Protein 4U7L (pdb70)

Foldseek 3Di:
DFDCWDDDPQAIGPAPVQDQADTAVDDQSRAHYAHAHHAHAAYDLVRCPPHQNHAHYHHAHYAYQEDYAVHPCQCRHAAYHHAHYAHAAAALVRNQNPQNHAHYAHDHYAHAEAEQRRAAQHHQYQEYHHEHYAHAYYYQCRHVNNQVHHAYYAHHQYAHAEADACRDQRQRHAEYHYDQYAYQEQEANRPANPQNYAEYAHENYAHADQYQNSPANPLNYAYYHHAHYAYCEDDLRSLAHPQNYAEYAHAHYAHADYAQNNCQRHQLYAEYAHAHYAYAEQDACSPQSNQQYAYYHHDHYAHAYQDANSCANPLNYAYEHHEHYAYACLQVPDARSQANVLNYAEYEHAQYAHAEGALRSCVHDQNYAYYHPDNYQHAAYAVCSVVSNPNHQEYAYAHQRYAQALRRLRPPVVCVVSVHCPRHFYHYCDDPVRHGHTPNRDDSVVHHDDPPVVD

Organism: Homo sapiens (NCBI:txid9606)

Radius of gyration: 30.59 Å; Cα contacts (8 Å, |Δi|>4): 1383; chains: 1; bounding box: 44×62×97 Å

Structure (mmCIF, N/CA/C/O backbone):
data_4U7L
#
_entry.id   4U7L
#
_cell.length_a   38.940
_cell.length_b   93.760
_cell.length_c   169.430
_cell.angle_alpha   90.000
_cell.angle_beta   90.000
_cell.angle_gamma   90.000
#
_symmetry.space_group_name_H-M   'P 21 21 21'
#
loop_
_entity.id
_entity.type
_entity.pdbx_description
1 polymer 'Leucine-rich repeats and immunoglobulin-like domains protein 1'
2 branched 2-acetamido-2-deoxy-beta-D-glucopyranose-(1-4)-2-acetamido-2-deoxy-beta-D-glucopyranose
3 non-polymer 2-acetamido-2-deoxy-beta-D-glucopyranose
4 non-polymer 'CHLORIDE ION'
5 water water
#
loop_
_atom_site.group_PDB
_atom_site.id
_atom_site.type_symbol
_atom_site.label_atom_id
_atom_site.label_alt_id
_atom_site.label_comp_id
_atom_site.label_asym_id
_atom_site.label_entity_id
_atom_site.label_seq_id
_atom_site.pdbx_PDB_ins_code
_atom_site.Cartn_x
_atom_site.Cartn_y
_atom_site.Cartn_z
_atom_site.occupancy
_atom_site.B_iso_or_equiv
_atom_site.auth_seq_id
_atom_site.auth_comp_id
_atom_site.auth_asym_id
_atom_site.auth_atom_id
_atom_site.pdbx_PDB_model_num
ATOM 1 N N . CYS A 1 2 ? 27.077 8.329 29.593 1.00 125.07 1 CYS A N 1
ATOM 2 C CA . CYS A 1 2 ? 26.462 7.428 28.623 1.00 123.35 1 CYS A CA 1
ATOM 3 C C . CYS A 1 2 ? 25.748 6.261 29.303 1.00 127.97 1 CYS A C 1
ATOM 4 O O . CYS A 1 2 ? 26.275 5.667 30.250 1.00 134.11 1 CYS A O 1
ATOM 7 N N . PRO A 1 3 ? 24.542 5.935 28.809 1.00 125.24 2 PRO A N 1
ATOM 8 C CA . PRO A 1 3 ? 23.645 4.924 29.376 1.00 127.58 2 PRO A CA 1
ATOM 9 C C . PRO A 1 3 ? 24.308 3.579 29.627 1.00 132.99 2 PRO A C 1
ATOM 10 O O . PRO A 1 3 ? 25.228 3.211 28.902 1.00 136.63 2 PRO A O 1
ATOM 14 N N . SER A 1 4 ? 23.845 2.870 30.653 1.00 133.67 3 SER A N 1
ATOM 15 C CA . SER A 1 4 ? 24.439 1.592 31.039 1.00 135.40 3 SER A CA 1
ATOM 16 C C . SER A 1 4 ? 24.415 0.575 29.903 1.00 132.66 3 SER A C 1
ATOM 17 O O . SER A 1 4 ? 25.466 0.134 29.438 1.00 134.36 3 SER A O 1
ATOM 20 N N . ARG A 1 5 ? 23.220 0.211 29.452 1.00 130.85 4 ARG A N 1
ATOM 21 C CA . ARG A 1 5 ? 23.085 -0.809 28.419 1.00 136.52 4 ARG A CA 1
ATOM 22 C C . ARG A 1 5 ? 23.213 -0.243 27.003 1.00 132.45 4 ARG A C 1
ATOM 23 O O . ARG A 1 5 ? 23.437 -0.992 26.052 1.00 134.24 4 ARG A O 1
ATOM 31 N N . CYS A 1 6 ? 23.077 1.071 26.859 1.00 123.85 5 CYS A N 1
ATOM 32 C CA . CYS A 1 6 ? 23.168 1.680 25.538 1.00 113.04 5 CYS A CA 1
ATOM 33 C C . CYS A 1 6 ? 24.627 1.872 25.145 1.00 117.62 5 CYS A C 1
ATOM 34 O O . CYS A 1 6 ? 25.522 1.823 25.989 1.00 123.06 5 CYS A O 1
ATOM 37 N N . THR A 1 7 ? 24.853 2.108 23.858 1.00 117.73 6 THR A N 1
ATOM 38 C CA . THR A 1 7 ? 26.197 2.290 23.325 1.00 122.15 6 THR A CA 1
ATOM 39 C C . THR A 1 7 ? 26.345 3.665 22.680 1.00 115.65 6 THR A C 1
ATOM 40 O O . THR A 1 7 ? 25.475 4.103 21.926 1.00 112.02 6 THR A O 1
ATOM 44 N N . CYS A 1 8 ? 27.449 4.341 22.982 1.00 116.05 7 CYS A N 1
ATOM 45 C CA . CYS A 1 8 ? 27.694 5.682 22.465 1.00 109.70 7 CYS A CA 1
ATOM 46 C C . CYS A 1 8 ? 28.842 5.712 21.464 1.00 111.47 7 CYS A C 1
ATOM 47 O O . CYS A 1 8 ? 29.988 5.426 21.809 1.00 115.92 7 CYS A O 1
ATOM 50 N N . SER A 1 9 ? 28.523 6.056 20.222 1.00 110.47 8 SER A N 1
ATOM 51 C CA . SER A 1 9 ? 29.542 6.296 19.209 1.00 116.99 8 SER A CA 1
ATOM 52 C C . SER A 1 9 ? 29.403 7.714 18.672 1.00 112.78 8 SER A C 1
ATOM 53 O O . SER A 1 9 ? 28.526 7.994 17.855 1.00 104.27 8 SER A O 1
ATOM 56 N N . GLY A 1 10 ? 30.270 8.606 19.140 1.00 117.10 9 GLY A N 1
ATOM 57 C CA . GLY A 1 10 ? 30.189 10.006 18.770 1.00 115.42 9 GLY A CA 1
ATOM 58 C C . GLY A 1 10 ? 28.922 10.637 19.312 1.00 111.03 9 GLY A C 1
ATOM 59 O O . GLY A 1 10 ? 28.708 10.681 20.524 1.00 114.02 9 GLY A O 1
ATOM 60 N N . ASP A 1 11 ? 28.070 11.115 18.410 1.00 100.19 10 ASP A N 1
ATOM 61 C CA . ASP A 1 11 ? 26.825 11.763 18.804 1.00 91.96 10 ASP A CA 1
ATOM 62 C C . ASP A 1 11 ? 25.622 10.838 18.620 1.00 84.91 10 ASP A C 1
ATOM 63 O O . ASP A 1 11 ? 24.481 11.234 18.850 1.00 81.52 10 ASP A O 1
ATOM 68 N N . SER A 1 12 ? 25.888 9.605 18.200 1.00 85.99 11 SER A N 1
ATOM 69 C CA . SER A 1 12 ? 24.836 8.610 18.035 1.00 84.24 11 SER A CA 1
ATOM 70 C C . SER A 1 12 ? 24.698 7.764 19.295 1.00 87.30 11 SER A C 1
ATOM 71 O O . SER A 1 12 ? 25.693 7.369 19.901 1.00 97.03 11 SER A O 1
ATOM 74 N N . LEU A 1 13 ? 23.458 7.493 19.684 1.00 83.17 12 LEU A N 1
ATOM 75 C CA . LEU A 1 13 ? 23.179 6.687 20.865 1.00 82.12 12 LEU A CA 1
ATOM 76 C C . LEU A 1 13 ? 22.333 5.470 20.496 1.00 82.64 12 LEU A C 1
ATOM 77 O O . LEU A 1 13 ? 21.187 5.608 20.058 1.00 79.20 12 LEU A O 1
ATOM 82 N N . ASP A 1 14 ? 22.902 4.280 20.668 1.00 87.91 13 ASP A N 1
ATOM 83 C CA . ASP A 1 14 ? 22.225 3.048 20.269 1.00 91.83 13 ASP A CA 1
ATOM 84 C C . ASP A 1 14 ? 21.677 2.275 21.465 1.00 89.55 13 ASP A C 1
ATOM 85 O O . ASP A 1 14 ? 22.425 1.624 22.192 1.00 91.33 13 ASP A O 1
ATOM 90 N N . CYS A 1 15 ? 20.363 2.349 21.650 1.00 83.91 14 CYS A N 1
ATOM 91 C CA . CYS A 1 15 ? 19.685 1.609 22.705 1.00 83.82 14 CYS A CA 1
ATOM 92 C C . CYS A 1 15 ? 18.730 0.588 22.100 1.00 83.71 14 CYS A C 1
ATOM 93 O O . CYS A 1 15 ? 17.813 0.110 22.767 1.00 80.95 14 CYS A O 1
ATOM 96 N N . GLY A 1 16 ? 18.947 0.268 20.828 1.00 83.57 15 GLY A N 1
ATOM 97 C CA . GLY A 1 16 ? 18.079 -0.645 20.108 1.00 80.22 15 GLY A CA 1
ATOM 98 C C . GLY A 1 16 ? 18.356 -2.109 20.390 1.00 85.12 15 GLY A C 1
ATOM 99 O O . GLY A 1 16 ? 19.509 -2.529 20.481 1.00 88.18 15 GLY A O 1
ATOM 100 N N . GLY A 1 17 ? 17.290 -2.892 20.523 1.00 87.21 16 GLY A N 1
ATOM 101 C CA . GLY A 1 17 ? 17.420 -4.317 20.765 1.00 96.11 16 GLY A CA 1
ATOM 102 C C . GLY A 1 17 ? 17.900 -4.651 22.165 1.00 104.52 16 GLY A C 1
ATOM 103 O O . GLY A 1 17 ? 18.443 -5.730 22.400 1.00 109.81 16 GLY A O 1
ATOM 104 N N . ARG A 1 18 ? 17.703 -3.724 23.098 1.00 107.62 17 ARG A N 1
ATOM 105 C CA . ARG A 1 18 ? 18.116 -3.937 24.482 1.00 118.79 17 ARG A CA 1
ATOM 106 C C . ARG A 1 18 ? 17.051 -4.701 25.263 1.00 122.04 17 ARG A C 1
ATOM 107 O O . ARG A 1 18 ? 17.356 -5.384 26.238 1.00 129.61 17 ARG A O 1
ATOM 115 N N . GLY A 1 19 ? 15.800 -4.582 24.828 1.00 118.42 18 GLY A N 1
ATOM 116 C CA . GLY A 1 19 ? 14.698 -5.268 25.478 1.00 117.61 18 GLY A CA 1
ATOM 117 C C . GLY A 1 19 ? 14.093 -4.447 26.599 1.00 114.25 18 GLY A C 1
ATOM 118 O O . GLY A 1 19 ? 13.615 -4.993 27.592 1.00 116.99 18 GLY A O 1
ATOM 119 N N . LEU A 1 20 ? 14.106 -3.129 26.430 1.00 108.52 19 LEU A N 1
ATOM 120 C CA . LEU A 1 20 ? 13.629 -2.215 27.460 1.00 104.14 19 LEU A CA 1
ATOM 121 C C . LEU A 1 20 ? 12.127 -1.970 27.371 1.00 104.01 19 LEU A C 1
ATOM 122 O O . LEU A 1 20 ? 11.557 -1.927 26.280 1.00 106.59 19 LEU A O 1
ATOM 127 N N . ALA A 1 21 ? 11.495 -1.807 28.528 1.00 103.91 20 ALA A N 1
ATOM 128 C CA . ALA A 1 21 ? 10.114 -1.347 28.595 1.00 100.10 20 ALA A CA 1
ATOM 129 C C . ALA A 1 21 ? 10.116 0.116 29.014 1.00 95.52 20 ALA A C 1
ATOM 130 O O . ALA A 1 21 ? 9.216 0.885 28.672 1.00 89.12 20 ALA A O 1
ATOM 132 N N . ALA A 1 22 ? 11.150 0.488 29.759 1.00 98.68 21 ALA A N 1
ATOM 133 C CA . ALA A 1 22 ? 11.329 1.860 30.203 1.00 96.97 21 ALA A CA 1
ATOM 134 C C . ALA A 1 22 ? 12.441 2.509 29.403 1.00 97.39 21 ALA A C 1
ATOM 135 O O . ALA A 1 22 ? 13.200 1.834 28.708 1.00 94.79 21 ALA A O 1
ATOM 137 N N . LEU A 1 23 ? 12.544 3.824 29.507 1.00 102.39 22 LEU A N 1
ATOM 138 C CA . LEU A 1 23 ? 13.606 4.526 28.823 1.00 109.99 22 LEU A CA 1
ATOM 139 C C . LEU A 1 23 ? 14.767 4.764 29.769 1.00 120.52 22 LEU A C 1
ATOM 140 O O . LEU A 1 23 ? 14.589 5.323 30.852 1.00 123.05 22 LEU A O 1
ATOM 145 N N . PRO A 1 24 ? 15.975 4.357 29.353 1.00 128.26 23 PRO A N 1
ATOM 146 C CA . PRO A 1 24 ? 17.159 4.782 30.098 1.00 135.46 23 PRO A CA 1
ATOM 147 C C . PRO A 1 24 ? 17.247 6.313 29.963 1.00 136.33 23 PRO A C 1
ATOM 148 O O . PRO A 1 24 ? 16.561 6.864 29.092 1.00 132.02 23 PRO A O 1
ATOM 152 N N . GLY A 1 25 ? 18.033 6.993 30.787 1.00 143.09 24 GLY A N 1
ATOM 153 C CA . GLY A 1 25 ? 18.093 8.430 30.650 1.00 145.22 24 GLY A CA 1
ATOM 154 C C . GLY A 1 25 ? 18.195 9.374 31.861 1.00 153.26 24 GLY A C 1
ATOM 155 O O . GLY A 1 25 ? 17.249 9.476 32.669 1.00 155.75 24 GLY A O 1
ATOM 156 N N . ASP A 1 26 ? 19.346 10.024 32.073 1.00 164.20 25 ASP A N 1
ATOM 157 C CA . ASP A 1 26 ? 20.679 9.599 31.609 1.00 161.32 25 ASP A CA 1
ATOM 158 C C . ASP A 1 26 ? 20.812 9.698 30.074 1.00 149.42 25 ASP A C 1
ATOM 159 O O . ASP A 1 26 ? 20.978 8.700 29.394 0.00 149.65 25 ASP A O 1
ATOM 164 N N . LEU A 1 27 ? 20.665 10.906 29.522 1.00 131.90 26 LEU A N 1
ATOM 165 C CA . LEU A 1 27 ? 20.852 11.124 28.073 1.00 115.81 26 LEU A CA 1
ATOM 166 C C . LEU A 1 27 ? 21.782 12.320 27.891 1.00 105.83 26 LEU A C 1
ATOM 167 O O . LEU A 1 27 ? 21.413 13.458 28.241 1.00 99.28 26 LEU A O 1
ATOM 172 N N . PRO A 1 28 ? 22.979 12.077 27.338 1.00 102.74 27 PRO A N 1
ATOM 173 C CA . PRO A 1 28 ? 24.017 13.057 27.016 1.00 105.38 27 PRO A CA 1
ATOM 174 C C . PRO A 1 28 ? 23.489 14.192 26.145 1.00 104.62 27 PRO A C 1
ATOM 175 O O . PRO A 1 28 ? 22.795 13.945 25.157 1.00 99.54 27 PRO A O 1
ATOM 179 N N . SER A 1 29 ? 23.834 15.421 26.517 1.00 111.19 28 SER A N 1
ATOM 180 C CA . SER A 1 29 ? 23.376 16.628 25.833 1.00 107.68 28 SER A CA 1
ATOM 181 C C . SER A 1 29 ? 23.734 16.689 24.351 1.00 101.80 28 SER A C 1
ATOM 182 O O . SER A 1 29 ? 23.097 17.407 23.582 1.00 99.74 28 SER A O 1
ATOM 185 N N . SER A 1 30 ? 24.761 15.946 23.956 1.00 98.35 29 SER A N 1
ATOM 186 C CA . SER A 1 30 ? 25.274 16.020 22.595 1.00 94.82 29 SER A CA 1
ATOM 187 C C . SER A 1 30 ? 24.622 15.004 21.663 1.00 90.72 29 SER A C 1
ATOM 188 O O . SER A 1 30 ? 24.929 14.961 20.469 1.00 88.33 29 SER A O 1
ATOM 191 N N . THR A 1 31 ? 23.726 14.191 22.212 1.00 87.45 30 THR A N 1
ATOM 192 C CA . THR A 1 31 ? 23.081 13.133 21.444 1.00 85.92 30 THR A CA 1
ATOM 193 C C . THR A 1 31 ? 22.235 13.702 20.309 1.00 79.24 30 THR A C 1
ATOM 194 O O . THR A 1 31 ? 21.314 14.485 20.533 1.00 76.07 30 THR A O 1
ATOM 198 N N . ARG A 1 32 ? 22.572 13.303 19.089 1.00 79.98 31 ARG A N 1
ATOM 199 C CA . ARG A 1 32 ? 21.868 13.756 17.895 1.00 79.41 31 ARG A CA 1
ATOM 200 C C . ARG A 1 32 ? 20.976 12.649 17.335 1.00 76.22 31 ARG A C 1
ATOM 201 O O . ARG A 1 32 ? 19.846 12.893 16.909 1.00 65.54 31 ARG A O 1
ATOM 209 N N . SER A 1 33 ? 21.502 11.429 17.344 1.00 74.86 32 SER A N 1
ATOM 210 C CA . SER A 1 33 ? 20.780 10.263 16.855 1.00 69.16 32 SER A CA 1
ATOM 211 C C . SER A 1 33 ? 20.452 9.318 18.008 1.00 73.04 32 SER A C 1
ATOM 212 O O . SER A 1 33 ? 21.332 8.946 18.787 1.00 71.27 32 SER A O 1
ATOM 215 N N . LEU A 1 34 ? 19.185 8.929 18.110 1.00 71.95 33 LEU A N 1
ATOM 216 C CA . LEU A 1 34 ? 18.728 8.096 19.217 1.00 65.92 33 LEU A CA 1
ATOM 217 C C . LEU A 1 34 ? 17.982 6.861 18.718 1.00 64.75 33 LEU A C 1
ATOM 218 O O . LEU A 1 34 ? 16.851 6.964 18.246 1.00 64.79 33 LEU A O 1
ATOM 223 N N . ASN A 1 35 ? 18.619 5.696 18.817 1.00 73.44 34 ASN A N 1
ATOM 224 C CA . ASN A 1 35 ? 18.006 4.450 18.358 1.00 77.62 34 ASN A CA 1
ATOM 225 C C . ASN A 1 35 ? 17.369 3.690 19.519 1.00 77.40 34 ASN A C 1
ATOM 226 O O . ASN A 1 35 ? 18.064 3.145 20.378 1.00 76.69 34 ASN A O 1
ATOM 231 N N . LEU A 1 36 ? 16.040 3.657 19.530 1.00 68.96 35 LEU A N 1
ATOM 232 C CA . LEU A 1 36 ? 15.288 2.983 20.582 1.00 68.17 35 LEU A CA 1
ATOM 233 C C . LEU A 1 36 ? 14.424 1.870 20.011 1.00 70.33 35 LEU A C 1
ATOM 234 O O . LEU A 1 36 ? 13.492 1.399 20.663 1.00 72.99 35 LEU A O 1
ATOM 239 N N . SER A 1 37 ? 14.741 1.454 18.790 1.00 70.06 36 SER A N 1
ATOM 240 C CA . SER A 1 37 ? 13.926 0.476 18.085 1.00 75.31 36 SER A CA 1
ATOM 241 C C . SER A 1 37 ? 14.117 -0.931 18.639 1.00 82.15 36 SER A C 1
ATOM 242 O O . SER A 1 37 ? 15.105 -1.210 19.315 1.00 88.99 36 SER A O 1
ATOM 245 N N . TYR A 1 38 ? 13.156 -1.803 18.343 1.00 85.00 37 TYR A N 1
ATOM 246 C CA . TYR A 1 38 ? 13.171 -3.197 18.784 1.00 88.76 37 TYR A CA 1
ATOM 247 C C . TYR A 1 38 ? 13.329 -3.332 20.298 1.00 94.80 37 TYR A C 1
ATOM 248 O O . TYR A 1 38 ? 14.132 -4.127 20.787 1.00 97.94 37 TYR A O 1
ATOM 257 N N . ASN A 1 39 ? 12.560 -2.533 21.029 1.00 94.70 38 ASN A N 1
ATOM 258 C CA . ASN A 1 39 ? 12.367 -2.733 22.459 1.00 97.50 38 ASN A CA 1
ATOM 259 C C . ASN A 1 39 ? 10.904 -3.064 22.717 1.00 97.36 38 ASN A C 1
ATOM 260 O O . ASN A 1 39 ? 10.169 -3.402 21.787 1.00 95.33 38 ASN A O 1
ATOM 265 N N . LYS A 1 40 ? 10.473 -2.963 23.969 1.00 95.11 39 LYS A N 1
ATOM 266 C CA . LYS A 1 40 ? 9.077 -3.232 24.289 1.00 94.94 39 LYS A CA 1
ATOM 267 C C . LYS A 1 40 ? 8.401 -2.012 24.904 1.00 92.23 39 LYS A C 1
ATOM 268 O O . LYS A 1 40 ? 7.541 -2.143 25.774 1.00 96.49 39 LYS A O 1
ATOM 274 N N . LEU A 1 41 ? 8.789 -0.829 24.437 1.00 84.53 40 LEU A N 1
ATOM 275 C CA . LEU A 1 41 ? 8.197 0.418 24.909 1.00 79.17 40 LEU A CA 1
ATOM 276 C C . LEU A 1 41 ? 6.708 0.481 24.593 1.00 78.19 40 LEU A C 1
ATOM 277 O O . LEU A 1 41 ? 6.297 0.262 23.454 1.00 71.87 40 LEU A O 1
ATOM 282 N N . SER A 1 42 ? 5.903 0.776 25.610 1.00 81.61 41 SER A N 1
ATOM 283 C CA . SER A 1 42 ? 4.463 0.910 25.436 1.00 81.78 41 SER A CA 1
ATOM 284 C C . SER A 1 42 ? 4.062 2.377 25.461 1.00 80.93 41 SER A C 1
ATOM 285 O O . SER A 1 42 ? 2.934 2.730 25.118 1.00 82.78 41 SER A O 1
ATOM 288 N N . GLU A 1 43 ? 5.005 3.223 25.863 1.00 82.81 42 GLU A N 1
ATOM 289 C CA . GLU A 1 43 ? 4.750 4.644 26.064 1.00 85.06 42 GLU A CA 1
ATOM 290 C C . GLU A 1 43 ? 6.068 5.399 26.225 1.00 84.54 42 GLU A C 1
ATOM 291 O O . GLU A 1 43 ? 7.104 4.792 26.490 1.00 87.69 42 GLU A O 1
ATOM 297 N N . ILE A 1 44 ? 6.030 6.719 26.061 1.00 79.12 43 ILE A N 1
ATOM 298 C CA . ILE A 1 44 ? 7.226 7.542 26.228 1.00 74.34 43 ILE A CA 1
ATOM 299 C C . ILE A 1 44 ? 7.019 8.644 27.269 1.00 81.05 43 ILE A C 1
ATOM 300 O O . ILE A 1 44 ? 6.014 9.354 27.250 1.00 86.11 43 ILE A O 1
ATOM 305 N N . ASP A 1 45 ? 7.976 8.764 28.184 1.00 82.66 44 ASP A N 1
ATOM 306 C CA . ASP A 1 45 ? 7.953 9.803 29.207 1.00 81.62 44 ASP A CA 1
ATOM 307 C C . ASP A 1 45 ? 8.690 11.033 28.685 1.00 81.00 44 ASP A C 1
ATOM 308 O O . ASP A 1 45 ? 9.917 11.029 28.586 1.00 79.00 44 ASP A O 1
ATOM 313 N N . PRO A 1 46 ? 7.936 12.095 28.359 1.00 83.00 45 PRO A N 1
ATOM 314 C CA . PRO A 1 46 ? 8.459 13.312 27.723 1.00 81.72 45 PRO A CA 1
ATOM 315 C C . PRO A 1 46 ? 9.448 14.076 28.601 1.00 83.74 45 PRO A C 1
ATOM 316 O O . PRO A 1 46 ? 10.206 14.907 28.092 1.00 83.31 45 PRO A O 1
ATOM 320 N N . ALA A 1 47 ? 9.436 13.794 29.900 1.00 79.58 46 ALA A N 1
ATOM 321 C CA . ALA A 1 47 ? 10.328 14.459 30.842 1.00 83.25 46 ALA A CA 1
ATOM 322 C C . ALA A 1 47 ? 11.760 13.948 30.714 1.00 85.65 46 ALA A C 1
ATOM 323 O O . ALA A 1 47 ? 12.687 14.524 31.279 1.00 75.73 46 ALA A O 1
ATOM 325 N N . GLY A 1 48 ? 11.937 12.866 29.965 1.00 83.84 47 GLY A N 1
ATOM 326 C CA . GLY A 1 48 ? 13.251 12.274 29.797 1.00 83.31 47 GLY A CA 1
ATOM 327 C C . GLY A 1 48 ? 14.092 12.970 28.746 1.00 79.63 47 GLY A C 1
ATOM 328 O O . GLY A 1 48 ? 15.241 12.594 28.516 1.00 79.33 47 GLY A O 1
ATOM 329 N N . PHE A 1 49 ? 13.534 14.002 28.123 1.00 76.41 48 PHE A N 1
ATOM 330 C CA . PHE A 1 49 ? 14.173 14.596 26.955 1.00 76.59 48 PHE A CA 1
ATOM 331 C C . PHE A 1 49 ? 14.598 16.045 27.156 1.00 80.55 48 PHE A C 1
ATOM 332 O O . PHE A 1 49 ? 14.382 16.906 26.296 1.00 76.59 48 PHE A O 1
ATOM 340 N N . GLU A 1 50 ? 15.208 16.294 28.309 1.00 83.01 49 GLU A N 1
ATOM 341 C CA . GLU A 1 50 ? 16.049 17.461 28.506 1.00 96.92 49 GLU A CA 1
ATOM 342 C C . GLU A 1 50 ? 17.394 16.983 29.046 1.00 115.01 49 GLU A C 1
ATOM 343 O O . GLU A 1 50 ? 17.457 15.976 29.753 1.00 123.68 49 GLU A O 1
ATOM 349 N N . ASP A 1 51 ? 18.470 17.671 28.678 1.00 121.78 50 ASP A N 1
ATOM 350 C CA . ASP A 1 51 ? 18.411 18.695 27.645 1.00 123.82 50 ASP A CA 1
ATOM 351 C C . ASP A 1 51 ? 19.044 18.107 26.394 1.00 118.19 50 ASP A C 1
ATOM 352 O O . ASP A 1 51 ? 20.094 17.472 26.457 1.00 120.14 50 ASP A O 1
ATOM 357 N N . LEU A 1 52 ? 18.363 18.256 25.266 1.00 109.72 51 LEU A N 1
ATOM 358 C CA . LEU A 1 52 ? 18.818 17.636 24.031 1.00 100.56 51 LEU A CA 1
ATOM 359 C C . LEU A 1 52 ? 18.633 18.576 22.850 1.00 97.95 51 LEU A C 1
ATOM 360 O O . LEU A 1 52 ? 17.771 18.346 22.000 1.00 99.61 51 LEU A O 1
ATOM 365 N N . PRO A 1 53 ? 19.444 19.644 22.790 1.00 98.39 52 PRO A N 1
ATOM 366 C CA . PRO A 1 53 ? 19.317 20.630 21.714 1.00 98.08 52 PRO A CA 1
ATOM 367 C C . PRO A 1 53 ? 19.747 20.067 20.366 1.00 95.02 52 PRO A C 1
ATOM 368 O O . PRO A 1 53 ? 19.373 20.608 19.330 1.00 97.71 52 PRO A O 1
ATOM 372 N N . ASN A 1 54 ? 20.521 18.987 20.391 1.00 93.86 53 ASN A N 1
ATOM 373 C CA . ASN A 1 54 ? 21.063 18.396 19.175 1.00 90.02 53 ASN A CA 1
ATOM 374 C C . ASN A 1 54 ? 20.196 17.274 18.615 1.00 83.17 53 ASN A C 1
ATOM 375 O O . ASN A 1 54 ? 20.518 16.704 17.574 1.00 83.00 53 ASN A O 1
ATOM 380 N N . LEU A 1 55 ? 19.105 16.953 19.303 1.00 79.41 54 LEU A N 1
ATOM 381 C CA . LEU A 1 55 ? 18.280 15.815 18.907 1.00 75.21 54 LEU A CA 1
ATOM 382 C C . LEU A 1 55 ? 17.626 16.040 17.541 1.00 71.95 54 LEU A C 1
ATOM 383 O O . LEU A 1 55 ? 16.824 16.957 17.364 1.00 69.84 54 LEU A O 1
ATOM 388 N N . GLN A 1 56 ? 17.981 15.195 16.579 1.00 67.77 55 GLN A N 1
ATOM 389 C CA . GLN A 1 56 ? 17.476 15.331 15.220 1.00 65.45 55 GLN A CA 1
ATOM 390 C C . GLN A 1 56 ? 16.795 14.056 14.730 1.00 64.74 55 GLN A C 1
ATOM 391 O O . GLN A 1 56 ? 15.699 14.108 14.178 1.00 65.94 55 GLN A O 1
ATOM 397 N N . GLU A 1 57 ? 17.450 12.917 14.930 1.00 64.96 56 GLU A N 1
ATOM 398 C CA . GLU A 1 57 ? 16.922 11.631 14.482 1.00 62.59 56 GLU A CA 1
ATOM 399 C C . GLU A 1 57 ? 16.480 10.765 15.660 1.00 65.51 56 GLU A C 1
ATOM 400 O O . GLU A 1 57 ? 17.236 10.564 16.615 1.00 62.99 56 GLU A O 1
ATOM 406 N N . VAL A 1 58 ? 15.252 10.255 15.596 1.00 65.25 57 VAL A N 1
ATOM 407 C CA . VAL A 1 58 ? 14.748 9.371 16.644 1.00 64.65 57 VAL A CA 1
ATOM 408 C C . VAL A 1 58 ? 14.094 8.121 16.062 1.00 59.32 57 VAL A C 1
ATOM 409 O O . VAL A 1 58 ? 13.138 8.208 15.296 1.00 52.95 57 VAL A O 1
ATOM 413 N N . TYR A 1 59 ? 14.617 6.959 16.443 1.00 60.72 58 TYR A N 1
ATOM 414 C CA . TYR A 1 59 ? 14.114 5.681 15.952 1.00 61.22 58 TYR A CA 1
ATOM 415 C C . TYR A 1 59 ? 13.318 4.956 17.030 1.00 65.74 58 TYR A C 1
ATOM 416 O O . TYR A 1 59 ? 13.887 4.419 17.981 1.00 66.52 58 TYR A O 1
ATOM 425 N N . LEU A 1 60 ? 11.999 4.943 16.874 1.00 63.93 59 LEU A N 1
ATOM 426 C CA . LEU A 1 60 ? 11.120 4.284 17.831 1.00 58.63 59 LEU A CA 1
ATOM 427 C C . LEU A 1 60 ? 10.322 3.162 17.179 1.00 60.82 59 LEU A C 1
ATOM 428 O O . LEU A 1 60 ? 9.276 2.761 17.685 1.00 59.56 59 LEU A O 1
ATOM 433 N N . ASN A 1 61 ? 10.813 2.659 16.051 1.00 65.16 60 ASN A N 1
ATOM 434 C CA . ASN A 1 61 ? 10.091 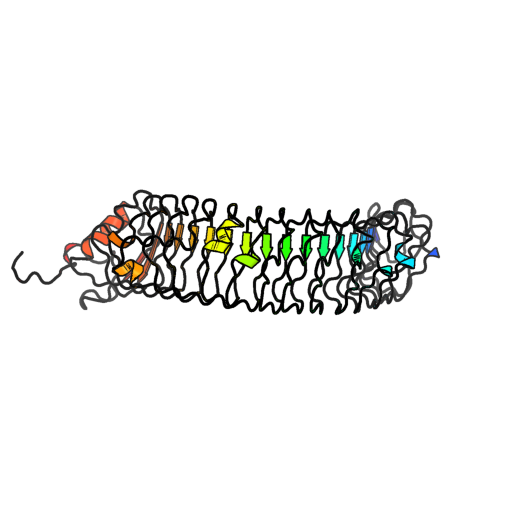1.623 15.325 1.00 65.99 60 ASN A CA 1
ATOM 435 C C . ASN A 1 61 ? 10.191 0.275 16.028 1.00 65.16 60 ASN A C 1
ATOM 436 O O . ASN A 1 61 ? 11.061 0.073 16.874 1.00 61.07 60 ASN A O 1
ATOM 441 N N . ASN A 1 62 ? 9.284 -0.634 15.676 1.00 65.91 61 ASN A N 1
ATOM 442 C CA . ASN A 1 62 ? 9.234 -1.975 16.255 1.00 68.58 61 ASN A CA 1
ATOM 443 C C . ASN A 1 62 ? 9.170 -1.952 17.782 1.00 72.31 61 ASN A C 1
ATOM 444 O O . ASN A 1 62 ? 9.900 -2.672 18.465 1.00 74.67 61 ASN A O 1
ATOM 449 N N . ASN A 1 63 ? 8.288 -1.103 18.302 1.00 70.33 62 ASN A N 1
ATOM 450 C CA . ASN A 1 63 ? 7.956 -1.080 19.719 1.00 72.41 62 ASN A CA 1
ATOM 451 C C . ASN A 1 63 ? 6.484 -1.434 19.898 1.00 76.62 62 ASN A C 1
ATOM 452 O O . ASN A 1 63 ? 5.873 -2.024 19.007 1.00 78.12 62 ASN A O 1
ATOM 457 N N . GLU A 1 64 ? 5.911 -1.060 21.038 1.00 80.08 63 GLU A N 1
ATOM 458 C CA . GLU A 1 64 ? 4.518 -1.385 21.334 1.00 77.34 63 GLU A CA 1
ATOM 459 C C . GLU A 1 64 ? 3.673 -0.126 21.517 1.00 71.76 63 GLU A C 1
ATOM 460 O O . GLU A 1 64 ? 2.635 -0.158 22.175 1.00 70.79 63 GLU A O 1
ATOM 466 N N . LEU A 1 65 ? 4.124 0.977 20.928 1.00 67.14 64 LEU A N 1
ATOM 467 C CA . LEU A 1 65 ? 3.449 2.265 21.071 1.00 69.67 64 LEU A CA 1
ATOM 468 C C . LEU A 1 65 ? 2.020 2.226 20.527 1.00 73.58 64 LEU A C 1
ATOM 469 O O . LEU A 1 65 ? 1.743 1.559 19.528 1.00 73.29 64 LEU A O 1
ATOM 474 N N . THR A 1 66 ? 1.118 2.945 21.190 1.00 74.52 65 THR A N 1
ATOM 475 C CA . THR A 1 66 ? -0.289 2.962 20.800 1.00 74.58 65 THR A CA 1
ATOM 476 C C . THR A 1 66 ? -0.711 4.322 20.252 1.00 73.42 65 THR A C 1
ATOM 477 O O . THR A 1 66 ? -1.799 4.468 19.694 1.00 78.71 65 THR A O 1
ATOM 481 N N . ALA A 1 67 ? 0.160 5.310 20.415 1.00 69.74 66 ALA A N 1
ATOM 482 C CA . ALA A 1 67 ? -0.082 6.659 19.918 1.00 70.91 66 ALA A CA 1
ATOM 483 C C . ALA A 1 67 ? 1.250 7.269 19.495 1.00 68.01 66 ALA A C 1
ATOM 484 O O . ALA A 1 67 ? 2.304 6.744 19.852 1.00 70.84 66 ALA A O 1
ATOM 486 N N . VAL A 1 68 ? 1.225 8.357 18.731 1.00 62.73 67 VAL A N 1
ATOM 487 C CA . VAL A 1 68 ? 2.481 9.043 18.454 1.00 64.06 67 VAL A CA 1
ATOM 488 C C . VAL A 1 68 ? 2.866 9.765 19.742 1.00 64.02 67 VAL A C 1
ATOM 489 O O . VAL A 1 68 ? 2.036 10.422 20.379 1.00 62.41 67 VAL A O 1
ATOM 493 N N . PRO A 1 69 ? 4.125 9.597 20.157 1.00 65.05 68 PRO A N 1
ATOM 494 C CA . PRO A 1 69 ? 4.573 10.069 21.465 1.00 65.37 68 PRO A CA 1
ATOM 495 C C . PRO A 1 69 ? 4.980 11.532 21.459 1.00 64.54 68 PRO A C 1
ATOM 496 O O . PRO A 1 69 ? 5.143 12.135 20.396 1.00 66.66 68 PRO A O 1
ATOM 500 N N . SER A 1 70 ? 5.141 12.086 22.653 1.00 59.47 69 SER A N 1
ATOM 501 C CA . SER A 1 70 ? 5.699 13.416 22.827 1.00 63.18 69 SER A CA 1
ATOM 502 C C . SER A 1 70 ? 7.130 13.304 23.338 1.00 70.74 69 SER A C 1
ATOM 503 O O . SER A 1 70 ? 7.399 12.602 24.313 1.00 75.89 69 SER A O 1
ATOM 506 N N . LEU A 1 71 ? 8.049 13.996 22.678 1.00 71.86 70 LEU A N 1
ATOM 507 C CA . LEU A 1 71 ? 9.443 13.982 23.096 1.00 71.51 70 LEU A CA 1
ATOM 508 C C . LEU A 1 71 ? 9.743 15.214 23.943 1.00 73.31 70 LEU A C 1
ATOM 509 O O . LEU A 1 71 ? 10.885 15.662 24.030 1.00 82.59 70 LEU A O 1
ATOM 514 N N . GLY A 1 72 ? 8.696 15.751 24.564 1.00 67.51 71 GLY A N 1
ATOM 515 C CA . GLY A 1 72 ? 8.818 16.852 25.499 1.00 68.14 71 GLY A CA 1
ATOM 516 C C . GLY A 1 72 ? 9.484 18.091 24.938 1.00 72.76 71 GLY A C 1
ATOM 517 O O . GLY A 1 72 ? 9.096 18.592 23.881 1.00 59.77 71 GLY A O 1
ATOM 518 N N . ALA A 1 73 ? 10.491 18.582 25.657 1.00 64.04 72 ALA A N 1
ATOM 519 C CA . ALA A 1 73 ? 11.221 19.782 25.260 1.00 66.49 72 ALA A CA 1
ATOM 520 C C . ALA A 1 73 ? 11.980 19.603 23.942 1.00 73.38 72 ALA A C 1
ATOM 521 O O . ALA A 1 73 ? 12.278 20.577 23.251 1.00 78.99 72 ALA A O 1
ATOM 523 N N . ALA A 1 74 ? 12.287 18.357 23.597 1.00 71.70 73 ALA A N 1
ATOM 524 C CA . ALA A 1 74 ? 13.109 18.067 22.426 1.00 66.42 73 ALA A CA 1
ATOM 525 C C . ALA A 1 74 ? 12.285 17.868 21.153 1.00 65.39 73 ALA A C 1
ATOM 526 O O . ALA A 1 74 ? 12.848 17.728 20.068 1.00 67.95 73 ALA A O 1
ATOM 528 N N . SER A 1 75 ? 10.961 17.864 21.289 1.00 63.94 74 SER A N 1
ATOM 529 C CA . SER A 1 75 ? 10.066 17.604 20.159 1.00 67.12 74 SER A CA 1
ATOM 530 C C . SER A 1 75 ? 10.321 18.517 18.963 1.00 61.68 74 SER A C 1
ATOM 531 O O . SER A 1 75 ? 10.371 18.060 17.827 1.00 61.74 74 SER A O 1
ATOM 534 N N . SER A 1 76 ? 10.499 19.804 19.236 1.00 61.69 75 SER A N 1
ATOM 535 C CA . SER A 1 76 ? 10.550 20.819 18.191 1.00 67.16 75 SER A CA 1
ATOM 536 C C . SER A 1 76 ? 11.860 20.845 17.395 1.00 67.57 75 SER A C 1
ATOM 537 O O . SER A 1 76 ? 12.022 21.671 16.501 1.00 71.66 75 SER A O 1
ATOM 540 N N . HIS A 1 77 ? 12.790 19.952 17.721 1.00 66.40 76 HIS A N 1
ATOM 541 C CA . HIS A 1 77 ? 14.080 19.912 17.037 1.00 69.33 76 HIS A CA 1
ATOM 542 C C . HIS A 1 77 ? 14.249 18.619 16.258 1.00 63.41 76 HIS A C 1
ATOM 543 O O . HIS A 1 77 ? 15.152 18.497 15.430 1.00 62.59 76 HIS A O 1
ATOM 550 N N . VAL A 1 78 ? 13.389 17.648 16.546 1.00 58.29 77 VAL A N 1
ATOM 551 C CA . VAL A 1 78 ? 13.422 16.370 15.855 1.00 54.49 77 VAL A CA 1
ATOM 552 C C . VAL A 1 78 ? 13.154 16.585 14.367 1.00 57.84 77 VAL A C 1
ATOM 553 O O . VAL A 1 78 ? 12.201 17.266 13.988 1.00 54.32 77 VAL A O 1
ATOM 557 N N . VAL A 1 79 ? 14.014 16.018 13.528 1.00 60.53 78 VAL A N 1
ATOM 558 C CA . VAL A 1 79 ? 13.882 16.166 12.087 1.00 51.24 78 VAL A CA 1
ATOM 559 C C . VAL A 1 79 ? 13.259 14.914 11.479 1.00 50.31 78 VAL A C 1
ATOM 560 O O . VAL A 1 79 ? 12.370 15.004 10.630 1.00 47.73 78 VAL A O 1
ATOM 564 N N . SER A 1 80 ? 13.715 13.749 11.935 1.00 50.57 79 SER A N 1
ATOM 565 C CA . SER A 1 80 ? 13.160 12.477 11.481 1.00 52.44 79 SER A CA 1
ATOM 566 C C . SER A 1 80 ? 12.635 11.651 12.656 1.00 59.16 79 SER A C 1
ATOM 567 O O . SER A 1 80 ? 13.363 11.375 13.609 1.00 61.83 79 SER A O 1
ATOM 570 N N . LEU A 1 81 ? 11.365 11.265 12.577 1.00 52.21 80 LEU A N 1
ATOM 571 C CA . LEU A 1 81 ? 10.741 10.439 13.598 1.00 47.07 80 LEU A CA 1
ATOM 572 C C . LEU A 1 81 ? 10.244 9.134 12.987 1.00 52.95 80 LEU A C 1
ATOM 573 O O . LEU A 1 81 ? 9.315 9.132 12.177 1.00 56.18 80 LEU A O 1
ATOM 578 N N . PHE A 1 82 ? 10.865 8.026 13.375 1.00 52.65 81 PHE A N 1
ATOM 579 C CA . PHE A 1 82 ? 10.519 6.724 12.816 1.00 51.10 81 PHE A CA 1
ATOM 580 C C . PHE A 1 82 ? 9.652 5.917 13.777 1.00 55.19 81 PHE A C 1
ATOM 581 O O . PHE A 1 82 ? 10.099 5.518 14.857 1.00 62.22 81 PHE A O 1
ATOM 589 N N . LEU A 1 83 ? 8.407 5.676 13.373 1.00 48.97 82 LEU A N 1
ATOM 590 C CA . LEU A 1 83 ? 7.430 5.039 14.249 1.00 51.99 82 LEU A CA 1
ATOM 591 C C . LEU A 1 83 ? 6.815 3.779 13.652 1.00 52.83 82 LEU A C 1
ATOM 592 O O . LEU A 1 83 ? 5.795 3.296 14.147 1.00 49.41 82 LEU A O 1
ATOM 597 N N . GLN A 1 84 ? 7.423 3.247 12.596 1.00 55.51 83 GLN A N 1
ATOM 598 C CA . GLN A 1 84 ? 6.820 2.124 11.886 1.00 54.18 83 GLN A CA 1
ATOM 599 C C . GLN A 1 84 ? 6.824 0.849 12.724 1.00 53.82 83 GLN A C 1
ATOM 600 O O . GLN A 1 84 ? 7.650 0.685 13.610 1.00 57.54 83 GLN A O 1
ATOM 606 N N . HIS A 1 85 ? 5.881 -0.039 12.426 1.00 52.88 84 HIS A N 1
ATOM 607 C CA . HIS A 1 85 ? 5.731 -1.326 13.098 1.00 59.85 84 HIS A CA 1
ATOM 608 C C . HIS A 1 85 ? 5.497 -1.180 14.602 1.00 63.34 84 HIS A C 1
ATOM 609 O O . HIS A 1 85 ? 6.084 -1.899 15.408 1.00 66.94 84 HIS A O 1
ATOM 616 N N . ASN A 1 86 ? 4.635 -0.237 14.963 1.00 61.75 85 ASN A N 1
ATOM 617 C CA . ASN A 1 86 ? 4.088 -0.155 16.305 1.00 64.01 85 ASN A CA 1
ATOM 618 C C . ASN A 1 86 ? 2.635 -0.617 16.275 1.00 72.66 85 ASN A C 1
ATOM 619 O O . ASN A 1 86 ? 2.240 -1.366 15.382 1.00 75.17 85 ASN A O 1
ATOM 624 N N . LYS A 1 87 ? 1.843 -0.177 17.246 1.00 75.20 86 LYS A N 1
ATOM 625 C CA . LYS A 1 87 ? 0.428 -0.530 17.278 1.00 73.97 86 LYS A CA 1
ATOM 626 C C . LYS A 1 87 ? -0.455 0.711 17.346 1.00 70.17 86 LYS A C 1
ATOM 627 O O . LYS A 1 87 ? -1.497 0.707 17.999 1.00 73.69 86 LYS A O 1
ATOM 633 N N . ILE A 1 88 ? -0.036 1.767 16.657 1.00 63.06 87 ILE A N 1
ATOM 634 C CA . ILE A 1 88 ? -0.756 3.036 16.675 1.00 66.09 87 ILE A CA 1
ATOM 635 C C . ILE A 1 88 ? -2.051 2.963 15.864 1.00 73.74 87 ILE A C 1
ATOM 636 O O . ILE A 1 88 ? -2.042 2.557 14.701 1.00 76.91 87 ILE A O 1
ATOM 641 N N . ARG A 1 89 ? -3.163 3.358 16.483 1.00 72.08 88 ARG A N 1
ATOM 642 C CA . ARG A 1 89 ? -4.471 3.265 15.838 1.00 70.32 88 ARG A CA 1
ATOM 643 C C . ARG A 1 89 ? -4.925 4.584 15.222 1.00 70.01 88 ARG A C 1
ATOM 644 O O . ARG A 1 89 ? -5.623 4.593 14.206 1.00 70.23 88 ARG A O 1
ATOM 652 N N . SER A 1 90 ? -4.538 5.696 15.836 1.00 67.11 89 SER A N 1
ATOM 653 C CA . SER A 1 90 ? -4.940 7.004 15.336 1.00 70.34 89 SER A CA 1
ATOM 654 C C . SER A 1 90 ? -3.786 7.990 15.381 1.00 75.08 89 SER A C 1
ATOM 655 O O . SER A 1 90 ? -2.868 7.846 16.187 1.00 78.71 89 SER A O 1
ATOM 658 N N . VAL A 1 91 ? -3.833 8.986 14.502 1.00 75.36 90 VAL A N 1
ATOM 659 C CA . VAL A 1 91 ? -2.865 10.070 14.536 1.00 75.42 90 VAL A CA 1
ATOM 660 C C . VAL A 1 91 ? -3.527 11.318 15.100 1.00 80.73 90 VAL A C 1
ATOM 661 O O . VAL A 1 91 ? -4.566 11.764 14.616 1.00 83.87 90 VAL A O 1
ATOM 665 N N . GLU A 1 92 ? -2.909 11.868 16.137 1.00 85.16 91 GLU A N 1
ATOM 666 C CA . GLU A 1 92 ? -3.478 12.963 16.901 1.00 87.47 91 GLU A CA 1
ATOM 667 C C . GLU A 1 92 ? -2.753 14.263 16.587 1.00 83.79 91 GLU A C 1
ATOM 668 O O . GLU A 1 92 ? -1.591 14.442 16.953 1.00 85.17 91 GLU A O 1
ATOM 674 N N . GLY A 1 93 ? -3.451 15.168 15.910 1.00 78.02 92 GLY A N 1
ATOM 675 C CA . GLY A 1 93 ? -2.864 16.424 15.481 1.00 75.17 92 GLY A CA 1
ATOM 676 C C . GLY A 1 93 ? -2.338 17.285 16.609 1.00 76.76 92 GLY A C 1
ATOM 677 O O . GLY A 1 93 ? -1.399 18.058 16.415 1.00 74.86 92 GLY A O 1
ATOM 678 N N . SER A 1 94 ? -2.940 17.151 17.788 1.00 77.99 93 SER A N 1
ATOM 679 C CA . SER A 1 94 ? -2.500 17.902 18.957 1.00 82.50 93 SER A CA 1
ATOM 680 C C . SER A 1 94 ? -1.094 17.479 19.386 1.00 82.12 93 SER A C 1
ATOM 681 O O . SER A 1 94 ? -0.346 18.273 19.951 1.00 88.19 93 SER A O 1
ATOM 684 N N . GLN A 1 95 ? -0.733 16.231 19.101 1.00 76.63 94 GLN A N 1
ATOM 685 C CA . GLN A 1 95 ? 0.589 15.723 19.455 1.00 72.93 94 GLN A CA 1
ATOM 686 C C . GLN A 1 95 ? 1.650 16.039 18.395 1.00 71.89 94 GLN A C 1
ATOM 687 O O . GLN A 1 95 ? 2.840 16.095 18.700 1.00 74.19 94 GLN A O 1
ATOM 693 N N . LEU A 1 96 ? 1.221 16.238 17.151 1.00 65.42 95 LEU A N 1
ATOM 694 C CA . LEU A 1 96 ? 2.153 16.556 16.070 1.00 62.19 95 LEU A CA 1
ATOM 695 C C . LEU A 1 96 ? 2.447 18.049 15.983 1.00 62.23 95 LEU A C 1
ATOM 696 O O . LEU A 1 96 ? 3.397 18.462 15.319 1.00 61.42 95 LEU A O 1
ATOM 701 N N . LYS A 1 97 ? 1.626 18.849 16.656 1.00 67.97 96 LYS A N 1
ATOM 702 C CA . LYS A 1 97 ? 1.777 20.299 16.641 1.00 73.60 96 LYS A CA 1
ATOM 703 C C . LYS A 1 97 ? 3.145 20.752 17.146 1.00 73.10 96 LYS A C 1
ATOM 704 O O . LYS A 1 97 ? 3.694 21.740 16.665 1.00 75.63 96 LYS A O 1
ATOM 710 N N . ALA A 1 98 ? 3.695 20.028 18.113 1.00 69.35 97 ALA A N 1
ATOM 711 C CA . ALA A 1 98 ? 4.944 20.441 18.743 1.00 64.99 97 ALA A CA 1
ATOM 712 C C . ALA A 1 98 ? 6.175 20.187 17.867 1.00 57.54 97 ALA A C 1
ATOM 713 O O . ALA A 1 98 ? 7.252 20.709 18.143 1.00 51.67 97 ALA A O 1
ATOM 715 N N . TYR A 1 99 ? 6.015 19.393 16.813 1.00 52.05 98 TYR A N 1
ATOM 716 C CA . TYR A 1 99 ? 7.153 18.976 15.997 1.00 51.52 98 TYR A CA 1
ATOM 717 C C . TYR A 1 99 ? 7.450 19.948 14.854 1.00 52.35 98 TYR A C 1
ATOM 718 O O . TYR A 1 99 ? 7.299 19.610 13.679 1.00 51.02 98 TYR A O 1
ATOM 727 N N . LEU A 1 100 ? 7.903 21.145 15.215 1.00 53.37 99 LEU A N 1
ATOM 728 C CA . LEU A 1 100 ? 8.066 22.246 14.267 1.00 56.86 99 LEU A CA 1
ATOM 729 C C . LEU A 1 100 ? 9.267 22.115 13.320 1.00 52.70 99 LEU A C 1
ATOM 730 O O . LEU A 1 100 ? 9.522 23.011 12.517 1.00 50.06 99 LEU A O 1
ATOM 735 N N . SER A 1 101 ? 10.002 21.012 13.423 1.00 49.55 100 SER A N 1
ATOM 736 C CA . SER A 1 101 ? 11.159 20.772 12.566 1.00 47.41 100 SER A CA 1
ATOM 737 C C . SER A 1 101 ? 11.032 19.426 11.870 1.00 46.05 100 SER A C 1
ATOM 738 O O . SER A 1 101 ? 11.886 19.046 11.070 1.00 52.25 100 SER A O 1
ATOM 741 N N . LEU A 1 102 ? 9.958 18.711 12.186 1.00 43.70 101 LEU A N 1
ATOM 742 C CA . LEU A 1 102 ? 9.735 17.374 11.660 1.00 46.28 101 LEU A CA 1
ATOM 743 C C . LEU A 1 102 ? 9.619 17.386 10.132 1.00 51.83 101 LEU A C 1
ATOM 744 O O . LEU A 1 102 ? 8.753 18.058 9.573 1.00 52.90 101 LEU A O 1
ATOM 749 N N . GLU A 1 103 ? 10.500 16.646 9.465 1.00 53.01 102 GLU A N 1
ATOM 750 C CA . GLU A 1 103 ? 10.497 16.584 8.006 1.00 53.56 102 GLU A CA 1
ATOM 751 C C . GLU A 1 103 ? 10.156 15.186 7.512 1.00 53.00 102 GLU A C 1
ATOM 752 O O . GLU A 1 103 ? 9.456 15.029 6.517 1.00 49.58 102 GLU A O 1
ATOM 758 N N . VAL A 1 104 ? 10.642 14.172 8.221 1.00 54.26 103 VAL A N 1
ATOM 759 C CA . VAL A 1 104 ? 10.328 12.788 7.884 1.00 47.63 103 VAL A CA 1
ATOM 760 C C . VAL A 1 104 ? 9.534 12.114 8.999 1.00 47.22 103 VAL A C 1
ATOM 761 O O . VAL A 1 104 ? 9.948 12.112 10.160 1.00 55.42 103 VAL A O 1
ATOM 765 N N . LEU A 1 105 ? 8.389 11.545 8.639 1.00 44.41 104 LEU A N 1
ATOM 766 C CA . LEU A 1 105 ? 7.543 10.847 9.597 1.00 46.32 104 LEU A CA 1
ATOM 767 C C . LEU A 1 105 ? 7.109 9.507 9.024 1.00 49.67 104 LEU A C 1
ATOM 768 O O . LEU A 1 105 ? 6.339 9.458 8.070 1.00 47.43 104 LEU A O 1
ATOM 773 N N . ASP A 1 106 ? 7.615 8.422 9.601 1.00 55.18 105 ASP A N 1
ATOM 774 C CA . ASP A 1 106 ? 7.248 7.085 9.154 1.00 58.01 105 ASP A CA 1
ATOM 775 C C . ASP A 1 106 ? 6.209 6.482 10.090 1.00 57.16 105 ASP A C 1
ATOM 776 O O . ASP A 1 106 ? 6.496 6.171 11.246 1.00 55.81 105 ASP A O 1
ATOM 781 N N . LEU A 1 107 ? 4.997 6.314 9.577 1.00 51.46 106 LEU A N 1
ATOM 782 C CA . LEU A 1 107 ? 3.914 5.759 10.367 1.00 48.26 106 LEU A CA 1
ATOM 783 C C . LEU A 1 107 ? 3.431 4.453 9.766 1.00 51.57 106 LEU A C 1
ATOM 784 O O . LEU A 1 107 ? 2.320 4.005 10.043 1.00 54.53 106 LEU A O 1
ATOM 789 N N . SER A 1 108 ? 4.287 3.839 8.956 1.00 51.70 107 SER A N 1
ATOM 790 C CA . SER A 1 108 ? 3.920 2.641 8.215 1.00 50.75 107 SER A CA 1
ATOM 791 C C . SER A 1 108 ? 3.803 1.429 9.132 1.00 54.71 107 SER A C 1
ATOM 792 O O . SER A 1 108 ? 4.390 1.404 10.207 1.00 54.89 107 SER A O 1
ATOM 795 N N . LEU A 1 109 ? 3.014 0.444 8.708 1.00 56.88 108 LEU A N 1
ATOM 796 C CA . LEU A 1 109 ? 2.852 -0.817 9.432 1.00 61.61 108 LEU A CA 1
ATOM 797 C C . LEU A 1 109 ? 2.336 -0.646 10.877 1.00 65.27 108 LEU A C 1
ATOM 798 O O . LEU A 1 109 ? 2.851 -1.260 11.811 1.00 62.48 108 LEU A O 1
ATOM 803 N N . ASN A 1 110 ? 1.307 0.183 11.039 1.00 65.10 109 ASN A N 1
ATOM 804 C CA . ASN A 1 110 ? 0.618 0.340 12.315 1.00 57.09 109 ASN A CA 1
ATOM 805 C C . ASN A 1 110 ? -0.814 -0.196 12.223 1.00 68.75 109 ASN A C 1
ATOM 806 O O . ASN A 1 110 ? -1.103 -1.038 11.376 1.00 71.08 109 ASN A O 1
ATOM 811 N N . ASN A 1 111 ? -1.709 0.289 13.080 1.00 76.03 110 ASN A N 1
ATOM 812 C CA . ASN A 1 111 ? -3.122 -0.106 13.010 1.00 87.35 110 ASN A CA 1
ATOM 813 C C . ASN A 1 111 ? -4.041 1.063 12.698 1.00 71.90 110 ASN A C 1
ATOM 814 O O . ASN A 1 111 ? -5.159 1.133 13.196 1.00 77.46 110 ASN A O 1
ATOM 819 N N . ILE A 1 112 ? -3.563 1.978 11.865 1.00 63.04 111 ILE A N 1
ATOM 820 C CA . ILE A 1 112 ? -4.350 3.145 11.509 1.00 60.62 111 ILE A CA 1
ATOM 821 C C . ILE A 1 112 ? -5.416 2.774 10.476 1.00 67.94 111 ILE A C 1
ATOM 822 O O . ILE A 1 112 ? -5.110 2.167 9.452 1.00 68.43 111 ILE A O 1
ATOM 827 N N . THR A 1 113 ? -6.668 3.132 10.756 1.00 71.92 112 THR A N 1
ATOM 828 C CA . THR A 1 113 ? -7.779 2.771 9.881 1.00 72.04 112 THR A CA 1
ATOM 829 C C . THR A 1 113 ? -8.373 3.975 9.154 1.00 70.29 112 THR A C 1
ATOM 830 O O . THR A 1 113 ? -9.062 3.821 8.146 1.00 71.49 112 THR A O 1
ATOM 834 N N . GLU A 1 114 ? -8.102 5.171 9.668 1.00 65.81 113 GLU A N 1
ATOM 835 C CA . GLU A 1 114 ? -8.742 6.384 9.170 1.00 64.80 113 GLU A CA 1
ATOM 836 C C . GLU A 1 114 ? -7.793 7.569 9.252 1.00 63.91 113 GLU A C 1
ATOM 837 O O . GLU A 1 114 ? -6.937 7.625 10.131 1.00 62.92 113 GLU A O 1
ATOM 843 N N . VAL A 1 115 ? -7.921 8.499 8.310 1.00 64.23 114 VAL A N 1
ATOM 844 C CA . VAL A 1 115 ? -7.223 9.772 8.401 1.00 61.39 114 VAL A CA 1
ATOM 845 C C . VAL A 1 115 ? -8.226 10.908 8.262 1.00 65.57 114 VAL A C 1
ATOM 846 O O . VAL A 1 115 ? -8.961 10.980 7.280 1.00 68.79 114 VAL A O 1
ATOM 850 N N . ARG A 1 116 ? -8.267 11.788 9.255 1.00 65.13 115 ARG A N 1
ATOM 851 C CA . ARG A 1 116 ? -9.095 12.980 9.163 1.00 66.15 115 ARG A CA 1
ATOM 852 C C . ARG A 1 116 ? -8.206 14.214 9.033 1.00 69.12 115 ARG A C 1
ATOM 853 O O . ARG A 1 116 ? -6.978 14.111 9.089 1.00 67.99 115 ARG A O 1
ATOM 861 N N . ASN A 1 117 ? -8.824 15.374 8.836 1.00 73.50 116 ASN A N 1
ATOM 862 C CA . ASN A 1 117 ? -8.072 16.610 8.652 1.00 77.17 116 ASN A CA 1
ATOM 863 C C . ASN A 1 117 ? -7.246 16.951 9.884 1.00 78.07 116 ASN A C 1
ATOM 864 O O . ASN A 1 117 ? -6.099 17.395 9.773 1.00 75.92 116 ASN A O 1
ATOM 869 N N . THR A 1 118 ? -7.834 16.719 11.054 1.00 73.10 117 THR A N 1
ATOM 870 C CA . THR A 1 118 ? -7.202 17.051 12.326 1.00 70.13 117 THR A CA 1
ATOM 871 C C . THR A 1 118 ? -5.924 16.262 12.592 1.00 68.99 117 THR A C 1
ATOM 872 O O . THR A 1 118 ? -5.125 16.654 13.433 1.00 76.01 117 THR A O 1
ATOM 876 N N . CYS A 1 119 ? -5.735 15.153 11.883 1.00 64.14 118 CYS A N 1
ATOM 877 C CA . CYS A 1 119 ? -4.553 14.314 12.076 1.00 63.92 118 CYS A CA 1
ATOM 878 C C . CYS A 1 119 ? -3.250 15.033 11.710 1.00 66.25 118 CYS A C 1
ATOM 879 O O . CYS A 1 119 ? -2.234 14.879 12.389 1.00 64.80 118 CYS A O 1
ATOM 882 N N . PHE A 1 120 ? -3.280 15.811 10.631 1.00 71.91 119 PHE A N 1
ATOM 883 C CA . PHE A 1 120 ? -2.077 16.482 10.141 1.00 66.00 119 PHE A CA 1
ATOM 884 C C . PHE A 1 120 ? -2.298 17.975 9.944 1.00 70.70 119 PHE A C 1
ATOM 885 O O . PHE A 1 120 ? -2.431 18.445 8.814 1.00 70.96 119 PHE A O 1
ATOM 893 N N . PRO A 1 121 ? -2.320 18.728 11.053 1.00 74.75 120 PRO A N 1
ATOM 894 C CA . PRO A 1 121 ? -2.588 20.166 11.029 1.00 79.22 120 PRO A CA 1
ATOM 895 C C . PRO A 1 121 ? -1.406 20.965 10.503 1.00 82.73 120 PRO A C 1
ATOM 896 O O . PRO A 1 121 ? -0.306 20.429 10.367 1.00 78.64 120 PRO A O 1
ATOM 900 N N . HIS A 1 122 ? -1.640 22.238 10.209 1.00 91.35 121 HIS A N 1
ATOM 901 C CA . HIS A 1 122 ? -0.555 23.150 9.894 1.00 96.91 121 HIS A CA 1
ATOM 902 C C . HIS A 1 122 ? 0.344 23.271 11.121 1.00 93.81 121 HIS A C 1
ATOM 903 O O . HIS A 1 122 ? -0.115 23.634 12.204 1.00 95.66 121 HIS A O 1
ATOM 910 N N . GLY A 1 123 ? 1.620 22.943 10.952 1.00 85.92 122 GLY A N 1
ATOM 911 C CA . GLY A 1 123 ? 2.563 22.972 12.054 1.00 78.63 122 GLY A CA 1
ATOM 912 C C . GLY A 1 123 ? 3.869 22.313 11.670 1.00 69.43 122 GLY A C 1
ATOM 913 O O . GLY A 1 123 ? 4.811 22.990 11.265 1.00 71.96 122 GLY A O 1
ATOM 914 N N . PRO A 1 124 ? 3.933 20.980 11.791 1.00 61.41 123 PRO A N 1
ATOM 915 C CA . PRO A 1 124 ? 5.122 20.230 11.373 1.00 59.06 123 PRO A CA 1
ATOM 916 C C . PRO A 1 124 ? 5.331 20.314 9.858 1.00 57.34 123 PRO A C 1
ATOM 917 O O . PRO A 1 124 ? 4.415 20.009 9.095 1.00 58.79 123 PRO A O 1
ATOM 921 N N . PRO A 1 125 ? 6.521 20.751 9.425 1.00 55.01 124 PRO A N 1
ATOM 922 C CA . PRO A 1 125 ? 6.803 20.920 7.992 1.00 47.58 124 PRO A CA 1
ATOM 923 C C . PRO A 1 125 ? 7.199 19.609 7.325 1.00 43.23 124 PRO A C 1
ATOM 924 O O . PRO A 1 125 ? 8.292 19.502 6.782 1.00 44.03 124 PRO A O 1
ATOM 928 N N . ILE A 1 126 ? 6.316 18.619 7.379 1.00 44.53 125 ILE A N 1
ATOM 929 C CA . ILE A 1 126 ? 6.632 17.294 6.866 1.00 46.67 125 ILE A CA 1
ATOM 930 C C . ILE A 1 126 ? 6.839 17.310 5.346 1.00 53.63 125 ILE A C 1
ATOM 931 O O . ILE A 1 126 ? 6.035 17.875 4.602 1.00 52.84 125 ILE A O 1
ATOM 936 N N . LYS A 1 127 ? 7.942 16.710 4.906 1.00 54.66 126 LYS A N 1
ATOM 937 C CA . LYS A 1 127 ? 8.265 16.599 3.487 1.00 53.70 126 LYS A CA 1
ATOM 938 C C . LYS A 1 127 ? 7.897 15.214 2.989 1.00 54.61 126 LYS A C 1
ATOM 939 O O . LYS A 1 127 ? 7.414 15.045 1.870 1.00 54.86 126 LYS A O 1
ATOM 945 N N . GLU A 1 128 ? 8.131 14.225 3.842 1.00 53.92 127 GLU A N 1
ATOM 946 C CA . GLU A 1 128 ? 7.835 12.838 3.522 1.00 55.86 127 GLU A CA 1
ATOM 947 C C . GLU A 1 128 ? 6.964 12.208 4.608 1.00 53.97 127 GLU A C 1
ATOM 948 O O . GLU A 1 128 ? 7.377 12.091 5.760 1.00 53.03 127 GLU A O 1
ATOM 954 N N . LEU A 1 129 ? 5.749 11.825 4.235 1.00 52.86 128 LEU A N 1
ATOM 955 C CA . LEU A 1 129 ? 4.842 11.133 5.142 1.00 51.14 128 LEU A CA 1
ATOM 956 C C . LEU A 1 129 ? 4.588 9.725 4.629 1.00 51.64 128 LEU A C 1
ATOM 957 O O . LEU A 1 129 ? 4.092 9.542 3.516 1.00 51.64 128 LEU A O 1
ATOM 962 N N . ASN A 1 130 ? 4.933 8.731 5.441 1.00 51.56 129 ASN A N 1
ATOM 963 C CA . ASN A 1 130 ? 4.767 7.337 5.052 1.00 48.75 129 ASN A CA 1
ATOM 964 C C . ASN A 1 130 ? 3.698 6.638 5.897 1.00 51.88 129 ASN A C 1
ATOM 965 O O . ASN A 1 130 ? 3.891 6.407 7.089 1.00 54.75 129 ASN A O 1
ATOM 970 N N . LEU A 1 131 ? 2.576 6.301 5.265 1.00 41.90 130 LEU A N 1
ATOM 971 C CA . LEU A 1 131 ? 1.461 5.663 5.947 1.00 38.62 130 LEU A CA 1
ATOM 972 C C . LEU A 1 131 ? 1.183 4.269 5.400 1.00 47.01 130 LEU A C 1
ATOM 973 O O . LEU A 1 131 ? 0.091 3.730 5.585 1.00 54.58 130 LEU A O 1
ATOM 978 N N . ALA A 1 132 ? 2.177 3.682 4.741 1.00 45.26 131 ALA A N 1
ATOM 979 C CA . ALA A 1 132 ? 1.996 2.407 4.047 1.00 47.20 131 ALA A CA 1
ATOM 980 C C . ALA A 1 132 ? 1.782 1.245 5.009 1.00 50.64 131 ALA A C 1
ATOM 981 O O . ALA A 1 132 ? 2.271 1.268 6.123 1.00 56.40 131 ALA A O 1
ATOM 983 N N . GLY A 1 133 ? 1.043 0.229 4.575 1.00 51.27 132 GLY A N 1
ATOM 984 C CA . GLY A 1 133 ? 0.900 -0.987 5.355 1.00 51.49 132 GLY A CA 1
ATOM 985 C C . GLY A 1 133 ? 0.065 -0.860 6.617 1.00 57.68 132 GLY A C 1
ATOM 986 O O . GLY A 1 133 ? 0.216 -1.647 7.550 1.00 57.59 132 GLY A O 1
ATOM 987 N N . ASN A 1 134 ? -0.809 0.138 6.655 1.00 61.79 133 ASN A N 1
ATOM 988 C CA . ASN A 1 134 ? -1.827 0.215 7.695 1.00 62.98 133 ASN A CA 1
ATOM 989 C C . ASN A 1 134 ? -3.104 -0.474 7.223 1.00 66.08 133 ASN A C 1
ATOM 990 O O . ASN A 1 134 ? -3.054 -1.401 6.417 1.00 68.11 133 ASN A O 1
ATOM 995 N N . ARG A 1 135 ? -4.246 -0.026 7.733 1.00 64.60 134 ARG A N 1
ATOM 996 C CA . ARG A 1 135 ? -5.539 -0.529 7.284 1.00 64.65 134 ARG A CA 1
ATOM 997 C C . ARG A 1 135 ? -6.445 0.648 6.956 1.00 59.21 134 ARG A C 1
ATOM 998 O O . ARG A 1 135 ? -7.650 0.611 7.212 1.00 61.30 134 ARG A O 1
ATOM 1006 N N . ILE A 1 136 ? -5.851 1.696 6.394 1.00 53.93 135 ILE A N 1
ATOM 1007 C CA . ILE A 1 136 ? -6.587 2.909 6.071 1.00 58.06 135 ILE A CA 1
ATOM 1008 C C . ILE A 1 136 ? -7.644 2.661 4.993 1.00 64.95 135 ILE A C 1
ATOM 1009 O O . ILE A 1 136 ? -7.328 2.304 3.856 1.00 64.74 135 ILE A O 1
ATOM 1014 N N . GLY A 1 137 ? -8.905 2.842 5.369 1.00 67.06 136 GLY A N 1
ATOM 1015 C CA . GLY A 1 137 ? -10.010 2.633 4.457 1.00 70.78 136 GLY A CA 1
ATOM 1016 C C . GLY A 1 137 ? -10.844 3.884 4.286 1.00 75.39 136 GLY A C 1
ATOM 1017 O O . GLY A 1 137 ? -11.808 3.896 3.521 1.00 79.91 136 GLY A O 1
ATOM 1018 N N . THR A 1 138 ? -10.476 4.940 5.006 1.00 75.05 137 THR A N 1
ATOM 1019 C CA . THR A 1 138 ? -11.201 6.202 4.934 1.00 75.03 137 THR A CA 1
ATOM 1020 C C . THR A 1 138 ? -10.258 7.395 5.007 1.00 74.44 137 THR A C 1
ATOM 1021 O O . THR A 1 138 ? -9.454 7.513 5.929 1.00 78.04 137 THR A O 1
ATOM 1025 N N . LEU A 1 139 ? -10.365 8.272 4.018 1.00 73.75 138 LEU A N 1
ATOM 1026 C CA . LEU A 1 139 ? -9.632 9.527 4.007 1.00 71.83 138 LEU A CA 1
ATOM 1027 C C . LEU A 1 139 ? -10.628 10.671 3.951 1.00 75.51 138 LEU A C 1
ATOM 1028 O O . LEU A 1 139 ? -11.454 10.726 3.042 1.00 81.01 138 LEU A O 1
ATOM 1033 N N . GLU A 1 140 ? -10.571 11.579 4.918 1.00 73.59 139 GLU A N 1
ATOM 1034 C CA . GLU A 1 140 ? -11.406 12.767 4.838 1.00 72.32 139 GLU A CA 1
ATOM 1035 C C . GLU A 1 140 ? -10.872 13.652 3.718 1.00 64.03 139 GLU A C 1
ATOM 1036 O O . GLU A 1 140 ? -9.666 13.681 3.454 1.00 56.62 139 GLU A O 1
ATOM 1042 N N . LEU A 1 141 ? -11.777 14.355 3.050 1.00 62.30 140 LEU A N 1
ATOM 1043 C CA . LEU A 1 141 ? -11.398 15.275 1.991 1.00 62.87 140 LEU A CA 1
ATOM 1044 C C . LEU A 1 141 ? -10.551 16.408 2.570 1.00 65.68 140 LEU A C 1
ATOM 1045 O O . LEU A 1 141 ? -11.052 17.251 3.314 1.00 67.68 140 LEU A O 1
ATOM 1050 N N . GLY A 1 142 ? -9.262 16.406 2.241 1.00 66.26 141 GLY A N 1
ATOM 1051 C CA . GLY A 1 142 ? -8.347 17.427 2.721 1.00 62.18 141 GLY A CA 1
ATOM 1052 C C . GLY A 1 142 ? -7.445 16.956 3.847 1.00 62.51 141 GLY A C 1
ATOM 1053 O O . GLY A 1 142 ? -6.806 17.769 4.518 1.00 66.39 141 GLY A O 1
ATOM 1054 N N . ALA A 1 143 ? -7.384 15.640 4.039 1.00 59.54 142 ALA A N 1
ATOM 1055 C CA . ALA A 1 143 ? -6.654 15.030 5.152 1.00 55.63 142 ALA A CA 1
ATOM 1056 C C . ALA A 1 143 ? -5.217 15.529 5.304 1.00 56.16 142 ALA A C 1
ATOM 1057 O O . ALA A 1 143 ? -4.736 15.723 6.419 1.00 64.83 142 ALA A O 1
ATOM 1059 N N . PHE A 1 144 ? -4.536 15.749 4.185 1.00 50.41 143 PHE A N 1
ATOM 1060 C CA . PHE A 1 144 ? -3.122 16.114 4.219 1.00 43.63 143 PHE A CA 1
ATOM 1061 C C . PHE A 1 144 ? -2.892 17.566 3.821 1.00 43.03 143 PHE A C 1
ATOM 1062 O O . PHE A 1 144 ? -1.759 18.040 3.816 1.00 47.65 143 PHE A O 1
ATOM 1070 N N . ASP A 1 145 ? -3.972 18.271 3.505 1.00 47.39 144 ASP A N 1
ATOM 1071 C CA . ASP A 1 145 ? -3.879 19.639 3.001 1.00 55.70 144 ASP A CA 1
ATOM 1072 C C . ASP A 1 145 ? -3.174 20.593 3.968 1.00 60.38 144 ASP A C 1
ATOM 1073 O O . ASP A 1 145 ? -2.661 21.634 3.557 1.00 64.02 144 ASP A O 1
ATOM 1078 N N . GLY A 1 146 ? -3.146 20.237 5.249 1.00 64.20 145 GLY A N 1
ATOM 1079 C CA . GLY A 1 146 ? -2.421 21.017 6.235 1.00 59.57 145 GLY A CA 1
ATOM 1080 C C . GLY A 1 146 ? -0.922 20.977 5.983 1.00 61.41 145 GLY A C 1
ATOM 1081 O O . GLY A 1 146 ? -0.189 21.866 6.410 1.00 59.93 145 GLY A O 1
ATOM 1082 N N . LEU A 1 147 ? -0.470 19.945 5.274 1.00 60.53 146 LEU A N 1
ATOM 1083 C CA . LEU A 1 147 ? 0.949 19.767 4.983 1.00 55.43 146 LEU A CA 1
ATOM 1084 C C . LEU A 1 147 ? 1.326 20.274 3.591 1.00 57.49 146 LEU A C 1
ATOM 1085 O O . LEU A 1 147 ? 2.431 20.015 3.111 1.00 56.34 146 LEU A O 1
ATOM 1090 N N . SER A 1 148 ? 0.414 21.005 2.955 1.00 59.71 147 SER A N 1
ATOM 1091 C CA . SER A 1 148 ? 0.554 21.361 1.541 1.00 59.09 147 SER A CA 1
ATOM 1092 C C . SER A 1 148 ? 1.812 22.171 1.218 1.00 57.83 147 SER A C 1
ATOM 1093 O O . SER A 1 148 ? 2.395 22.019 0.141 1.00 53.56 147 SER A O 1
ATOM 1096 N N . ARG A 1 149 ? 2.231 23.026 2.146 1.00 54.19 148 ARG A N 1
ATOM 1097 C CA . ARG A 1 149 ? 3.359 23.918 1.894 1.00 55.86 148 ARG A CA 1
ATOM 1098 C C . ARG A 1 149 ? 4.709 23.194 1.897 1.00 56.21 148 ARG A C 1
ATOM 1099 O O . ARG A 1 149 ? 5.719 23.751 1.453 1.00 55.09 148 ARG A O 1
ATOM 1107 N N . SER A 1 150 ? 4.728 21.951 2.374 1.00 51.02 149 SER A N 1
ATOM 1108 C CA . SER A 1 150 ? 5.993 21.243 2.550 1.00 47.53 149 SER A CA 1
ATOM 1109 C C . SER A 1 150 ? 6.009 19.840 1.945 1.00 43.64 149 SER A C 1
ATOM 1110 O O . SER A 1 150 ? 7.061 19.352 1.544 1.00 47.78 149 SER A O 1
ATOM 1113 N N . LEU A 1 151 ? 4.854 19.186 1.899 1.00 38.84 150 LEU A N 1
ATOM 1114 C CA . LEU A 1 151 ? 4.809 17.759 1.584 1.00 46.44 150 LEU A CA 1
ATOM 1115 C C . LEU A 1 151 ? 5.235 17.485 0.137 1.00 49.51 150 LEU A C 1
ATOM 1116 O O . LEU A 1 151 ? 4.702 18.075 -0.803 1.00 50.21 150 LEU A O 1
ATOM 1121 N N . LEU A 1 152 ? 6.211 16.593 -0.021 1.00 50.57 151 LEU A N 1
ATOM 1122 C CA . LEU A 1 152 ? 6.766 16.258 -1.330 1.00 47.85 151 LEU A CA 1
ATOM 1123 C C . LEU A 1 152 ? 6.507 14.798 -1.688 1.00 52.58 151 LEU A C 1
ATOM 1124 O O . LEU A 1 152 ? 6.353 14.447 -2.858 1.00 58.62 151 LEU A O 1
ATOM 1129 N N . THR A 1 153 ? 6.466 13.951 -0.668 1.00 49.56 152 THR A N 1
ATOM 1130 C CA . THR A 1 153 ? 6.285 12.521 -0.858 1.00 48.09 152 THR A CA 1
ATOM 1131 C C . THR A 1 153 ? 5.205 12.009 0.087 1.00 46.81 152 THR A C 1
ATOM 1132 O O . THR A 1 153 ? 5.198 12.345 1.271 1.00 47.87 152 THR A O 1
ATOM 1136 N N . LEU A 1 154 ? 4.290 11.204 -0.442 1.00 41.13 153 LEU A N 1
ATOM 1137 C CA . LEU A 1 154 ? 3.199 10.660 0.351 1.00 38.19 153 LEU A CA 1
ATOM 1138 C C . LEU A 1 154 ? 2.923 9.215 -0.044 1.00 45.25 153 LEU A C 1
ATOM 1139 O O . LEU A 1 154 ? 2.491 8.932 -1.166 1.00 47.88 153 LEU A O 1
ATOM 1144 N N . ARG A 1 155 ? 3.180 8.300 0.885 1.00 46.64 154 ARG A N 1
ATOM 1145 C CA . ARG A 1 155 ? 3.032 6.877 0.619 1.00 45.92 154 ARG A CA 1
ATOM 1146 C C . ARG A 1 155 ? 1.793 6.311 1.300 1.00 49.62 154 ARG A C 1
ATOM 1147 O O . ARG A 1 155 ? 1.644 6.397 2.520 1.00 52.53 154 ARG A O 1
ATOM 1155 N N . LEU A 1 156 ? 0.906 5.733 0.502 1.00 45.93 155 LEU A N 1
ATOM 1156 C CA . LEU A 1 156 ? -0.329 5.165 1.016 1.00 46.92 155 LEU A CA 1
ATOM 1157 C C . LEU A 1 156 ? -0.491 3.734 0.531 1.00 47.29 155 LEU A C 1
ATOM 1158 O O . LEU A 1 156 ? -1.603 3.236 0.381 1.00 49.92 155 LEU A O 1
ATOM 1163 N N . SER A 1 157 ? 0.639 3.075 0.300 1.00 53.28 156 SER A N 1
ATOM 1164 C CA . SER A 1 157 ? 0.650 1.712 -0.222 1.00 54.94 156 SER A CA 1
ATOM 1165 C C . SER A 1 157 ? 0.088 0.732 0.793 1.00 57.56 156 SER A C 1
ATOM 1166 O O . SER A 1 157 ? 0.112 0.998 1.988 1.00 63.78 156 SER A O 1
ATOM 1169 N N . LYS A 1 158 ? -0.402 -0.402 0.299 1.00 61.84 157 LYS A N 1
ATOM 1170 C CA . LYS A 1 158 ? -0.859 -1.516 1.131 1.00 65.54 157 LYS A CA 1
ATOM 1171 C C . LYS A 1 158 ? -1.863 -1.106 2.202 1.00 62.04 157 LYS A C 1
ATOM 1172 O O . LYS A 1 158 ? -1.749 -1.508 3.359 1.00 66.73 157 LYS A O 1
ATOM 1178 N N . ASN A 1 159 ? -2.840 -0.298 1.812 1.00 53.17 158 ASN A N 1
ATOM 1179 C CA . ASN A 1 159 ? -3.941 0.038 2.699 1.00 55.04 158 ASN A CA 1
ATOM 1180 C C . ASN A 1 159 ? -5.251 -0.545 2.177 1.00 61.56 158 ASN A C 1
ATOM 1181 O O . ASN A 1 159 ? -5.247 -1.565 1.485 1.00 63.02 158 ASN A O 1
ATOM 1186 N N . ARG A 1 160 ? -6.372 0.083 2.518 1.00 63.19 159 ARG A N 1
ATOM 1187 C CA . ARG A 1 160 ? -7.672 -0.396 2.048 1.00 65.11 159 ARG A CA 1
ATOM 1188 C C . ARG A 1 160 ? -8.494 0.740 1.440 1.00 58.96 159 ARG A C 1
ATOM 1189 O O . ARG A 1 160 ? -9.707 0.816 1.627 1.00 58.02 159 ARG A O 1
ATOM 1197 N N . ILE A 1 161 ? -7.820 1.620 0.710 1.00 53.26 160 ILE A N 1
ATOM 1198 C CA . ILE A 1 161 ? -8.466 2.777 0.108 1.00 59.42 160 ILE A CA 1
ATOM 1199 C C . ILE A 1 161 ? -9.287 2.346 -1.113 1.00 59.78 160 ILE A C 1
ATOM 1200 O O . ILE A 1 161 ? -8.794 1.636 -1.994 1.00 50.10 160 ILE A O 1
ATOM 1205 N N . THR A 1 162 ? -10.546 2.776 -1.147 1.00 64.96 161 THR A N 1
ATOM 1206 C CA . THR A 1 162 ? -11.529 2.230 -2.079 1.00 66.11 161 THR A CA 1
ATOM 1207 C C . THR A 1 162 ? -11.882 3.154 -3.234 1.00 68.17 161 THR A C 1
ATOM 1208 O O . THR A 1 162 ? -12.199 2.688 -4.328 1.00 70.59 161 THR A O 1
ATOM 1212 N N . GLN A 1 163 ? -11.856 4.458 -2.987 1.00 65.95 162 GLN A N 1
ATOM 1213 C CA . GLN A 1 163 ? -12.174 5.423 -4.031 1.00 69.91 162 GLN A CA 1
ATOM 1214 C C . GLN A 1 163 ? -11.522 6.756 -3.728 1.00 71.78 162 GLN A C 1
ATOM 1215 O O . GLN A 1 163 ? -10.990 6.967 -2.633 1.00 71.14 162 GLN A O 1
ATOM 1221 N N . LEU A 1 164 ? -11.562 7.653 -4.705 1.00 61.38 163 LEU A N 1
ATOM 1222 C CA . LEU A 1 164 ? -11.075 9.006 -4.506 1.00 59.66 163 LEU A CA 1
ATOM 1223 C C . LEU A 1 164 ? -12.063 9.986 -5.109 1.00 63.05 163 LEU A C 1
ATOM 1224 O O . LEU A 1 164 ? -12.556 9.772 -6.215 1.00 67.39 163 LEU A O 1
ATOM 1229 N N . PRO A 1 165 ? -12.372 11.059 -4.373 1.00 61.66 164 PRO A N 1
ATOM 1230 C CA . PRO A 1 165 ? -13.268 12.085 -4.905 1.00 63.96 164 PRO A CA 1
ATOM 1231 C C . PRO A 1 165 ? -12.572 12.966 -5.940 1.00 62.82 164 PRO A C 1
ATOM 1232 O O . PRO A 1 165 ? -11.343 12.926 -6.079 1.00 58.21 164 PRO A O 1
ATOM 1236 N N . VAL A 1 166 ? -13.362 13.743 -6.671 1.00 65.56 165 VAL A N 1
ATOM 1237 C CA . VAL A 1 166 ? -12.819 14.753 -7.564 1.00 66.73 165 VAL A CA 1
ATOM 1238 C C . VAL A 1 166 ? -12.025 15.756 -6.736 1.00 63.67 165 VAL A C 1
ATOM 1239 O O . VAL A 1 166 ? -12.460 16.138 -5.649 1.00 61.81 165 VAL A O 1
ATOM 1243 N N . ARG A 1 167 ? -10.865 16.165 -7.247 1.00 61.06 166 ARG A N 1
ATOM 1244 C CA . ARG A 1 167 ? -10.011 17.136 -6.566 1.00 62.67 166 ARG A CA 1
ATOM 1245 C C . ARG A 1 167 ? -9.713 16.685 -5.135 1.00 61.67 166 ARG A C 1
ATOM 1246 O O . ARG A 1 167 ? -9.911 17.430 -4.175 1.00 53.51 166 ARG A O 1
ATOM 1254 N N . ALA A 1 168 ? -9.241 15.447 -5.017 1.00 62.41 167 ALA A N 1
ATOM 1255 C CA . ALA A 1 168 ? -8.993 14.813 -3.729 1.00 59.19 167 ALA A CA 1
ATOM 1256 C C . ALA A 1 168 ? -7.934 15.541 -2.906 1.00 60.72 167 ALA A C 1
ATOM 1257 O O . ALA A 1 168 ? -8.126 15.790 -1.717 1.00 63.40 167 ALA A O 1
ATOM 1259 N N . PHE A 1 169 ? -6.820 15.883 -3.546 1.00 61.74 168 PHE A N 1
ATOM 1260 C CA . PHE A 1 169 ? -5.686 16.482 -2.850 1.00 62.24 168 PHE A CA 1
ATOM 1261 C C . PHE A 1 169 ? -5.434 17.924 -3.265 1.00 64.03 168 PHE A C 1
ATOM 1262 O O . PHE A 1 169 ? -5.492 18.259 -4.446 1.00 70.96 168 PHE A O 1
ATOM 1270 N N . LYS A 1 170 ? -5.140 18.774 -2.289 1.00 63.00 169 LYS A N 1
ATOM 1271 C CA . LYS A 1 170 ? -4.593 20.092 -2.576 1.00 64.58 169 LYS A CA 1
ATOM 1272 C C . LYS A 1 170 ? -3.165 20.144 -2.037 1.00 65.16 169 LYS A C 1
ATOM 1273 O O . LYS A 1 170 ? -2.896 20.759 -1.002 1.00 71.98 169 LYS A O 1
ATOM 1279 N N . LEU A 1 171 ? -2.260 19.472 -2.743 1.00 56.03 170 LEU A N 1
ATOM 1280 C CA . LEU A 1 171 ? -0.86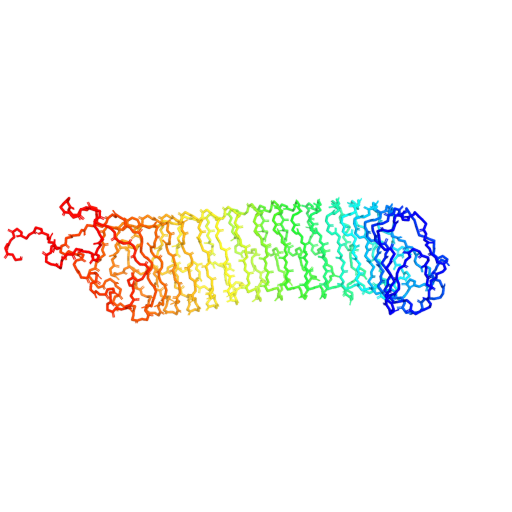3 19.353 -2.336 1.00 56.41 170 LEU A CA 1
ATOM 1281 C C . LEU A 1 171 ? 0.065 19.739 -3.484 1.00 54.34 170 LEU A C 1
ATOM 1282 O O . LEU A 1 171 ? 0.751 18.886 -4.043 1.00 53.35 170 LEU A O 1
ATOM 1287 N N . PRO A 1 172 ? 0.108 21.037 -3.817 1.00 57.24 171 PRO A N 1
ATOM 1288 C CA . PRO A 1 172 ? 0.701 21.537 -5.066 1.00 55.91 171 PRO A CA 1
ATOM 1289 C C . PRO A 1 172 ? 2.216 21.366 -5.178 1.00 56.74 171 PRO A C 1
ATOM 1290 O O . PRO A 1 172 ? 2.780 21.756 -6.203 1.00 51.66 171 PRO A O 1
ATOM 1294 N N . ARG A 1 173 ? 2.861 20.803 -4.160 1.00 51.74 172 ARG A N 1
ATOM 1295 C CA . ARG A 1 173 ? 4.306 20.603 -4.209 1.00 48.09 172 ARG A CA 1
ATOM 1296 C C . ARG A 1 173 ? 4.694 19.131 -4.136 1.00 46.76 172 ARG A C 1
ATOM 1297 O O . ARG A 1 173 ? 5.869 18.786 -4.259 1.00 48.12 172 ARG A O 1
ATOM 1305 N N . LEU A 1 174 ? 3.707 18.268 -3.928 1.00 44.60 173 LEU A N 1
ATOM 1306 C CA . LEU A 1 174 ? 3.938 16.831 -3.932 1.00 46.80 173 LEU A CA 1
ATOM 1307 C C . LEU A 1 174 ? 4.563 16.380 -5.261 1.00 49.81 173 LEU A C 1
ATOM 1308 O O . LEU A 1 174 ? 4.059 16.713 -6.336 1.00 57.58 173 LEU A O 1
ATOM 1313 N N . THR A 1 175 ? 5.661 15.634 -5.191 1.00 45.73 174 THR A N 1
ATOM 1314 C CA . THR A 1 175 ? 6.271 15.119 -6.412 1.00 53.40 174 THR A CA 1
ATOM 1315 C C . THR A 1 175 ? 6.017 13.624 -6.601 1.00 54.26 174 THR A C 1
ATOM 1316 O O . THR A 1 175 ? 6.158 13.104 -7.708 1.00 51.00 174 THR A O 1
ATOM 1320 N N . GLN A 1 176 ? 5.631 12.936 -5.528 1.00 52.03 175 GLN A N 1
ATOM 1321 C CA . GLN A 1 176 ? 5.357 11.505 -5.620 1.00 47.11 175 GLN A CA 1
ATOM 1322 C C . GLN A 1 176 ? 4.191 11.075 -4.733 1.00 51.69 175 GLN A C 1
ATOM 1323 O O . GLN A 1 176 ? 4.187 11.306 -3.521 1.00 50.92 175 GLN A O 1
ATOM 1329 N N . LEU A 1 177 ? 3.201 10.448 -5.358 1.00 49.97 176 LEU A N 1
ATOM 1330 C CA . LEU A 1 177 ? 2.059 9.892 -4.649 1.00 44.97 176 LEU A CA 1
ATOM 1331 C C . LEU A 1 177 ? 2.028 8.387 -4.876 1.00 50.28 176 LEU A C 1
ATOM 1332 O O . LEU A 1 177 ? 2.065 7.916 -6.016 1.00 48.22 176 LEU A O 1
ATOM 1337 N N . ASP A 1 178 ? 1.971 7.635 -3.782 1.00 52.25 177 ASP A N 1
ATOM 1338 C CA . ASP A 1 178 ? 2.099 6.187 -3.847 1.00 53.43 177 ASP A CA 1
ATOM 1339 C C . ASP A 1 178 ? 0.825 5.504 -3.356 1.00 53.46 177 ASP A C 1
ATOM 1340 O O . ASP A 1 178 ? 0.603 5.374 -2.160 1.00 49.43 177 ASP A O 1
ATOM 1345 N N . LEU A 1 179 ? -0.007 5.059 -4.290 1.00 56.49 178 LEU A N 1
ATOM 1346 C CA . LEU A 1 179 ? -1.307 4.501 -3.946 1.00 51.86 178 LEU A CA 1
ATOM 1347 C C . LEU A 1 179 ? -1.448 3.039 -4.355 1.00 53.37 178 LEU A C 1
ATOM 1348 O O . LEU A 1 179 ? -2.557 2.542 -4.533 1.00 56.90 178 LEU A O 1
ATOM 1353 N N . ASN A 1 180 ? -0.327 2.345 -4.496 1.00 53.37 179 ASN A N 1
ATOM 1354 C CA . ASN A 1 180 ? -0.371 0.977 -4.991 1.00 52.15 179 ASN A CA 1
ATOM 1355 C C . ASN A 1 180 ? -0.814 -0.019 -3.921 1.00 53.37 179 ASN A C 1
ATOM 1356 O O . ASN A 1 180 ? -0.676 0.233 -2.725 1.00 55.18 179 ASN A O 1
ATOM 1361 N N . ARG A 1 181 ? -1.352 -1.148 -4.374 1.00 55.56 180 ARG A N 1
ATOM 1362 C CA . ARG A 1 181 ? -1.877 -2.194 -3.499 1.00 58.09 180 ARG A CA 1
ATOM 1363 C C . ARG A 1 181 ? -2.976 -1.661 -2.578 1.00 55.70 180 ARG A C 1
ATOM 1364 O O . ARG A 1 181 ? -2.958 -1.875 -1.366 1.00 57.11 180 ARG A O 1
ATOM 1372 N N . ASN A 1 182 ? -3.925 -0.946 -3.170 1.00 55.99 181 ASN A N 1
ATOM 1373 C CA . ASN A 1 182 ? -5.148 -0.568 -2.478 1.00 59.28 181 ASN A CA 1
ATOM 1374 C C . ASN A 1 182 ? -6.350 -1.212 -3.166 1.00 62.54 181 ASN A C 1
ATOM 1375 O O . ASN A 1 182 ? -6.207 -2.237 -3.835 1.00 61.60 181 ASN A O 1
ATOM 1380 N N . ARG A 1 183 ? -7.531 -0.627 -3.000 1.00 64.20 182 ARG A N 1
ATOM 1381 C CA . ARG A 1 183 ? -8.742 -1.225 -3.561 1.00 66.06 182 ARG A CA 1
ATOM 1382 C C . ARG A 1 183 ? -9.546 -0.248 -4.410 1.00 60.58 182 ARG A C 1
ATOM 1383 O O . ARG A 1 183 ? -10.777 -0.291 -4.419 1.00 63.52 182 ARG A O 1
ATOM 1391 N N . ILE A 1 184 ? -8.849 0.636 -5.112 1.00 53.70 183 ILE A N 1
ATOM 1392 C CA . ILE A 1 184 ? -9.499 1.578 -6.012 1.00 57.55 183 ILE A CA 1
ATOM 1393 C C . ILE A 1 184 ? -9.964 0.847 -7.272 1.00 61.78 183 ILE A C 1
ATOM 1394 O O . ILE A 1 184 ? -9.190 0.115 -7.894 1.00 61.02 183 ILE A O 1
ATOM 1399 N N . ARG A 1 185 ? -11.231 1.029 -7.634 1.00 58.24 184 ARG A N 1
ATOM 1400 C CA . ARG A 1 185 ? -11.783 0.357 -8.810 1.00 63.71 184 ARG A CA 1
ATOM 1401 C C . ARG A 1 185 ? -11.933 1.300 -9.996 1.00 59.73 184 ARG A C 1
ATOM 1402 O O . ARG A 1 185 ? -12.098 0.861 -11.133 1.00 56.90 184 ARG A O 1
ATOM 1410 N N . LEU A 1 186 ? -11.863 2.597 -9.722 1.00 58.32 185 LEU A N 1
ATOM 1411 C CA . LEU A 1 186 ? -12.241 3.601 -10.699 1.00 61.37 185 LEU A CA 1
ATOM 1412 C C . LEU A 1 186 ? -11.641 4.955 -10.346 1.00 60.05 185 LEU A C 1
ATOM 1413 O O . LEU A 1 186 ? -11.634 5.353 -9.184 1.00 63.22 185 LEU A O 1
ATOM 1418 N N . ILE A 1 187 ? -11.125 5.656 -11.350 1.00 58.61 186 ILE A N 1
ATOM 1419 C CA . ILE A 1 187 ? -10.647 7.016 -11.147 1.00 54.90 186 ILE A CA 1
ATOM 1420 C C . ILE A 1 187 ? -11.554 7.983 -11.891 1.00 61.20 186 ILE A C 1
ATOM 1421 O O . ILE A 1 187 ? -11.714 7.892 -13.107 1.00 65.33 186 ILE A O 1
ATOM 1426 N N . GLU A 1 188 ? -12.157 8.901 -11.147 1.00 62.84 187 GLU A N 1
ATOM 1427 C CA . GLU A 1 188 ? -13.062 9.883 -11.721 1.00 67.26 187 GLU A CA 1
ATOM 1428 C C . GLU A 1 188 ? -12.292 11.011 -12.403 1.00 57.90 187 GLU A C 1
ATOM 1429 O O . GLU A 1 188 ? -11.088 11.170 -12.193 1.00 52.47 187 GLU A O 1
ATOM 1435 N N . GLY A 1 189 ? -12.993 11.789 -13.222 1.00 55.76 188 GLY A N 1
ATOM 1436 C CA . GLY A 1 189 ? -12.393 12.938 -13.872 1.00 55.62 188 G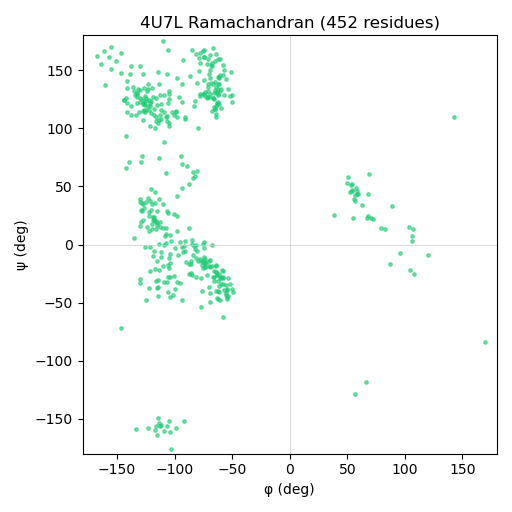LY A CA 1
ATOM 1437 C C . GLY A 1 189 ? -11.881 13.961 -12.873 1.00 60.04 188 GLY A C 1
ATOM 1438 O O . GLY A 1 189 ? -12.585 14.318 -11.926 1.00 63.50 188 GLY A O 1
ATOM 1439 N N . LEU A 1 190 ? -10.646 14.412 -13.083 1.00 56.90 189 LEU A N 1
ATOM 1440 C CA . LEU A 1 190 ? -10.023 15.478 -12.293 1.00 57.71 189 LEU A CA 1
ATOM 1441 C C . LEU A 1 190 ? -9.758 15.067 -10.842 1.00 55.27 189 LEU A C 1
ATOM 1442 O O . LEU A 1 190 ? -9.630 15.921 -9.965 1.00 56.04 189 LEU A O 1
ATOM 1447 N N . THR A 1 191 ? -9.663 13.762 -10.602 1.00 53.61 190 THR A N 1
ATOM 1448 C CA . THR A 1 191 ? -9.341 13.233 -9.280 1.00 51.39 190 THR A CA 1
ATOM 1449 C C . THR A 1 191 ? -8.041 13.819 -8.725 1.00 52.39 190 THR A C 1
ATOM 1450 O O . THR A 1 191 ? -7.937 14.117 -7.532 1.00 59.07 190 THR A O 1
ATOM 1454 N N . PHE A 1 192 ? -7.063 14.012 -9.600 1.00 48.83 191 PHE A N 1
ATOM 1455 C CA . PHE A 1 192 ? -5.733 14.407 -9.164 1.00 48.41 191 PHE A CA 1
ATOM 1456 C C . PHE A 1 192 ? -5.392 15.860 -9.483 1.00 50.72 191 PHE A C 1
ATOM 1457 O O . PHE A 1 192 ? -4.229 16.254 -9.408 1.00 50.77 191 PHE A O 1
ATOM 1465 N N . GLN A 1 193 ? -6.394 16.662 -9.830 1.00 51.71 192 GLN A N 1
ATOM 1466 C CA . GLN A 1 193 ? -6.156 18.095 -9.962 1.00 56.01 192 GLN A CA 1
ATOM 1467 C C . GLN A 1 193 ? -5.902 18.687 -8.574 1.00 59.27 192 GLN A C 1
ATOM 1468 O O . GLN A 1 193 ? -6.666 18.454 -7.634 1.00 59.94 192 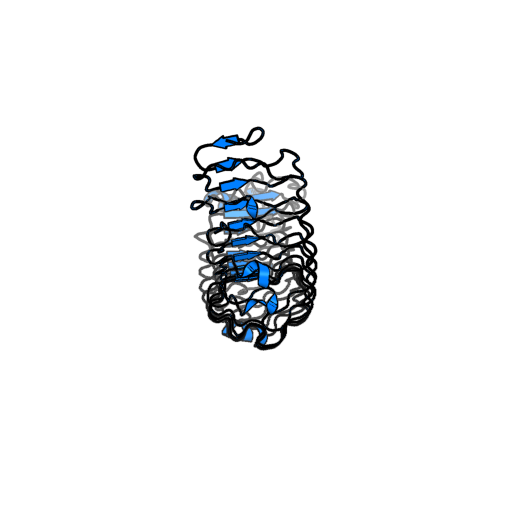GLN A O 1
ATOM 1474 N N . GLY A 1 194 ? -4.820 19.448 -8.454 1.00 59.09 193 GLY A N 1
ATOM 1475 C CA . GLY A 1 194 ? -4.369 19.951 -7.169 1.00 60.27 193 GLY A CA 1
ATOM 1476 C C . GLY A 1 194 ? -2.964 19.457 -6.885 1.00 61.14 193 GLY A C 1
ATOM 1477 O O . GLY A 1 194 ? -2.313 19.888 -5.933 1.00 64.45 193 GLY A O 1
ATOM 1478 N N . LEU A 1 195 ? -2.501 18.539 -7.727 1.00 59.86 194 LEU A N 1
ATOM 1479 C CA . LEU A 1 195 ? -1.155 17.991 -7.632 1.00 57.71 194 LEU A CA 1
ATOM 1480 C C . LEU A 1 195 ? -0.273 18.525 -8.754 1.00 52.20 194 LEU A C 1
ATOM 1481 O O . LEU A 1 195 ? 0.231 17.758 -9.573 1.00 51.63 194 LEU A O 1
ATOM 1486 N N . ASN A 1 196 ? -0.080 19.840 -8.773 1.00 56.42 195 ASN A N 1
ATOM 1487 C CA . ASN A 1 196 ? 0.632 20.512 -9.859 1.00 59.36 195 ASN A CA 1
ATOM 1488 C C . ASN A 1 196 ? 2.032 19.964 -10.123 1.00 58.76 195 ASN A C 1
ATOM 1489 O O . ASN A 1 196 ? 2.432 19.806 -11.271 1.00 68.55 195 ASN A O 1
ATOM 1494 N N . SER A 1 197 ? 2.769 19.670 -9.058 1.00 53.24 196 SER A N 1
ATOM 1495 C CA . SER A 1 197 ? 4.177 19.307 -9.177 1.00 49.19 196 SER A CA 1
ATOM 1496 C C . SER A 1 197 ? 4.407 17.808 -9.317 1.00 48.43 196 SER A C 1
ATOM 1497 O O . SER A 1 197 ? 5.556 17.365 -9.357 1.00 47.42 196 SER A O 1
ATOM 1500 N N . LEU A 1 198 ? 3.332 17.027 -9.378 1.00 41.88 197 LEU A N 1
ATOM 1501 C CA . LEU A 1 198 ? 3.474 15.574 -9.328 1.00 42.90 197 LEU A CA 1
ATOM 1502 C C . LEU A 1 198 ? 4.275 15.026 -10.509 1.00 51.88 197 LEU A C 1
ATOM 1503 O O . LEU A 1 198 ? 4.059 15.412 -11.663 1.00 54.25 197 LEU A O 1
ATOM 1508 N N . GLU A 1 199 ? 5.212 14.135 -10.201 1.00 50.89 198 GLU A N 1
ATOM 1509 C CA . GLU A 1 199 ? 6.085 13.541 -11.205 1.00 47.49 198 GLU A CA 1
ATOM 1510 C C . GLU A 1 199 ? 5.829 12.050 -11.353 1.00 53.66 198 GLU A C 1
ATOM 1511 O O . GLU A 1 199 ? 5.915 11.501 -12.451 1.00 62.95 198 GLU A O 1
ATOM 1517 N N . VAL A 1 200 ? 5.539 11.396 -10.231 1.00 55.19 199 VAL A N 1
ATOM 1518 C CA . VAL A 1 200 ? 5.317 9.957 -10.211 1.00 50.08 199 VAL A CA 1
ATOM 1519 C C . VAL A 1 200 ? 4.004 9.607 -9.521 1.00 48.86 199 VAL A C 1
ATOM 1520 O O . VAL A 1 200 ? 3.758 10.014 -8.387 1.00 47.54 199 VAL A O 1
ATOM 1524 N N . LEU A 1 201 ? 3.158 8.860 -10.220 1.00 48.88 200 LEU A N 1
ATOM 1525 C CA . LEU A 1 201 ? 1.927 8.350 -9.640 1.00 42.92 200 LEU A CA 1
ATOM 1526 C C . LEU A 1 201 ? 1.918 6.832 -9.726 1.00 45.73 200 LEU A C 1
ATOM 1527 O O . LEU A 1 201 ? 2.029 6.259 -10.813 1.00 46.46 200 LEU A O 1
ATOM 1532 N N . LYS A 1 202 ? 1.800 6.188 -8.572 1.00 44.51 201 LYS A N 1
ATOM 1533 C CA . LYS A 1 202 ? 1.768 4.735 -8.498 1.00 48.55 201 LYS A CA 1
ATOM 1534 C C . LYS A 1 202 ? 0.367 4.259 -8.124 1.00 51.33 201 LYS A C 1
ATOM 1535 O O . LYS A 1 202 ? -0.113 4.512 -7.020 1.00 48.11 201 LYS A O 1
ATOM 1541 N N . LEU A 1 203 ? -0.283 3.571 -9.056 1.00 51.96 202 LEU A N 1
ATOM 1542 C CA . LEU A 1 203 ? -1.646 3.097 -8.859 1.00 43.66 202 LEU A CA 1
ATOM 1543 C C . LEU A 1 203 ? -1.762 1.604 -9.129 1.00 47.73 202 LEU A C 1
ATOM 1544 O O . LEU A 1 203 ? -2.853 1.101 -9.388 1.00 55.88 202 LEU A O 1
ATOM 1549 N N . GLN A 1 204 ? -0.642 0.894 -9.069 1.00 47.89 203 GLN A N 1
ATOM 1550 C CA . GLN A 1 204 ? -0.635 -0.503 -9.478 1.00 54.93 203 GLN A CA 1
ATOM 1551 C C . GLN A 1 204 ? -1.220 -1.403 -8.398 1.00 56.19 203 GLN A C 1
ATOM 1552 O O . GLN A 1 204 ? -1.310 -1.017 -7.238 1.00 56.24 203 GLN A O 1
ATOM 1558 N N . ARG A 1 205 ? -1.621 -2.603 -8.805 1.00 60.28 204 ARG A N 1
ATOM 1559 C CA . ARG A 1 205 ? -2.180 -3.612 -7.906 1.00 59.92 204 ARG A CA 1
ATOM 1560 C C . ARG A 1 205 ? -3.391 -3.094 -7.142 1.00 57.36 204 ARG A C 1
ATOM 1561 O O . ARG A 1 205 ? -3.578 -3.407 -5.969 1.00 55.21 204 ARG A O 1
ATOM 1569 N N . ASN A 1 206 ? -4.201 -2.286 -7.820 1.00 52.55 205 ASN A N 1
ATOM 1570 C CA . ASN A 1 206 ? -5.544 -1.980 -7.353 1.00 56.49 205 ASN A CA 1
ATOM 1571 C C . ASN A 1 206 ? -6.519 -2.870 -8.119 1.00 60.56 205 ASN A C 1
ATOM 1572 O O . ASN A 1 206 ? -6.123 -3.922 -8.625 1.00 65.98 205 ASN A O 1
ATOM 1577 N N . ASN A 1 207 ? -7.785 -2.477 -8.205 1.00 60.07 206 ASN A N 1
ATOM 1578 C CA . ASN A 1 207 ? -8.731 -3.232 -9.027 1.00 68.44 206 ASN A CA 1
ATOM 1579 C C . ASN A 1 207 ? -9.363 -2.329 -10.081 1.00 57.08 206 ASN A C 1
ATOM 1580 O O . ASN A 1 207 ? -10.555 -2.420 -10.367 1.00 57.17 206 ASN A O 1
ATOM 1585 N N . ILE A 1 208 ? -8.549 -1.452 -10.654 1.00 47.83 207 ILE A N 1
ATOM 1586 C CA . ILE A 1 208 ? -9.053 -0.404 -11.533 1.00 62.36 207 ILE A CA 1
ATOM 1587 C C . ILE A 1 208 ? -9.623 -0.959 -12.843 1.00 58.44 207 ILE A C 1
ATOM 1588 O O . ILE A 1 208 ? -8.902 -1.533 -13.661 1.00 51.95 207 ILE A O 1
ATOM 1593 N N . SER A 1 209 ? -10.931 -0.786 -13.013 1.00 60.00 208 SER A N 1
ATOM 1594 C CA . SER A 1 209 ? -11.650 -1.302 -14.172 1.00 67.43 208 SER A CA 1
ATOM 1595 C C . SER A 1 209 ? -11.903 -0.203 -15.196 1.00 67.94 208 SER A C 1
ATOM 1596 O O . SER A 1 209 ? -12.031 -0.473 -16.388 1.00 68.95 208 SER A O 1
ATOM 1599 N N . LYS A 1 210 ? -11.979 1.037 -14.726 1.00 66.17 209 LYS A N 1
ATOM 1600 C CA . LYS A 1 210 ? -12.333 2.150 -15.595 1.00 67.87 209 LYS A CA 1
ATOM 1601 C C . LYS A 1 210 ? -11.597 3.440 -15.261 1.00 67.27 209 LYS A C 1
ATOM 1602 O O . LYS A 1 210 ? -11.645 3.924 -14.131 1.00 67.97 209 LYS A O 1
ATOM 1608 N N . LEU A 1 211 ? -10.915 3.987 -16.261 1.00 65.65 210 LEU A N 1
ATOM 1609 C CA . LEU A 1 211 ? -10.367 5.330 -16.173 1.00 60.57 210 LEU A CA 1
ATOM 1610 C C . LEU A 1 211 ? -11.311 6.282 -16.893 1.00 61.33 210 LEU A C 1
ATOM 1611 O O . LEU A 1 211 ? -11.495 6.182 -18.102 1.00 66.76 210 LEU A O 1
ATOM 1616 N N . THR A 1 212 ? -11.922 7.190 -16.145 1.00 62.02 211 THR A N 1
ATOM 1617 C CA . THR A 1 212 ? -12.839 8.168 -16.717 1.00 66.16 211 THR A CA 1
ATOM 1618 C C . THR A 1 212 ? -12.067 9.148 -17.610 1.00 66.09 211 THR A C 1
ATOM 1619 O O . THR A 1 212 ? -10.861 9.331 -17.437 1.00 63.45 211 THR A O 1
ATOM 1623 N N . ASP A 1 213 ? -12.745 9.731 -18.596 1.00 65.14 212 ASP A N 1
ATOM 1624 C CA . ASP A 1 213 ? -12.185 10.854 -19.335 1.00 66.24 212 ASP A CA 1
ATOM 1625 C C . ASP A 1 213 ? -11.710 11.930 -18.358 1.00 62.83 212 ASP A C 1
ATOM 1626 O O . ASP A 1 213 ? -12.457 12.353 -17.473 1.00 61.77 212 ASP A O 1
ATOM 1631 N N . GLY A 1 214 ? -10.462 12.358 -18.509 1.00 57.92 213 GLY A N 1
ATOM 1632 C CA . GLY A 1 214 ? -9.920 13.410 -17.671 1.00 60.96 213 GLY A CA 1
ATOM 1633 C C . GLY A 1 214 ? -9.488 12.928 -16.299 1.00 59.51 213 GLY A C 1
ATOM 1634 O O . GLY A 1 214 ? -9.247 13.737 -15.406 1.00 56.24 213 GLY A O 1
ATOM 1635 N N . ALA A 1 215 ? -9.386 11.611 -16.141 1.00 60.48 214 ALA A N 1
ATOM 1636 C CA . ALA A 1 215 ? -8.944 10.994 -14.893 1.00 60.99 214 ALA A CA 1
ATOM 1637 C C . ALA A 1 215 ? -7.658 11.621 -14.359 1.00 58.21 214 ALA A C 1
ATOM 1638 O O . ALA A 1 215 ? -7.517 11.858 -13.155 1.00 56.00 214 ALA A O 1
ATOM 1640 N N . PHE A 1 216 ? -6.733 11.901 -15.271 1.00 54.72 215 PHE A N 1
ATOM 1641 C CA . PHE A 1 216 ? -5.415 12.392 -14.904 1.00 48.76 215 PHE A CA 1
ATOM 1642 C C . PHE A 1 216 ? -5.178 13.830 -15.340 1.00 48.36 215 PHE A C 1
ATOM 1643 O O . PHE A 1 216 ? -4.043 14.298 -15.346 1.00 52.76 215 PHE A O 1
ATOM 1651 N N . TRP A 1 217 ? -6.242 14.535 -15.702 1.00 47.27 216 TRP A N 1
ATOM 1652 C CA . TRP A 1 217 ? -6.103 15.935 -16.082 1.00 56.43 216 TRP A CA 1
ATOM 1653 C C . TRP A 1 217 ? -5.692 16.742 -14.857 1.00 56.91 216 TRP A C 1
ATOM 1654 O O . TRP A 1 217 ? -6.205 16.525 -13.761 1.00 57.47 216 TRP A O 1
ATOM 1665 N N . GLY A 1 218 ? -4.756 17.665 -15.045 1.00 61.76 217 GLY A N 1
ATOM 1666 C CA . GLY A 1 218 ? -4.184 18.402 -13.933 1.00 61.58 217 GLY A CA 1
ATOM 1667 C C . GLY A 1 218 ? -2.764 17.953 -13.651 1.00 63.41 217 GLY A C 1
ATOM 1668 O O . GLY A 1 218 ? -1.956 18.712 -13.119 1.00 67.81 217 GLY A O 1
ATOM 1669 N N . LEU A 1 219 ? -2.458 16.711 -14.020 1.00 59.94 218 LEU A N 1
ATOM 1670 C CA . LEU A 1 219 ? -1.129 16.147 -13.813 1.00 53.00 218 LEU A CA 1
ATOM 1671 C C . LEU A 1 219 ? -0.197 16.465 -14.976 1.00 52.25 218 LEU A C 1
ATOM 1672 O O . LEU A 1 219 ? 0.437 15.570 -15.529 1.00 50.98 218 LEU A O 1
ATOM 1677 N N . SER A 1 220 ? -0.103 17.741 -15.331 1.00 56.90 219 SER A N 1
ATOM 1678 C CA . SER A 1 220 ? 0.632 18.152 -16.527 1.00 64.48 219 SER A CA 1
ATOM 1679 C C . SER A 1 220 ? 2.152 18.095 -16.366 1.00 63.68 219 SER A C 1
ATOM 1680 O O . SER A 1 220 ? 2.888 18.358 -17.314 1.00 67.47 219 SER A O 1
ATOM 1683 N N . LYS A 1 221 ? 2.623 17.748 -15.173 1.00 60.51 220 LYS A N 1
ATOM 1684 C CA . LYS A 1 221 ? 4.058 17.673 -14.937 1.00 59.62 220 LYS A CA 1
ATOM 1685 C C . LYS A 1 221 ? 4.502 16.243 -14.669 1.00 56.58 220 LYS A C 1
ATOM 1686 O O . LYS A 1 221 ? 5.683 15.985 -14.446 1.00 55.72 220 LYS A O 1
ATOM 1692 N N . MET A 1 222 ? 3.552 15.315 -14.706 1.00 44.25 221 MET A N 1
ATOM 1693 C CA . MET A 1 222 ? 3.842 13.916 -14.405 1.00 45.69 221 MET A CA 1
ATOM 1694 C C . MET A 1 222 ? 4.667 13.244 -15.501 1.00 53.49 221 MET A C 1
ATOM 1695 O O . MET A 1 222 ? 4.354 13.359 -16.691 1.00 58.59 221 MET A O 1
ATOM 1700 N N . HIS A 1 223 ? 5.718 12.539 -15.091 1.00 48.19 222 HIS A N 1
ATOM 1701 C CA . HIS A 1 223 ? 6.607 11.869 -16.034 1.00 44.66 222 HIS A CA 1
ATOM 1702 C C . HIS A 1 223 ? 6.384 10.361 -16.045 1.00 49.87 222 HIS A C 1
ATOM 1703 O O . HIS A 1 223 ? 6.637 9.704 -17.052 1.00 53.83 222 HIS A O 1
ATOM 1710 N N . VAL A 1 224 ? 5.927 9.808 -14.923 1.00 50.95 223 VAL A N 1
ATOM 1711 C CA . VAL A 1 224 ? 5.756 8.359 -14.812 1.00 46.25 223 VAL A CA 1
ATOM 1712 C C . VAL A 1 224 ? 4.402 7.987 -14.217 1.00 45.31 223 VAL A C 1
ATOM 1713 O O . VAL A 1 224 ? 3.998 8.521 -13.181 1.00 46.47 223 VAL A O 1
ATOM 1717 N N . LEU A 1 225 ? 3.706 7.070 -14.886 1.00 42.59 224 LEU A N 1
ATOM 1718 C CA . LEU A 1 225 ? 2.413 6.586 -14.424 1.00 43.34 224 LEU A CA 1
ATOM 1719 C C . LEU A 1 225 ? 2.407 5.062 -14.350 1.00 47.62 224 LEU A C 1
ATOM 1720 O O . LEU A 1 225 ? 2.516 4.387 -15.373 1.00 48.86 224 LEU A O 1
ATOM 1725 N N . HIS A 1 226 ? 2.284 4.531 -13.134 1.00 47.62 225 HIS A N 1
ATOM 1726 C CA . HIS A 1 226 ? 2.261 3.089 -12.905 1.00 47.84 225 HIS A CA 1
ATOM 1727 C C . HIS A 1 226 ? 0.838 2.568 -12.740 1.00 51.27 225 HIS A C 1
ATOM 1728 O O . HIS A 1 226 ? 0.152 2.896 -11.766 1.00 49.08 225 HIS A O 1
ATOM 1735 N N . LEU A 1 227 ? 0.402 1.748 -13.693 1.00 50.89 226 LEU A N 1
ATOM 1736 C CA . LEU A 1 227 ? -0.948 1.196 -13.680 1.00 46.27 226 LEU A CA 1
ATOM 1737 C C . LEU A 1 227 ? -0.944 -0.316 -13.867 1.00 43.89 226 LEU A C 1
ATOM 1738 O O . LEU A 1 227 ? -1.960 -0.903 -14.239 1.00 43.36 226 LEU A O 1
ATOM 1743 N N . GLU A 1 228 ? 0.201 -0.942 -13.620 1.00 44.17 227 GLU A N 1
ATOM 1744 C CA . GLU A 1 228 ? 0.316 -2.388 -13.766 1.00 50.39 227 GLU A CA 1
ATOM 1745 C C . GLU A 1 228 ? -0.641 -3.124 -12.831 1.00 55.24 227 GLU A C 1
ATOM 1746 O O . GLU A 1 228 ? -1.107 -2.562 -11.840 1.00 57.10 227 GLU A O 1
ATOM 1752 N N . TYR A 1 229 ? -0.929 -4.380 -13.161 1.00 56.03 228 TYR A N 1
ATOM 1753 C CA . TYR A 1 229 ? -1.746 -5.250 -12.316 1.00 57.28 228 TYR A CA 1
ATOM 1754 C C . TYR A 1 229 ? -3.092 -4.644 -11.949 1.00 58.07 228 TYR A C 1
ATOM 1755 O O . TYR A 1 229 ? -3.445 -4.579 -10.770 1.00 54.77 228 TYR A O 1
ATOM 1764 N N . ASN A 1 230 ? -3.832 -4.184 -12.951 1.00 53.13 229 ASN A N 1
ATOM 1765 C CA . ASN A 1 230 ? -5.190 -3.716 -12.721 1.00 52.69 229 ASN A CA 1
ATOM 1766 C C . ASN A 1 230 ? -6.163 -4.486 -13.605 1.00 56.31 229 ASN A C 1
ATOM 1767 O O . ASN A 1 230 ? -5.848 -5.592 -14.042 1.00 58.32 229 ASN A O 1
ATOM 1772 N N . SER A 1 231 ? -7.338 -3.919 -13.866 1.00 57.18 230 SER A N 1
ATOM 1773 C CA . SER A 1 231 ? -8.370 -4.648 -14.603 1.00 58.78 230 SER A CA 1
ATOM 1774 C C . SER A 1 231 ? -8.837 -3.944 -15.883 1.00 55.15 230 SER A C 1
ATOM 1775 O O . SER A 1 231 ? -9.969 -4.130 -16.321 1.00 58.16 230 SER A O 1
ATOM 1778 N N . LEU A 1 232 ? -7.966 -3.145 -16.483 1.00 52.58 231 LEU A N 1
ATOM 1779 C CA . LEU A 1 232 ? -8.331 -2.401 -17.684 1.00 52.66 231 LEU A CA 1
ATOM 1780 C C . LEU A 1 232 ? -8.453 -3.330 -18.892 1.00 53.44 231 LEU A C 1
ATOM 1781 O O . LEU A 1 232 ? -7.527 -4.084 -19.192 1.00 46.78 231 LEU A O 1
ATOM 1786 N N . VAL A 1 233 ? -9.599 -3.289 -19.570 1.00 56.99 232 VAL A N 1
ATOM 1787 C CA . VAL A 1 233 ? -9.766 -4.027 -20.822 1.00 62.12 232 VAL A CA 1
ATOM 1788 C C . VAL A 1 233 ? -9.344 -3.155 -22.003 1.00 65.55 232 VAL A C 1
ATOM 1789 O O . VAL A 1 233 ? -9.131 -3.646 -23.110 1.00 65.37 232 VAL A O 1
ATOM 1793 N N . GLU A 1 234 ? -9.221 -1.857 -21.748 1.00 70.43 233 GLU A N 1
ATOM 1794 C CA . GLU A 1 234 ? -8.759 -0.906 -22.750 1.00 74.17 233 GLU A CA 1
ATOM 1795 C C . GLU A 1 234 ? -8.281 0.374 -22.078 1.00 75.76 233 GLU A C 1
ATOM 1796 O O . GLU A 1 234 ? -8.529 0.594 -20.892 1.00 74.28 233 GLU A O 1
ATOM 1802 N N . VAL A 1 235 ? -7.588 1.214 -22.838 1.00 78.04 234 VAL A N 1
ATOM 1803 C CA . VAL A 1 235 ? -7.238 2.547 -22.371 1.00 77.67 234 VAL A CA 1
ATOM 1804 C C . VAL A 1 235 ? -7.967 3.571 -23.226 1.00 78.90 234 VAL A C 1
ATOM 1805 O O . VAL A 1 235 ? -7.600 3.806 -24.378 1.00 76.37 234 VAL A O 1
ATOM 1809 N N . ASN A 1 236 ? -9.016 4.165 -22.667 1.00 81.57 235 ASN A N 1
ATOM 1810 C CA . ASN A 1 236 ? -9.791 5.157 -23.396 1.00 86.36 235 ASN A CA 1
ATOM 1811 C C . ASN A 1 236 ? -8.994 6.435 -23.622 1.00 81.62 235 ASN A C 1
ATOM 1812 O O . ASN A 1 236 ? -8.268 6.892 -22.738 1.00 81.48 235 ASN A O 1
ATOM 1817 N N . SER A 1 237 ? -9.133 6.995 -24.820 1.00 77.55 236 SER A N 1
ATOM 1818 C CA . SER A 1 237 ? -8.388 8.180 -25.226 1.00 71.41 236 SER A CA 1
ATOM 1819 C C . SER A 1 237 ? -8.575 9.345 -24.264 1.00 63.95 236 SER A C 1
ATOM 1820 O O . SER A 1 237 ? -7.614 10.028 -23.915 1.00 61.93 236 SER A O 1
ATOM 1823 N N . GLY A 1 238 ? -9.815 9.567 -23.842 1.00 62.93 237 GLY A N 1
ATOM 1824 C CA . GLY A 1 238 ? -10.125 10.663 -22.945 1.00 62.90 237 GLY A CA 1
ATOM 1825 C C . GLY A 1 238 ? -9.417 10.574 -21.604 1.00 61.33 237 GLY A C 1
ATOM 1826 O O . GLY A 1 238 ? -9.187 11.590 -20.953 1.00 64.42 237 GLY A O 1
ATOM 1827 N N . SER A 1 239 ? -9.050 9.363 -21.197 1.00 58.65 238 SER A N 1
ATOM 1828 C CA . SER A 1 239 ? -8.433 9.161 -19.888 1.00 67.52 238 SER A CA 1
ATOM 1829 C C . SER A 1 239 ? -6.989 9.658 -19.844 1.00 66.17 238 SER A C 1
ATOM 1830 O O . SER A 1 239 ? -6.413 9.824 -18.766 1.00 61.28 238 SER A O 1
ATOM 1833 N N . LEU A 1 240 ? -6.409 9.899 -21.017 1.00 65.20 239 LEU A N 1
ATOM 1834 C CA . LEU A 1 240 ? -5.022 10.347 -21.102 1.00 58.29 239 LEU A CA 1
ATOM 1835 C C . LEU A 1 240 ? -4.924 11.856 -21.306 1.00 54.59 239 LEU A C 1
ATOM 1836 O O . LEU A 1 240 ? -3.829 12.418 -21.339 1.00 49.59 239 LEU A O 1
ATOM 1841 N N . TYR A 1 241 ? -6.077 12.503 -21.430 1.00 48.84 240 TYR A N 1
ATOM 1842 C CA . TYR A 1 241 ? -6.150 13.938 -21.686 1.00 53.72 240 TYR A CA 1
ATOM 1843 C C . TYR A 1 241 ? -5.477 14.759 -20.586 1.00 59.74 240 TYR A C 1
ATOM 1844 O O . TYR A 1 241 ? -5.891 14.719 -19.427 1.00 64.99 240 TYR A O 1
ATOM 1853 N N . GLY A 1 242 ? -4.429 15.490 -20.956 1.00 60.39 241 GLY A N 1
ATOM 1854 C CA . GLY A 1 242 ? -3.743 16.377 -20.034 1.00 55.81 241 GLY A CA 1
ATOM 1855 C C . GLY A 1 242 ? -2.391 15.872 -19.561 1.00 59.73 241 GLY A C 1
ATOM 1856 O O . GLY A 1 242 ? -1.737 16.519 -18.742 1.00 63.09 241 GLY A O 1
ATOM 1857 N N . LEU A 1 243 ? -1.965 14.722 -20.078 1.00 56.12 242 LEU A N 1
ATOM 1858 C CA . LEU A 1 243 ? -0.708 14.107 -19.653 1.00 47.57 242 LEU A CA 1
ATOM 1859 C C . LEU A 1 243 ? 0.453 14.514 -20.550 1.00 49.16 242 LEU A C 1
ATOM 1860 O O . LEU A 1 243 ? 1.251 13.681 -20.981 1.00 51.32 242 LEU A O 1
ATOM 1865 N N . THR A 1 244 ? 0.552 15.816 -20.788 1.00 53.99 243 THR A N 1
ATOM 1866 C CA . THR A 1 244 ? 1.464 16.380 -21.773 1.00 59.72 243 THR A CA 1
ATOM 1867 C C . THR A 1 244 ? 2.949 16.091 -21.536 1.00 61.17 243 THR A C 1
ATOM 1868 O O . THR A 1 244 ? 3.729 16.041 -22.487 1.00 74.16 243 THR A O 1
ATOM 1872 N N . ALA A 1 245 ? 3.343 15.898 -20.283 1.00 56.44 244 ALA A N 1
ATOM 1873 C CA . ALA A 1 245 ? 4.753 15.702 -19.955 1.00 52.93 244 ALA A CA 1
ATOM 1874 C C . ALA A 1 245 ? 5.078 14.245 -19.659 1.00 45.54 244 ALA A C 1
ATOM 1875 O O . ALA A 1 245 ? 6.185 13.932 -19.228 1.00 61.55 244 ALA A O 1
ATOM 1877 N N . LEU A 1 246 ? 4.120 13.356 -19.896 1.00 44.22 245 LEU A N 1
ATOM 1878 C CA . LEU A 1 246 ? 4.299 11.942 -19.574 1.00 49.94 245 LEU A CA 1
ATOM 1879 C C . LEU A 1 246 ? 5.429 11.306 -20.391 1.00 50.36 245 LEU A C 1
ATOM 1880 O O . LEU A 1 246 ? 5.497 11.476 -21.612 1.00 52.55 245 LEU A O 1
ATOM 1885 N N . HIS A 1 247 ? 6.322 10.591 -19.707 1.00 48.13 246 HIS A N 1
ATOM 1886 C CA . HIS A 1 247 ? 7.468 9.949 -20.356 1.00 51.16 246 HIS A CA 1
ATOM 1887 C C . HIS A 1 247 ? 7.404 8.427 -20.295 1.00 49.96 246 HIS A C 1
ATOM 1888 O O . HIS A 1 247 ? 7.910 7.747 -21.187 1.00 49.97 246 HIS A O 1
ATOM 1895 N N . GLN A 1 248 ? 6.797 7.894 -19.237 1.00 45.47 247 GLN A N 1
ATOM 1896 C CA . GLN A 1 248 ? 6.693 6.448 -19.067 1.00 46.38 247 GLN A CA 1
ATOM 1897 C C . GLN A 1 248 ? 5.276 6.038 -18.699 1.00 49.43 247 GLN A C 1
ATOM 1898 O O . GLN A 1 248 ? 4.689 6.587 -17.768 1.00 50.50 247 GLN A O 1
ATOM 1904 N N . LEU A 1 249 ? 4.734 5.067 -19.428 1.00 44.82 248 LEU A N 1
ATOM 1905 C CA . LEU A 1 249 ? 3.414 4.528 -19.132 1.00 40.95 248 LEU A CA 1
ATOM 1906 C C . LEU A 1 249 ? 3.508 3.018 -18.976 1.00 48.51 248 LEU A C 1
ATOM 1907 O O . LEU A 1 249 ? 3.917 2.317 -19.902 1.00 57.57 248 LEU A O 1
ATOM 1912 N N . HIS A 1 250 ? 3.143 2.521 -17.799 1.00 51.29 249 HIS A N 1
ATOM 1913 C CA . HIS A 1 250 ? 3.241 1.096 -17.502 1.00 53.83 249 HIS A CA 1
ATOM 1914 C C . HIS A 1 250 ? 1.859 0.470 -17.372 1.00 56.48 249 HIS A C 1
ATOM 1915 O O . HIS A 1 250 ? 1.152 0.701 -16.390 1.00 53.45 249 HIS A O 1
ATOM 1922 N N . LEU A 1 251 ? 1.478 -0.328 -18.365 1.00 54.39 250 LEU A N 1
ATOM 1923 C CA . LEU A 1 251 ? 0.136 -0.892 -18.406 1.00 48.81 250 LEU A CA 1
ATOM 1924 C C . LEU A 1 251 ? 0.159 -2.411 -18.380 1.00 45.74 250 LEU A C 1
ATOM 1925 O O . LEU A 1 251 ? -0.853 -3.061 -18.643 1.00 47.98 250 LEU A O 1
ATOM 1930 N N . SER A 1 252 ? 1.315 -2.971 -18.046 1.00 46.48 251 SER A N 1
ATOM 1931 C CA . SER A 1 252 ? 1.485 -4.418 -18.014 1.00 51.64 251 SER A CA 1
ATOM 1932 C C . SER A 1 252 ? 0.515 -5.115 -17.069 1.00 55.48 251 SER A C 1
ATOM 1933 O O . SER A 1 252 ? 0.036 -4.522 -16.104 1.00 55.46 251 SER A O 1
ATOM 1936 N N . ASN A 1 253 ? 0.236 -6.381 -17.362 1.00 58.85 252 ASN A N 1
ATOM 1937 C CA . ASN A 1 253 ? -0.596 -7.225 -16.511 1.00 58.63 252 ASN A CA 1
ATOM 1938 C C . ASN A 1 253 ? -1.982 -6.637 -16.243 1.00 61.70 252 ASN A C 1
ATOM 1939 O O . ASN A 1 253 ? -2.516 -6.734 -15.135 1.00 59.94 252 ASN A O 1
ATOM 1944 N N . ASN A 1 254 ? -2.550 -6.025 -17.277 1.00 57.76 253 ASN A N 1
ATOM 1945 C CA . ASN A 1 254 ? -3.972 -5.715 -17.313 1.00 56.69 253 ASN A CA 1
ATOM 1946 C C . ASN A 1 254 ? -4.680 -6.696 -18.247 1.00 59.35 253 ASN A C 1
ATOM 1947 O O . ASN A 1 254 ? -4.226 -7.829 -18.418 1.00 60.51 253 ASN A O 1
ATOM 1952 N N . SER A 1 255 ? -5.783 -6.263 -18.852 1.00 57.19 254 SER A N 1
ATOM 1953 C CA . SER A 1 255 ? -6.512 -7.099 -19.804 1.00 59.65 254 SER A CA 1
ATOM 1954 C C . SER A 1 255 ? -6.771 -6.346 -21.112 1.00 62.20 254 SER A C 1
ATOM 1955 O O . SER A 1 255 ? -7.759 -6.593 -21.803 1.00 49.56 254 SER A O 1
ATOM 1958 N N . ILE A 1 256 ? -5.874 -5.424 -21.437 1.00 54.86 255 ILE A N 1
ATOM 1959 C CA . ILE A 1 256 ? -6.053 -4.549 -22.583 1.00 56.10 255 ILE A CA 1
ATOM 1960 C C . ILE A 1 256 ? -6.102 -5.349 -23.887 1.00 61.87 255 ILE A C 1
ATOM 1961 O O . ILE A 1 256 ? -5.178 -6.096 -24.206 1.00 61.85 255 ILE A O 1
ATOM 1966 N N . ALA A 1 257 ? -7.200 -5.192 -24.624 1.00 63.27 256 ALA A N 1
ATOM 1967 C CA . ALA A 1 257 ? -7.479 -6.020 -25.794 1.00 65.02 256 ALA A CA 1
ATOM 1968 C C . ALA A 1 257 ? -7.417 -5.230 -27.100 1.00 68.10 256 ALA A C 1
ATOM 1969 O O . ALA A 1 257 ? -7.521 -5.805 -28.185 1.00 64.70 256 ALA A O 1
ATOM 1971 N N . ARG A 1 258 ? -7.253 -3.916 -26.987 1.00 70.48 257 ARG A N 1
ATOM 1972 C CA . ARG A 1 258 ? -7.118 -3.043 -28.149 1.00 73.09 257 ARG A CA 1
ATOM 1973 C C . ARG A 1 258 ? -6.561 -1.691 -27.720 1.00 74.22 257 ARG A C 1
ATOM 1974 O O . ARG A 1 258 ? -6.714 -1.289 -26.563 1.00 74.31 257 ARG A O 1
ATOM 1982 N N . ILE A 1 259 ? -5.912 -0.990 -28.644 1.00 69.44 258 ILE A N 1
ATOM 1983 C CA . ILE A 1 259 ? -5.422 0.349 -28.347 1.00 70.07 258 ILE A CA 1
ATOM 1984 C C . ILE A 1 259 ? -5.985 1.371 -29.327 1.00 75.29 258 ILE A C 1
ATOM 1985 O O . ILE A 1 259 ? -6.084 1.118 -30.529 1.00 82.00 258 ILE A O 1
ATOM 1990 N N . HIS A 1 260 ? -6.377 2.523 -28.793 1.00 73.81 259 HIS A N 1
ATOM 1991 C CA . HIS A 1 260 ? -6.951 3.593 -29.597 1.00 74.47 259 HIS A CA 1
ATOM 1992 C C . HIS A 1 260 ? -5.894 4.636 -29.948 1.00 72.86 259 HIS A C 1
ATOM 1993 O O . HIS A 1 260 ? -5.017 4.943 -29.139 1.00 78.68 259 HIS A O 1
ATOM 2000 N N . ARG A 1 261 ? -5.988 5.183 -31.154 1.00 68.92 260 ARG A N 1
ATOM 2001 C CA . ARG A 1 261 ? -4.982 6.105 -31.672 1.00 69.56 260 ARG A CA 1
ATOM 2002 C C . ARG A 1 261 ? -5.081 7.513 -31.081 1.00 72.21 260 ARG A C 1
ATOM 2003 O O . ARG A 1 261 ? -4.060 8.144 -30.795 1.00 67.44 260 ARG A O 1
ATOM 2011 N N . LYS A 1 262 ? -6.310 7.995 -30.909 1.00 74.11 261 LYS A N 1
ATOM 2012 C CA . LYS A 1 262 ? -6.568 9.376 -30.498 1.00 72.51 261 LYS A CA 1
ATOM 2013 C C . LYS A 1 262 ? -5.851 9.774 -29.205 1.00 70.87 261 LYS A C 1
ATOM 2014 O O . LYS A 1 262 ? -5.338 10.888 -29.091 1.00 70.45 261 LYS A O 1
ATOM 2020 N N . GLY A 1 263 ? -5.808 8.854 -28.246 1.00 70.78 262 GLY A N 1
ATOM 2021 C CA . GLY A 1 263 ? -5.267 9.130 -26.927 1.00 70.79 262 GLY A CA 1
ATOM 2022 C C . GLY A 1 263 ? -3.793 9.481 -26.879 1.00 71.67 262 GLY A C 1
ATOM 2023 O O . GLY A 1 263 ? -3.348 10.178 -25.965 1.00 72.39 262 GLY A O 1
ATOM 2024 N N . TRP A 1 264 ? -3.032 9.004 -27.860 1.00 66.82 263 TRP A N 1
ATOM 2025 C CA . TRP A 1 264 ? -1.594 9.249 -27.888 1.00 60.27 263 TRP A CA 1
ATOM 2026 C C . TRP A 1 264 ? -1.274 10.701 -28.250 1.00 60.93 263 TRP A C 1
ATOM 2027 O O . TRP A 1 264 ? -0.154 11.167 -28.032 1.00 62.07 263 TRP A O 1
ATOM 2038 N N . SER A 1 265 ? -2.257 11.413 -28.794 1.00 55.01 264 SER A N 1
ATOM 2039 C CA . SER A 1 265 ? -2.102 12.837 -29.083 1.00 61.39 264 SER A CA 1
ATOM 2040 C C . SER A 1 265 ? -1.894 13.668 -27.813 1.00 64.18 264 SER A C 1
ATOM 2041 O O . SER A 1 265 ? -1.332 14.763 -27.863 1.00 68.11 264 SER A O 1
ATOM 2044 N N . PHE A 1 266 ? -2.348 13.140 -26.679 1.00 57.86 265 PHE A N 1
ATOM 2045 C CA . PHE A 1 266 ? -2.367 13.897 -25.434 1.00 60.47 265 PHE A CA 1
ATOM 2046 C C . PHE A 1 266 ? -1.098 13.679 -24.614 1.00 63.53 265 PHE A C 1
ATOM 2047 O O . PHE A 1 266 ? -0.901 14.324 -23.577 1.00 65.45 265 PHE A O 1
ATOM 2055 N N . CYS A 1 267 ? -0.247 12.765 -25.074 1.00 54.04 266 CYS A N 1
ATOM 2056 C CA . CYS A 1 267 ? 1.042 12.528 -24.430 1.00 56.56 266 CYS A CA 1
ATOM 2057 C C . CYS A 1 267 ? 2.118 12.256 -25.477 1.00 59.54 266 CYS A C 1
ATOM 2058 O O . CYS A 1 267 ? 2.685 11.164 -25.541 1.00 60.60 266 CYS A O 1
ATOM 2061 N N . GLN A 1 268 ? 2.406 13.273 -26.283 1.00 61.54 267 GLN A N 1
ATOM 2062 C CA . GLN A 1 268 ? 3.290 13.130 -27.436 1.00 70.77 267 GLN A CA 1
ATOM 2063 C C . GLN A 1 268 ? 4.761 12.996 -27.048 1.00 73.34 267 GLN A C 1
ATOM 2064 O O . GLN A 1 268 ? 5.578 12.518 -27.842 1.00 72.80 267 GLN A O 1
ATOM 2070 N N . LYS A 1 269 ? 5.092 13.415 -25.829 1.00 69.78 268 LYS A N 1
ATOM 2071 C CA . LYS A 1 269 ? 6.471 13.376 -25.356 1.00 64.59 268 LYS A CA 1
ATOM 2072 C C . LYS A 1 269 ? 6.811 12.039 -24.712 1.00 53.92 268 LYS A C 1
ATOM 2073 O O . LYS A 1 269 ? 7.826 11.916 -24.036 1.00 52.27 268 LYS A O 1
ATOM 2079 N N . LEU A 1 270 ? 5.964 11.039 -24.930 1.00 45.99 269 LEU A N 1
ATOM 2080 C CA . LEU A 1 270 ? 6.182 9.721 -24.344 1.00 48.48 269 LEU A CA 1
ATOM 2081 C C . LEU A 1 270 ? 7.481 9.096 -24.857 1.00 53.36 269 LEU A C 1
ATOM 2082 O O . LEU A 1 270 ? 7.856 9.267 -26.017 1.00 59.20 269 LEU A O 1
ATOM 2087 N N . HIS A 1 271 ? 8.166 8.375 -23.979 1.00 52.61 270 HIS A N 1
ATOM 2088 C CA . HIS A 1 271 ? 9.493 7.854 -24.276 1.00 49.95 270 HIS A CA 1
ATOM 2089 C C . HIS A 1 271 ? 9.511 6.335 -24.144 1.00 49.75 270 HIS A C 1
ATOM 2090 O O . HIS A 1 271 ? 10.165 5.643 -24.925 1.00 49.65 270 HIS A O 1
ATOM 2097 N N . GLU A 1 272 ? 8.784 5.821 -23.154 1.00 49.97 271 GLU A N 1
ATOM 2098 C CA . GLU A 1 272 ? 8.652 4.379 -22.964 1.00 49.79 271 GLU A CA 1
ATOM 2099 C C . GLU A 1 272 ? 7.203 3.982 -22.706 1.00 48.93 271 GLU A C 1
ATOM 2100 O O . GLU A 1 272 ? 6.534 4.554 -21.849 1.00 49.21 271 GLU A O 1
ATOM 2106 N N . LEU A 1 273 ? 6.728 3.001 -23.466 1.00 50.08 272 LEU A N 1
ATOM 2107 C CA . LEU A 1 273 ? 5.372 2.490 -23.329 1.00 49.02 272 LEU A CA 1
ATOM 2108 C C . LEU A 1 273 ? 5.431 0.983 -23.146 1.00 51.62 272 LEU A C 1
ATOM 2109 O O . LEU A 1 273 ? 5.968 0.275 -23.993 1.00 58.22 272 LEU A O 1
ATOM 2114 N N . VAL A 1 274 ? 4.895 0.494 -22.033 1.00 52.42 273 VAL A N 1
ATOM 2115 C CA . VAL A 1 274 ? 4.964 -0.928 -21.724 1.00 49.88 273 VAL A CA 1
ATOM 2116 C C . VAL A 1 274 ? 3.572 -1.542 -21.682 1.00 49.49 273 VAL A C 1
ATOM 2117 O O . VAL A 1 274 ? 2.809 -1.307 -20.746 1.00 49.72 273 VAL A O 1
ATOM 2121 N N . LEU A 1 275 ? 3.249 -2.320 -22.711 1.00 49.61 274 LEU A N 1
ATOM 2122 C CA . LEU A 1 275 ? 1.941 -2.951 -22.828 1.00 47.59 274 LEU A CA 1
ATOM 2123 C C . LEU A 1 275 ? 2.065 -4.463 -22.773 1.00 47.75 274 LEU A C 1
ATOM 2124 O O . LEU A 1 275 ? 1.165 -5.184 -23.210 1.00 50.25 274 LEU A O 1
ATOM 2129 N N . SER A 1 276 ? 3.187 -4.935 -22.236 1.00 46.68 275 SER A N 1
ATOM 2130 C CA . SER A 1 276 ? 3.436 -6.365 -22.098 1.00 47.79 275 SER A CA 1
ATOM 2131 C C . SER A 1 276 ? 2.406 -7.029 -21.188 1.00 47.55 275 SER A C 1
ATOM 2132 O O . SER A 1 276 ? 1.755 -6.359 -20.391 1.00 47.91 275 SER A O 1
ATOM 2135 N N . PHE A 1 277 ? 2.267 -8.346 -21.319 1.00 48.83 276 PHE A N 1
ATOM 2136 C CA . PHE A 1 277 ? 1.319 -9.131 -20.525 1.00 56.03 276 PHE A CA 1
ATOM 2137 C C . PHE A 1 277 ? -0.092 -8.555 -20.551 1.00 61.98 276 PHE A C 1
ATOM 2138 O O . PHE A 1 277 ? -0.656 -8.221 -19.512 1.00 62.36 276 PHE A O 1
ATOM 2146 N N . ASN A 1 278 ? -0.649 -8.437 -21.751 1.00 60.43 277 ASN A N 1
ATOM 2147 C CA . ASN A 1 278 ? -2.046 -8.060 -21.913 1.00 57.57 277 ASN A CA 1
ATOM 2148 C C . ASN A 1 278 ? -2.717 -8.988 -22.927 1.00 56.32 277 ASN A C 1
ATOM 2149 O O . ASN A 1 278 ? -2.238 -10.097 -23.160 1.00 56.35 277 ASN A O 1
ATOM 2154 N N . ASN A 1 279 ? -3.821 -8.554 -23.527 1.00 56.23 278 ASN A N 1
ATOM 2155 C CA . ASN A 1 279 ? -4.573 -9.436 -24.417 1.00 64.14 278 ASN A CA 1
ATOM 2156 C C . ASN A 1 279 ? -4.708 -8.911 -25.845 1.00 58.87 278 ASN A C 1
ATOM 2157 O O . ASN A 1 279 ? -5.685 -9.207 -26.528 1.00 62.79 278 ASN A O 1
ATOM 2162 N N . LEU A 1 280 ? -3.724 -8.139 -26.293 1.00 53.82 279 LEU A N 1
ATOM 2163 C CA . LEU A 1 280 ? -3.739 -7.595 -27.644 1.00 56.38 279 LEU A CA 1
ATOM 2164 C C . LEU A 1 280 ? -3.652 -8.708 -28.688 1.00 63.52 279 LEU A C 1
ATOM 2165 O O . LEU A 1 280 ? -2.911 -9.674 -28.514 1.00 61.36 279 LEU A O 1
ATOM 2170 N N . THR A 1 281 ? -4.411 -8.569 -29.770 1.00 50.34 280 THR A N 1
ATOM 2171 C CA . THR A 1 281 ? -4.432 -9.590 -30.810 1.00 64.18 280 THR A CA 1
ATOM 2172 C C . THR A 1 281 ? -3.913 -9.059 -32.143 1.00 60.76 280 THR A C 1
ATOM 2173 O O . THR A 1 281 ? -3.480 -9.827 -32.999 1.00 59.51 280 THR A O 1
ATOM 2177 N N . ARG A 1 282 ? -3.946 -7.742 -32.309 1.00 59.19 281 ARG A N 1
ATOM 2178 C CA . ARG A 1 282 ? -3.581 -7.129 -33.575 1.00 59.08 281 ARG A CA 1
ATOM 2179 C C . ARG A 1 282 ? -3.019 -5.727 -33.394 1.00 63.58 281 ARG A C 1
ATOM 2180 O O . ARG A 1 282 ? -3.266 -5.072 -32.381 1.00 71.36 281 ARG A O 1
ATOM 2188 N N . LEU A 1 283 ? -2.252 -5.278 -34.383 1.00 62.40 282 LEU A N 1
ATOM 2189 C CA . LEU A 1 283 ? -1.736 -3.917 -34.404 1.00 59.96 282 LEU A CA 1
ATOM 2190 C C . LEU A 1 283 ? -2.150 -3.247 -35.709 1.00 65.61 282 LEU A C 1
ATOM 2191 O O . LEU A 1 283 ? -1.743 -3.663 -36.796 1.00 74.88 282 LEU A O 1
ATOM 2196 N N . ASP A 1 284 ? -2.969 -2.210 -35.595 1.00 64.15 283 ASP A N 1
ATOM 2197 C CA . ASP A 1 284 ? -3.539 -1.563 -36.764 1.00 67.02 283 ASP A CA 1
ATOM 2198 C C . ASP A 1 284 ? -2.701 -0.384 -37.241 1.00 68.06 283 ASP A C 1
ATOM 2199 O O . ASP A 1 284 ? -1.907 0.178 -36.487 1.00 69.14 283 ASP A O 1
ATOM 2204 N N . GLU A 1 285 ? -2.895 -0.032 -38.509 1.00 75.43 284 GLU A N 1
ATOM 2205 C CA . GLU A 1 285 ? -2.180 1.049 -39.176 1.00 76.28 284 GLU A CA 1
ATOM 2206 C C . GLU A 1 285 ? -2.183 2.356 -38.386 1.00 77.46 284 GLU A C 1
ATOM 2207 O O . GLU A 1 285 ? -3.235 2.828 -37.955 1.00 80.49 284 GLU A O 1
ATOM 2213 N N . GLU A 1 286 ? -0.994 2.921 -38.192 1.00 75.51 285 GLU A N 1
ATOM 2214 C CA . GLU A 1 286 ? -0.829 4.224 -37.547 1.00 75.80 285 GLU A CA 1
ATOM 2215 C C . GLU A 1 286 ? -1.482 4.326 -36.166 1.00 70.37 285 GLU A C 1
ATOM 2216 O O . GLU A 1 286 ? -1.774 5.429 -35.704 1.00 71.99 285 GLU A O 1
ATOM 2222 N N . SER A 1 287 ? -1.706 3.195 -35.503 1.00 65.25 286 SER A N 1
ATOM 2223 C CA . SER A 1 287 ? -2.394 3.216 -34.215 1.00 70.39 286 SER A CA 1
ATOM 2224 C C . SER A 1 287 ? -1.510 3.865 -33.154 1.00 71.88 286 SER A C 1
ATOM 2225 O O . SER A 1 287 ? -1.976 4.221 -32.076 1.00 73.24 286 SER A O 1
ATOM 2228 N N . LEU A 1 288 ? -0.232 4.027 -33.483 1.00 69.95 287 LEU A N 1
ATOM 2229 C CA . LEU A 1 288 ? 0.754 4.586 -32.569 1.00 61.09 287 LEU A CA 1
ATOM 2230 C C . LEU A 1 288 ? 1.433 5.824 -33.147 1.00 66.22 287 LEU A C 1
ATOM 2231 O O . LEU A 1 288 ? 2.420 6.309 -32.597 1.00 69.37 287 LEU A O 1
ATOM 2236 N N . ALA A 1 289 ? 0.884 6.335 -34.246 1.00 67.74 288 ALA A N 1
ATOM 2237 C CA . ALA A 1 289 ? 1.546 7.348 -35.073 1.00 73.65 288 ALA A CA 1
ATOM 2238 C C . ALA A 1 289 ? 1.973 8.619 -34.332 1.00 78.01 288 ALA A C 1
ATOM 2239 O O . ALA A 1 289 ? 3.004 9.209 -34.659 1.00 79.32 288 ALA A O 1
ATOM 2241 N N . GLU A 1 290 ? 1.191 9.040 -33.341 1.00 78.64 289 GLU A N 1
ATOM 2242 C CA . GLU A 1 290 ? 1.438 10.320 -32.677 1.00 78.52 289 GLU A CA 1
ATOM 2243 C C . GLU A 1 290 ? 2.581 10.254 -31.666 1.00 68.80 289 GLU A C 1
ATOM 2244 O O . GLU A 1 290 ? 3.069 11.286 -31.205 1.00 69.81 289 GLU A O 1
ATOM 2250 N N . LEU A 1 291 ? 3.016 9.044 -31.337 1.00 58.45 290 LEU A N 1
ATOM 2251 C CA . LEU A 1 291 ? 4.093 8.856 -30.370 1.00 54.86 290 LEU A CA 1
ATOM 2252 C C . LEU A 1 291 ? 5.470 8.983 -31.020 1.00 53.69 290 LEU A C 1
ATOM 2253 O O . LEU A 1 291 ? 6.265 8.044 -30.996 1.00 55.42 290 LEU A O 1
ATOM 2258 N N . SER A 1 292 ? 5.761 10.159 -31.565 1.00 52.61 291 SER A N 1
ATOM 2259 C CA . SER A 1 292 ? 6.937 10.336 -32.417 1.00 74.76 291 SER A CA 1
ATOM 2260 C C . SER A 1 292 ? 8.241 10.515 -31.640 1.00 71.16 291 SER A C 1
ATOM 2261 O O . SER A 1 292 ? 9.317 10.573 -32.234 1.00 70.44 291 SER A O 1
ATOM 2264 N N . SER A 1 293 ? 8.148 10.606 -30.318 1.00 71.72 292 SER A N 1
ATOM 2265 C CA . SER A 1 293 ? 9.342 10.700 -29.482 1.00 69.57 292 SER A CA 1
ATOM 2266 C C . SER A 1 293 ? 9.577 9.395 -28.727 1.00 59.05 292 SER A C 1
ATOM 2267 O O . SER A 1 293 ? 10.524 9.281 -27.950 1.00 58.20 292 SER A O 1
ATOM 2270 N N . LEU A 1 294 ? 8.712 8.413 -28.970 1.00 52.47 293 LEU A N 1
ATOM 2271 C CA . LEU A 1 294 ? 8.798 7.125 -28.291 1.00 50.17 293 LEU A CA 1
ATOM 2272 C C . LEU A 1 294 ? 10.089 6.402 -28.652 1.00 54.05 293 LEU A C 1
ATOM 2273 O O . LEU A 1 294 ? 10.435 6.284 -29.829 1.00 53.91 293 LEU A O 1
ATOM 2278 N N . SER A 1 295 ? 10.793 5.918 -27.632 1.00 53.90 294 SER A N 1
ATOM 2279 C CA . SER A 1 295 ? 12.085 5.271 -27.822 1.00 54.29 294 SER A CA 1
ATOM 2280 C C . SER A 1 295 ? 12.017 3.765 -27.570 1.00 50.23 294 SER A C 1
ATOM 2281 O O . SER A 1 295 ? 12.746 2.987 -28.187 1.00 54.30 294 SER A O 1
ATOM 2284 N N . VAL A 1 296 ? 11.144 3.361 -26.653 1.00 48.74 295 VAL A N 1
ATOM 2285 C CA . VAL A 1 296 ? 11.040 1.967 -26.241 1.00 49.07 295 VAL A CA 1
ATOM 2286 C C . VAL A 1 296 ? 9.581 1.516 -26.216 1.00 50.55 295 VAL A C 1
ATOM 2287 O O . VAL A 1 296 ? 8.736 2.160 -25.592 1.00 53.20 295 VAL A O 1
ATOM 2291 N N . LEU A 1 297 ? 9.288 0.412 -26.898 1.00 48.66 296 LEU A N 1
ATOM 2292 C CA . LEU A 1 297 ? 7.929 -0.121 -26.955 1.00 47.67 296 LEU A CA 1
ATOM 2293 C C . LEU A 1 297 ? 7.935 -1.603 -26.616 1.00 49.13 296 LEU A C 1
ATOM 2294 O O . LEU A 1 297 ? 8.610 -2.396 -27.268 1.00 53.93 296 LEU A O 1
ATOM 2299 N N . ARG A 1 298 ? 7.179 -1.975 -25.590 1.00 51.81 297 ARG A N 1
ATOM 2300 C CA . ARG A 1 298 ? 7.174 -3.353 -25.122 1.00 56.40 297 ARG A CA 1
ATOM 2301 C C . ARG A 1 298 ? 5.786 -3.954 -25.268 1.00 53.56 297 ARG A C 1
ATOM 2302 O O . ARG A 1 298 ? 4.827 -3.493 -24.652 1.00 51.54 297 ARG A O 1
ATOM 2310 N N . LEU A 1 299 ? 5.692 -4.982 -26.102 1.00 54.21 298 LEU A N 1
ATOM 2311 C CA . LEU A 1 299 ? 4.415 -5.580 -26.462 1.00 53.02 298 LEU A CA 1
ATOM 2312 C C . LEU A 1 299 ? 4.459 -7.090 -26.294 1.00 52.27 298 LEU A C 1
ATOM 2313 O O . LEU A 1 299 ? 3.607 -7.808 -26.821 1.00 55.79 298 LEU A O 1
ATOM 2318 N N . SER A 1 300 ? 5.459 -7.567 -25.563 1.00 47.29 299 SER A N 1
ATOM 2319 C CA . SER A 1 300 ? 5.648 -9.000 -25.397 1.00 52.90 299 SER A CA 1
ATOM 2320 C C . SER A 1 300 ? 4.560 -9.601 -24.518 1.00 51.34 299 SER A C 1
ATOM 2321 O O . SER A 1 300 ? 3.902 -8.888 -23.771 1.00 54.19 299 SER A O 1
ATOM 2324 N N . HIS A 1 301 ? 4.372 -10.914 -24.630 1.00 55.31 300 HIS A N 1
ATOM 2325 C CA . HIS A 1 301 ? 3.386 -11.646 -23.835 1.00 56.36 300 HIS A CA 1
ATOM 2326 C C . HIS A 1 301 ? 1.965 -11.112 -24.025 1.00 62.55 300 HIS A C 1
ATOM 2327 O O . HIS A 1 301 ? 1.213 -10.944 -23.064 1.00 59.74 300 HIS A O 1
ATOM 2334 N N . ASN A 1 302 ? 1.625 -10.834 -25.281 1.00 60.36 301 ASN A N 1
ATOM 2335 C CA . ASN A 1 302 ? 0.243 -10.648 -25.698 1.00 57.47 301 ASN A CA 1
ATOM 2336 C C . ASN A 1 302 ? -0.149 -11.804 -26.610 1.00 56.05 301 ASN A C 1
ATOM 2337 O O . ASN A 1 302 ? 0.444 -12.878 -26.539 1.00 55.39 301 ASN A O 1
ATOM 2342 N N . SER A 1 303 ? -1.138 -11.583 -27.471 1.00 58.15 302 SER A N 1
ATOM 2343 C CA . SER A 1 303 ? -1.528 -12.585 -28.460 1.00 58.58 302 SER A CA 1
ATOM 2344 C C . SER A 1 303 ? -1.572 -11.967 -29.854 1.00 57.53 302 SER A C 1
ATOM 2345 O O . SER A 1 303 ? -2.423 -12.309 -30.675 1.00 56.26 302 SER A O 1
ATOM 2348 N N . ILE A 1 304 ? -0.650 -11.045 -30.107 1.00 60.66 303 ILE A N 1
ATOM 2349 C CA . ILE A 1 304 ? -0.592 -10.350 -31.382 1.00 59.42 303 ILE A CA 1
ATOM 2350 C C . ILE A 1 304 ? -0.276 -11.326 -32.512 1.00 62.68 303 ILE A C 1
ATOM 2351 O O . ILE A 1 304 ? 0.768 -11.977 -32.502 1.00 65.04 303 ILE A O 1
ATOM 2356 N N . SER A 1 305 ? -1.189 -11.436 -33.473 1.00 62.92 304 SER A N 1
ATOM 2357 C CA . SER A 1 305 ? -0.988 -12.317 -34.620 1.00 69.57 304 SER A CA 1
ATOM 2358 C C . SER A 1 305 ? -1.031 -11.549 -35.939 1.00 74.75 304 SER A C 1
ATOM 2359 O O . SER A 1 305 ? -0.494 -12.004 -36.945 1.00 77.15 304 SER A O 1
ATOM 2362 N N . HIS A 1 306 ? -1.672 -10.385 -35.933 1.00 76.02 305 HIS A N 1
ATOM 2363 C CA . HIS A 1 306 ? -1.736 -9.559 -37.131 1.00 76.51 305 HIS A CA 1
ATOM 2364 C C . HIS A 1 306 ? -1.133 -8.179 -36.917 1.00 74.56 305 HIS A C 1
ATOM 2365 O O . HIS A 1 306 ? -1.600 -7.407 -36.080 1.00 76.53 305 HIS A O 1
ATOM 2372 N N . ILE A 1 307 ? -0.097 -7.872 -37.689 1.00 66.94 306 ILE A N 1
ATOM 2373 C CA . ILE A 1 307 ? 0.489 -6.542 -37.683 1.00 60.91 306 ILE A CA 1
ATOM 2374 C C . ILE A 1 307 ? 0.301 -5.900 -39.051 1.00 63.03 306 ILE A C 1
ATOM 2375 O O . ILE A 1 307 ? 0.915 -6.319 -40.032 1.00 67.74 306 ILE A O 1
ATOM 2380 N N . ALA A 1 308 ? -0.560 -4.892 -39.112 1.00 64.59 307 ALA A N 1
ATOM 2381 C CA . ALA A 1 308 ? -0.860 -4.214 -40.368 1.00 56.69 307 ALA A CA 1
ATOM 2382 C C . ALA A 1 308 ? 0.365 -3.493 -40.909 1.00 61.81 307 ALA A C 1
ATOM 2383 O O . ALA A 1 308 ? 1.300 -3.189 -40.164 1.00 62.07 307 ALA A O 1
ATOM 2385 N N . GLU A 1 309 ? 0.360 -3.235 -42.212 1.00 67.03 308 GLU A N 1
ATOM 2386 C CA . GLU A 1 309 ? 1.391 -2.423 -42.838 1.00 69.06 308 GLU A CA 1
ATOM 2387 C C . GLU A 1 309 ? 1.274 -0.993 -42.316 1.00 71.96 308 GLU A C 1
ATOM 2388 O O . GLU A 1 309 ? 0.200 -0.394 -42.360 1.00 70.93 308 GLU A O 1
ATOM 2394 N N . GLY A 1 310 ? 2.375 -0.457 -41.801 1.00 77.59 309 GLY A N 1
ATOM 2395 C CA . GLY A 1 310 ? 2.378 0.896 -41.275 1.00 83.46 309 GLY A CA 1
ATOM 2396 C C . GLY A 1 310 ? 1.855 0.992 -39.853 1.00 81.41 309 GLY A C 1
ATOM 2397 O O . GLY A 1 310 ? 1.563 2.084 -39.361 1.00 86.12 309 GLY A O 1
ATOM 2398 N N . ALA A 1 311 ? 1.736 -0.155 -39.192 1.00 69.22 310 ALA A N 1
ATOM 2399 C CA . ALA A 1 311 ? 1.327 -0.196 -37.793 1.00 64.04 310 ALA A CA 1
ATOM 2400 C C . ALA A 1 311 ? 2.288 0.614 -36.928 1.00 61.33 310 ALA A C 1
ATOM 2401 O O . ALA A 1 311 ? 1.906 1.168 -35.889 1.00 57.52 310 ALA A O 1
ATOM 2403 N N . PHE A 1 312 ? 3.536 0.690 -37.379 1.00 57.16 311 PHE A N 1
ATOM 2404 C CA . PHE A 1 312 ? 4.587 1.368 -36.635 1.00 58.22 311 PHE A CA 1
ATOM 2405 C C . PHE A 1 312 ? 5.040 2.659 -37.308 1.00 61.24 311 PHE A C 1
ATOM 2406 O O . PHE A 1 312 ? 6.075 3.219 -36.948 1.00 62.89 311 PHE A O 1
ATOM 2414 N N . LYS A 1 313 ? 4.263 3.135 -38.275 1.00 57.32 312 LYS A N 1
ATOM 2415 C CA . LYS A 1 313 ? 4.584 4.394 -38.936 1.00 66.95 312 LYS A CA 1
ATOM 2416 C C . LYS A 1 313 ? 4.357 5.575 -37.991 1.00 69.77 312 LYS A C 1
ATOM 2417 O O . LYS A 1 313 ? 3.372 5.622 -37.250 1.00 69.88 312 LYS A O 1
ATOM 2423 N N . GLY A 1 314 ? 5.287 6.524 -38.019 1.00 72.93 313 GLY A N 1
ATOM 2424 C CA . GLY A 1 314 ? 5.247 7.667 -37.126 1.00 70.62 313 GLY A CA 1
ATOM 2425 C C . GLY A 1 314 ? 6.270 7.522 -36.017 1.00 69.18 313 GLY A C 1
ATOM 2426 O O . GLY A 1 314 ? 6.690 8.511 -35.415 1.00 74.16 313 GLY A O 1
ATOM 2427 N N . LEU A 1 315 ? 6.680 6.283 -35.756 1.00 63.11 314 LEU A N 1
ATOM 2428 C CA . LEU A 1 315 ? 7.615 5.987 -34.668 1.00 56.94 314 LEU A CA 1
ATOM 2429 C C . LEU A 1 315 ? 9.068 6.191 -35.084 1.00 57.28 314 LEU A C 1
ATOM 2430 O O . LEU A 1 315 ? 9.885 5.274 -34.985 1.00 58.03 314 LEU A O 1
ATOM 2435 N N . ARG A 1 316 ? 9.385 7.402 -35.530 1.00 59.73 315 ARG A N 1
ATOM 2436 C CA . ARG A 1 316 ? 10.710 7.707 -36.066 1.00 68.05 315 ARG A CA 1
ATOM 2437 C C . ARG A 1 316 ? 11.799 7.712 -34.991 1.00 66.20 315 ARG A C 1
ATOM 2438 O O . ARG A 1 316 ? 12.989 7.688 -35.308 1.00 66.32 315 ARG A O 1
ATOM 2446 N N . SER A 1 317 ? 11.393 7.737 -33.724 1.00 60.53 316 SER A N 1
ATOM 2447 C CA . SER A 1 317 ? 12.346 7.776 -32.617 1.00 62.25 316 SER A CA 1
ATOM 2448 C C . SER A 1 317 ? 12.613 6.399 -32.017 1.00 61.02 316 SER A C 1
ATOM 2449 O O . SER A 1 317 ? 13.508 6.250 -31.186 1.00 63.90 316 SER A O 1
ATOM 2452 N N . LEU A 1 318 ? 11.833 5.400 -32.421 1.00 50.76 317 LEU A N 1
ATOM 2453 C CA . LEU A 1 318 ? 11.892 4.088 -31.777 1.00 53.71 317 LEU A CA 1
ATOM 2454 C C . LEU A 1 318 ? 13.273 3.451 -31.925 1.00 57.41 317 LEU A C 1
ATOM 2455 O O . LEU A 1 318 ? 13.936 3.601 -32.949 1.00 59.46 317 LEU A O 1
ATOM 2460 N N . ARG A 1 319 ? 13.710 2.758 -30.881 1.00 60.23 318 ARG A N 1
ATOM 2461 C CA . ARG A 1 319 ? 15.025 2.132 -30.875 1.00 56.45 318 ARG A CA 1
ATOM 2462 C C . ARG A 1 319 ? 14.912 0.672 -30.458 1.00 54.04 318 ARG A C 1
ATOM 2463 O O . ARG A 1 319 ? 15.670 -0.179 -30.925 1.00 55.83 318 ARG A O 1
ATOM 2471 N N . VAL A 1 320 ? 13.954 0.393 -29.578 1.00 50.65 319 VAL A N 1
ATOM 2472 C CA . VAL A 1 320 ? 13.750 -0.950 -29.048 1.00 53.54 319 VAL A CA 1
ATOM 2473 C C . VAL A 1 320 ? 12.300 -1.395 -29.226 1.00 52.40 319 VAL A C 1
ATOM 2474 O O . VAL A 1 320 ? 11.374 -0.750 -28.724 1.00 47.19 319 VAL A O 1
ATOM 2478 N N . LEU A 1 321 ? 12.101 -2.495 -29.945 1.00 51.77 320 LEU A N 1
ATOM 2479 C CA . LEU A 1 321 ? 10.762 -3.050 -30.103 1.00 49.39 320 LEU A CA 1
ATOM 2480 C C . LEU A 1 321 ? 10.718 -4.495 -29.626 1.00 51.26 320 LEU A C 1
ATOM 2481 O O . LEU A 1 321 ? 11.428 -5.356 -30.148 1.00 50.09 320 LEU A O 1
ATOM 2486 N N . ASP A 1 322 ? 9.882 -4.746 -28.622 1.00 49.37 321 ASP A N 1
ATOM 2487 C CA . ASP A 1 322 ? 9.749 -6.075 -28.040 1.00 52.21 321 ASP A CA 1
ATOM 2488 C C . ASP A 1 322 ? 8.421 -6.709 -28.446 1.00 51.39 321 ASP A C 1
ATOM 2489 O O . ASP A 1 322 ? 7.352 -6.275 -28.014 1.00 50.78 321 ASP A O 1
ATOM 2494 N N . LEU A 1 323 ? 8.499 -7.732 -29.290 1.00 50.48 322 LEU A N 1
ATOM 2495 C CA . LEU A 1 323 ? 7.317 -8.463 -29.730 1.00 49.91 322 LEU A CA 1
ATOM 2496 C C . LEU A 1 323 ? 7.453 -9.944 -29.394 1.00 48.79 322 LEU A C 1
ATOM 2497 O O . LEU A 1 323 ? 6.837 -10.796 -30.037 1.00 46.25 322 LEU A O 1
ATOM 2502 N N . ASP A 1 324 ? 8.268 -10.233 -28.382 1.00 47.98 323 ASP A N 1
ATOM 2503 C CA . ASP A 1 324 ? 8.464 -11.593 -27.877 1.00 56.33 323 ASP A CA 1
ATOM 2504 C C . ASP A 1 324 ? 7.178 -12.259 -27.430 1.00 59.14 323 ASP A C 1
ATOM 2505 O O . ASP A 1 324 ? 6.251 -11.594 -26.973 1.00 63.02 323 ASP A O 1
ATOM 2510 N N . HIS A 1 325 ? 7.146 -13.583 -27.554 1.00 62.12 324 HIS A N 1
ATOM 2511 C CA . HIS A 1 325 ? 6.078 -14.407 -26.995 1.00 65.86 324 HIS A CA 1
ATOM 2512 C C . HIS A 1 325 ? 4.674 -13.926 -27.346 1.00 68.66 324 HIS A C 1
ATOM 2513 O O . HIS A 1 325 ? 3.836 -13.721 -26.466 1.00 69.99 324 HIS A O 1
ATOM 2520 N N . ASN A 1 326 ? 4.430 -13.740 -28.637 1.00 66.22 325 ASN A N 1
ATOM 2521 C CA . ASN A 1 326 ? 3.090 -13.468 -29.128 1.00 60.70 325 ASN A CA 1
ATOM 2522 C C . ASN A 1 326 ? 2.631 -14.626 -30.000 1.00 67.66 325 ASN A C 1
ATOM 2523 O O . ASN A 1 326 ? 3.034 -15.769 -29.781 1.00 66.43 325 ASN A O 1
ATOM 2528 N N . GLU A 1 327 ? 1.791 -14.330 -30.986 1.00 72.92 326 GLU A N 1
ATOM 2529 C CA . GLU A 1 327 ? 1.344 -15.339 -31.938 1.00 72.76 326 GLU A CA 1
ATOM 2530 C C . GLU A 1 327 ? 1.725 -14.929 -33.353 1.00 70.00 326 GLU A C 1
ATOM 2531 O O . GLU A 1 327 ? 0.970 -15.142 -34.298 1.00 75.57 326 GLU A O 1
ATOM 2537 N N . ILE A 1 328 ? 2.903 -14.333 -33.493 1.00 62.48 327 ILE A N 1
ATOM 2538 C CA . ILE A 1 328 ? 3.342 -13.801 -34.775 1.00 61.45 327 ILE A CA 1
ATOM 2539 C C . ILE A 1 328 ? 3.849 -14.906 -35.697 1.00 67.30 327 ILE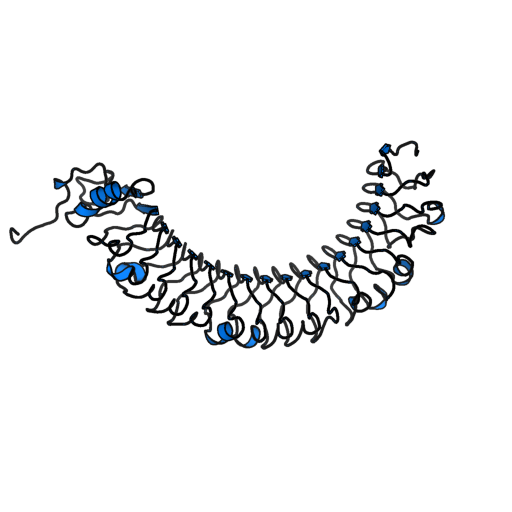 A C 1
ATOM 2540 O O . ILE A 1 328 ? 4.675 -15.730 -35.297 1.00 66.88 327 ILE A O 1
ATOM 2545 N N . SER A 1 329 ? 3.340 -14.922 -36.928 1.00 66.47 328 SER A N 1
ATOM 2546 C CA . SER A 1 329 ? 3.773 -15.892 -37.930 1.00 69.84 328 SER A CA 1
ATOM 2547 C C . SER A 1 329 ? 3.747 -15.295 -39.337 1.00 68.04 328 SER A C 1
ATOM 2548 O O . SER A 1 329 ? 4.797 -15.025 -39.927 1.00 63.98 328 SER A O 1
ATOM 2551 N N . GLY A 1 330 ? 2.539 -15.087 -39.859 1.00 65.90 329 GLY A N 1
ATOM 2552 C CA . GLY A 1 330 ? 2.345 -14.610 -41.219 1.00 72.54 329 GLY A CA 1
ATOM 2553 C C . GLY A 1 330 ? 3.007 -13.278 -41.523 1.00 71.37 329 GLY A C 1
ATOM 2554 O O . GLY A 1 330 ? 3.365 -13.005 -42.672 1.00 67.17 329 GLY A O 1
ATOM 2555 N N . THR A 1 331 ? 3.164 -12.454 -40.490 1.00 66.19 330 THR A N 1
ATOM 2556 C CA . THR A 1 331 ? 3.819 -11.153 -40.604 1.00 69.09 330 THR A CA 1
ATOM 2557 C C . THR A 1 331 ? 5.207 -11.274 -41.221 1.00 72.72 330 THR A C 1
ATOM 2558 O O . THR A 1 331 ? 5.572 -10.518 -42.126 1.00 74.38 330 THR A O 1
ATOM 2562 N N . ILE A 1 332 ? 5.970 -12.238 -40.718 1.00 68.42 331 ILE A N 1
ATOM 2563 C CA . ILE A 1 332 ? 7.344 -12.456 -41.149 1.00 64.56 331 ILE A CA 1
ATOM 2564 C C . ILE A 1 332 ? 7.389 -13.393 -42.364 1.00 67.43 331 ILE A C 1
ATOM 2565 O O . ILE A 1 332 ? 8.317 -13.346 -43.174 1.00 60.36 331 ILE A O 1
ATOM 2570 N N . GLU A 1 333 ? 6.361 -14.224 -42.501 1.00 70.80 332 GLU A N 1
ATOM 2571 C CA . GLU A 1 333 ? 6.294 -15.160 -43.616 1.00 72.64 332 GLU A CA 1
ATOM 2572 C C . GLU A 1 333 ? 5.873 -14.498 -44.938 1.00 74.48 332 GLU A C 1
ATOM 2573 O O . GLU A 1 333 ? 6.587 -14.615 -45.930 1.00 69.04 332 GLU A O 1
ATOM 2579 N N . ASP A 1 334 ? 4.737 -13.794 -44.945 1.00 83.16 333 ASP A N 1
ATOM 2580 C CA . ASP A 1 334 ? 4.183 -13.245 -46.199 1.00 94.29 333 ASP A CA 1
ATOM 2581 C C . ASP A 1 334 ? 4.130 -11.707 -46.319 1.00 101.46 333 ASP A C 1
ATOM 2582 O O . ASP A 1 334 ? 4.473 -11.154 -47.365 1.00 113.15 333 ASP A O 1
ATOM 2587 N N . THR A 1 335 ? 3.698 -11.037 -45.251 1.00 98.96 334 THR A N 1
ATOM 2588 C CA . THR A 1 335 ? 3.475 -9.590 -45.230 1.00 95.05 334 THR A CA 1
ATOM 2589 C C . THR A 1 335 ? 4.720 -8.771 -45.587 1.00 88.35 334 THR A C 1
ATOM 2590 O O . THR A 1 335 ? 5.843 -9.171 -45.294 1.00 86.00 334 THR A O 1
ATOM 2594 N N . SER A 1 336 ? 4.504 -7.639 -46.257 1.00 83.92 335 SER A N 1
ATOM 2595 C CA . SER A 1 336 ? 5.550 -6.641 -46.441 1.00 82.32 335 SER A CA 1
ATOM 2596 C C . SER A 1 336 ? 5.112 -5.254 -45.960 1.00 82.44 335 SER A C 1
ATOM 2597 O O . SER A 1 336 ? 4.056 -4.763 -46.354 1.00 89.26 335 SER A O 1
ATOM 2600 N N . GLY A 1 337 ? 5.924 -4.625 -45.113 1.00 75.05 336 GLY A N 1
ATOM 2601 C CA . GLY A 1 337 ? 5.670 -3.255 -44.693 1.00 72.61 336 GLY A CA 1
ATOM 2602 C C . GLY A 1 337 ? 5.153 -3.094 -43.273 1.00 69.24 336 GLY A C 1
ATOM 2603 O O . GLY A 1 337 ? 4.781 -1.994 -42.858 1.00 68.36 336 GLY A O 1
ATOM 2604 N N . ALA A 1 338 ? 5.126 -4.190 -42.524 1.00 60.79 337 ALA A N 1
ATOM 2605 C CA . ALA A 1 338 ? 4.697 -4.142 -41.134 1.00 61.35 337 ALA A CA 1
ATOM 2606 C C . ALA A 1 338 ? 5.642 -3.271 -40.306 1.00 61.62 337 ALA A C 1
ATOM 2607 O O . ALA A 1 338 ? 5.244 -2.694 -39.293 1.00 60.18 337 ALA A O 1
ATOM 2609 N N . PHE A 1 339 ? 6.889 -3.163 -40.755 1.00 57.89 338 PHE A N 1
ATOM 2610 C CA . PHE A 1 339 ? 7.909 -2.458 -39.991 1.00 54.63 338 PHE A CA 1
ATOM 2611 C C . PHE A 1 339 ? 8.387 -1.170 -40.650 1.00 58.55 338 PHE A C 1
ATOM 2612 O O . PHE A 1 339 ? 9.455 -0.662 -40.318 1.00 58.01 338 PHE A O 1
ATOM 2620 N N . SER A 1 340 ? 7.593 -0.636 -41.571 1.00 65.92 339 SER A N 1
ATOM 2621 C CA . SER A 1 340 ? 7.968 0.597 -42.254 1.00 77.52 339 SER A CA 1
ATOM 2622 C C . SER A 1 340 ? 7.797 1.797 -41.325 1.00 76.33 339 SER A C 1
ATOM 2623 O O . SER A 1 340 ? 6.844 1.861 -40.548 1.00 73.28 339 SER A O 1
ATOM 2626 N N . GLY A 1 341 ? 8.727 2.745 -41.414 1.00 77.17 340 GLY A N 1
ATOM 2627 C CA . GLY A 1 341 ? 8.735 3.900 -40.534 1.00 77.10 340 GLY A CA 1
ATOM 2628 C C . GLY A 1 341 ? 9.656 3.679 -39.348 1.00 76.26 340 GLY A C 1
ATOM 2629 O O . GLY A 1 341 ? 9.900 4.587 -38.551 1.00 77.00 340 GLY A O 1
ATOM 2630 N N . LEU A 1 342 ? 10.166 2.456 -39.240 1.00 75.78 341 LEU A N 1
ATOM 2631 C CA . LEU A 1 342 ? 11.064 2.072 -38.159 1.00 76.68 341 LEU A CA 1
ATOM 2632 C C . LEU A 1 342 ? 12.522 2.125 -38.593 1.00 86.31 341 LEU A C 1
ATOM 2633 O O . LEU A 1 342 ? 13.302 1.231 -38.266 1.00 77.80 341 LEU A O 1
ATOM 2638 N N . ASP A 1 343 ? 12.886 3.164 -39.337 1.00 110.11 342 ASP A N 1
ATOM 2639 C CA . ASP A 1 343 ? 14.245 3.290 -39.860 1.00 114.62 342 ASP A CA 1
ATOM 2640 C C . ASP A 1 343 ? 15.284 3.380 -38.745 1.00 113.55 342 ASP A C 1
ATOM 2641 O O . ASP A 1 343 ? 16.388 2.850 -38.863 1.00 119.15 342 ASP A O 1
ATOM 2646 N N . SER A 1 344 ? 14.904 4.040 -37.656 1.00 105.81 343 SER A N 1
ATOM 2647 C CA . SER A 1 344 ? 15.812 4.316 -36.551 1.00 95.09 343 SER A CA 1
ATOM 2648 C C . SER A 1 344 ? 15.955 3.147 -35.581 1.00 75.93 343 SER A C 1
ATOM 2649 O O . SER A 1 344 ? 16.748 3.211 -34.643 1.00 78.22 343 SER A O 1
ATOM 2652 N N . LEU A 1 345 ? 15.195 2.082 -35.813 1.00 62.32 344 LEU A N 1
ATOM 2653 C CA . LEU A 1 345 ? 15.130 0.965 -34.871 1.00 60.76 344 LEU A CA 1
ATOM 2654 C C . LEU A 1 345 ? 16.471 0.242 -34.744 1.00 65.35 344 LEU A C 1
ATOM 2655 O O . LEU A 1 345 ? 17.120 -0.063 -35.742 1.00 65.94 344 LEU A O 1
ATOM 2660 N N . SER A 1 346 ? 16.881 -0.022 -33.505 1.00 66.87 345 SER A N 1
ATOM 2661 C CA . SER A 1 346 ? 18.162 -0.670 -33.229 1.00 64.24 345 SER A CA 1
ATOM 2662 C C . SER A 1 346 ? 17.984 -2.133 -32.845 1.00 54.74 345 SER A C 1
ATOM 2663 O O . SER A 1 346 ? 18.711 -3.007 -33.312 1.00 52.65 345 SER A O 1
ATOM 2666 N N . LYS A 1 347 ? 17.018 -2.390 -31.976 1.00 53.74 346 LYS A N 1
ATOM 2667 C CA . LYS A 1 347 ? 16.801 -3.734 -31.470 1.00 56.68 346 LYS A CA 1
ATOM 2668 C C . LYS A 1 347 ? 15.355 -4.149 -31.681 1.00 54.49 346 LYS A C 1
ATOM 2669 O O . LYS A 1 347 ? 14.430 -3.378 -31.435 1.00 54.63 346 LYS A O 1
ATOM 2675 N N . LEU A 1 348 ? 15.175 -5.371 -32.159 1.00 53.49 347 LEU A N 1
ATOM 2676 C CA . LEU A 1 348 ? 13.855 -5.942 -32.349 1.00 53.77 347 LEU A CA 1
ATOM 2677 C C . LEU A 1 348 ? 13.915 -7.407 -31.966 1.00 56.55 347 LEU A C 1
ATOM 2678 O O . LEU A 1 348 ? 14.843 -8.119 -32.347 1.00 62.82 347 LEU A O 1
ATOM 2683 N N . THR A 1 349 ? 12.933 -7.859 -31.202 1.00 51.46 348 THR A N 1
ATOM 2684 C CA . THR A 1 349 ? 12.912 -9.250 -30.801 1.00 54.86 348 THR A CA 1
ATOM 2685 C C . THR A 1 349 ? 11.549 -9.878 -31.068 1.00 54.60 348 THR A C 1
ATOM 2686 O O . THR A 1 349 ? 10.502 -9.304 -30.759 1.00 56.28 348 THR A O 1
ATOM 2690 N N . LEU A 1 350 ? 11.585 -11.062 -31.667 1.00 49.14 349 LEU A N 1
ATOM 2691 C CA . LEU A 1 350 ? 10.386 -11.814 -31.997 1.00 49.48 349 LEU A CA 1
ATOM 2692 C C . LEU A 1 350 ? 10.494 -13.213 -31.416 1.00 52.95 349 LEU A C 1
ATOM 2693 O O . LEU A 1 350 ? 9.971 -14.173 -31.986 1.00 57.92 349 LEU A O 1
ATOM 2698 N N . PHE A 1 351 ? 11.189 -13.322 -30.286 1.00 54.20 350 PHE A N 1
ATOM 2699 C CA . PHE A 1 351 ? 11.452 -14.612 -29.665 1.00 51.45 350 PHE A CA 1
ATOM 2700 C C . PHE A 1 351 ? 10.166 -15.307 -29.251 1.00 56.58 350 PHE A C 1
ATOM 2701 O O . PHE A 1 351 ? 9.251 -14.680 -28.719 1.00 62.84 350 PHE A O 1
ATOM 2709 N N . GLY A 1 352 ? 10.108 -16.611 -29.499 1.00 60.17 351 GLY A N 1
ATOM 2710 C CA . GLY A 1 352 ? 9.007 -17.427 -29.027 1.00 64.00 351 GLY A CA 1
ATOM 2711 C C . GLY A 1 352 ? 7.682 -17.132 -29.698 1.00 66.71 351 GLY A C 1
ATOM 2712 O O . GLY A 1 352 ? 6.649 -17.058 -29.035 1.00 70.03 351 GLY A O 1
ATOM 2713 N N . ASN A 1 353 ? 7.712 -16.958 -31.015 1.00 64.94 352 ASN A N 1
ATOM 2714 C CA . ASN A 1 353 ? 6.486 -16.824 -31.791 1.00 62.51 352 ASN A CA 1
ATOM 2715 C C . ASN A 1 353 ? 6.254 -18.068 -32.645 1.00 66.44 352 ASN A C 1
ATOM 2716 O O . ASN A 1 353 ? 6.816 -19.126 -32.363 1.00 69.01 352 ASN A O 1
ATOM 2721 N N . LYS A 1 354 ? 5.434 -17.943 -33.686 1.00 69.04 353 LYS A N 1
ATOM 2722 C CA . LYS A 1 354 ? 5.090 -19.091 -34.524 1.00 70.65 353 LYS A CA 1
ATOM 2723 C C . LYS A 1 354 ? 5.631 -18.955 -35.947 1.00 71.70 353 LYS A C 1
ATOM 2724 O O . LYS A 1 354 ? 4.963 -19.328 -36.913 1.00 77.23 353 LYS A O 1
ATOM 2730 N N . ILE A 1 355 ? 6.846 -18.436 -36.074 1.00 62.35 354 ILE A N 1
ATOM 2731 C CA . ILE A 1 355 ? 7.428 -18.169 -37.384 1.00 62.41 354 ILE A CA 1
ATOM 2732 C C . ILE A 1 355 ? 8.061 -19.418 -38.011 1.00 66.24 354 ILE A C 1
ATOM 2733 O O . ILE A 1 355 ? 8.947 -20.039 -37.418 1.00 62.00 354 ILE A O 1
ATOM 2738 N N . LYS A 1 356 ? 7.600 -19.774 -39.213 1.00 61.88 355 LYS A N 1
ATOM 2739 C CA . LYS A 1 356 ? 8.043 -20.994 -39.888 1.00 60.84 355 LYS A CA 1
ATOM 2740 C C . LYS A 1 356 ? 9.021 -20.714 -41.026 1.00 63.90 355 LYS A C 1
ATOM 2741 O O . LYS A 1 356 ? 9.757 -21.602 -41.460 1.00 63.37 355 LYS A O 1
ATOM 2747 N N . SER A 1 357 ? 9.015 -19.481 -41.518 1.00 63.97 356 SER A N 1
ATOM 2748 C CA . SER A 1 357 ? 9.878 -19.105 -42.629 1.00 64.20 356 SER A CA 1
ATOM 2749 C C . SER A 1 357 ? 10.120 -17.604 -42.634 1.00 62.42 356 SER A C 1
ATOM 2750 O O . SER A 1 357 ? 9.370 -16.844 -42.024 1.00 61.95 356 SER A O 1
ATOM 2753 N N . VAL A 1 358 ? 11.171 -17.180 -43.327 1.00 61.55 357 VAL A N 1
ATOM 2754 C CA . VAL A 1 358 ? 11.554 -15.773 -43.344 1.00 61.52 357 VAL A CA 1
ATOM 2755 C C . VAL A 1 358 ? 11.639 -15.225 -44.769 1.00 61.19 357 VAL A C 1
ATOM 2756 O O . VAL A 1 358 ? 12.379 -15.752 -45.596 1.00 61.91 357 VAL A O 1
ATOM 2760 N N . ALA A 1 359 ? 10.885 -14.166 -45.048 1.00 60.32 358 ALA A N 1
ATOM 2761 C CA . ALA A 1 359 ? 10.881 -13.563 -46.380 1.00 68.08 358 ALA A CA 1
ATOM 2762 C C . ALA A 1 359 ? 11.624 -12.232 -46.393 1.00 68.55 358 ALA A C 1
ATOM 2763 O O . ALA A 1 359 ? 11.611 -11.492 -45.409 1.00 68.83 358 ALA A O 1
ATOM 2765 N N . LYS A 1 360 ? 12.263 -11.938 -47.521 1.00 69.25 359 LYS A N 1
ATOM 2766 C CA . LYS A 1 360 ? 13.036 -10.712 -47.693 1.00 73.27 359 LYS A CA 1
ATOM 2767 C C . LYS A 1 360 ? 12.199 -9.458 -47.449 1.00 71.57 359 LYS A C 1
ATOM 2768 O O . LYS A 1 360 ? 12.671 -8.488 -46.854 1.00 74.00 359 LYS A O 1
ATOM 2774 N N . ARG A 1 361 ? 10.950 -9.491 -47.902 1.00 69.08 360 ARG A N 1
ATOM 2775 C CA . ARG A 1 361 ? 10.074 -8.327 -47.842 1.00 69.39 360 ARG A CA 1
ATOM 2776 C C . ARG A 1 361 ? 9.553 -8.036 -46.431 1.00 70.08 360 ARG A C 1
ATOM 2777 O O . ARG A 1 361 ? 9.053 -6.942 -46.165 1.00 72.33 360 ARG A O 1
ATOM 2785 N N . ALA A 1 362 ? 9.674 -9.009 -45.533 1.00 68.76 361 ALA A N 1
ATOM 2786 C CA . ALA A 1 362 ? 9.173 -8.858 -44.168 1.00 68.43 361 ALA A CA 1
ATOM 2787 C C . ALA A 1 362 ? 9.875 -7.725 -43.425 1.00 65.77 361 ALA A C 1
ATOM 2788 O O . ALA A 1 362 ? 9.277 -7.057 -42.577 1.00 58.03 361 ALA A O 1
ATOM 2790 N N . PHE A 1 363 ? 11.143 -7.502 -43.756 1.00 67.24 362 PHE A N 1
ATOM 2791 C CA . PHE A 1 363 ? 11.950 -6.534 -43.024 1.00 69.10 362 PHE A CA 1
ATOM 2792 C C . PHE A 1 363 ? 12.087 -5.200 -43.747 1.00 72.37 362 PHE A C 1
ATOM 2793 O O . PHE A 1 363 ? 13.061 -4.472 -43.551 1.00 69.82 362 PHE A O 1
ATOM 2801 N N . SER A 1 364 ? 11.101 -4.880 -44.575 1.00 80.35 363 SER A N 1
ATOM 2802 C CA . SER A 1 364 ? 11.058 -3.586 -45.240 1.00 84.51 363 SER A CA 1
ATOM 2803 C C . SER A 1 364 ? 10.907 -2.458 -44.222 1.00 84.59 363 SER A C 1
ATOM 2804 O O . SER A 1 364 ? 9.872 -2.334 -43.563 1.00 91.71 363 SER A O 1
ATOM 2807 N N . GLY A 1 365 ? 11.950 -1.645 -44.090 1.00 73.05 364 GLY A N 1
ATOM 2808 C CA . GLY A 1 365 ? 11.918 -0.510 -43.187 1.00 72.36 364 GLY A CA 1
ATOM 2809 C C . GLY A 1 365 ? 12.757 -0.694 -41.935 1.00 71.96 364 GLY A C 1
ATOM 2810 O O . GLY A 1 365 ? 12.639 0.079 -40.988 1.00 72.74 364 GLY A O 1
ATOM 2811 N N . LEU A 1 366 ? 13.617 -1.708 -41.937 1.00 70.71 365 LEU A N 1
ATOM 2812 C CA . LEU A 1 366 ? 14.447 -2.020 -40.777 1.00 67.88 365 LEU A CA 1
ATOM 2813 C C . LEU A 1 366 ? 15.935 -1.959 -41.101 1.00 72.74 365 LEU A C 1
ATOM 2814 O O . LEU A 1 366 ? 16.685 -2.865 -40.739 1.00 75.80 365 LEU A O 1
ATOM 2819 N N . GLU A 1 367 ? 16.369 -0.896 -41.769 1.00 76.03 366 GLU A N 1
ATOM 2820 C CA . GLU A 1 367 ? 17.744 -0.836 -42.265 1.00 84.98 366 GLU A CA 1
ATOM 2821 C C . GLU A 1 367 ? 18.768 -0.512 -41.178 1.00 81.07 366 GLU A C 1
ATOM 2822 O O . GLU A 1 367 ? 19.927 -0.919 -41.271 1.00 79.87 366 GLU A O 1
ATOM 2828 N N . GLY A 1 368 ? 18.342 0.220 -40.154 1.00 75.98 367 GLY A N 1
ATOM 2829 C CA . GLY A 1 368 ? 19.245 0.624 -39.090 1.00 69.73 367 GLY A CA 1
ATOM 2830 C C . GLY A 1 368 ? 19.448 -0.442 -38.028 1.00 61.42 367 GLY A C 1
ATOM 2831 O O . GLY A 1 368 ? 20.226 -0.255 -37.092 1.00 64.33 367 GLY A O 1
ATOM 2832 N N . LEU A 1 369 ? 18.761 -1.570 -38.186 1.00 57.64 368 LEU A N 1
ATOM 2833 C CA . LEU A 1 369 ? 18.746 -2.626 -37.173 1.00 60.12 368 LEU A CA 1
ATOM 2834 C C . LEU A 1 369 ? 20.131 -3.196 -36.866 1.00 62.48 368 LEU A C 1
ATOM 2835 O O . LEU A 1 369 ? 20.907 -3.499 -37.772 1.00 65.11 368 LEU A O 1
ATOM 2840 N N . GLU A 1 370 ? 20.432 -3.341 -35.578 1.00 61.88 369 GLU A N 1
ATOM 2841 C CA . GLU A 1 370 ? 21.707 -3.906 -35.141 1.00 65.04 369 GLU A CA 1
ATOM 2842 C C . GLU A 1 370 ? 21.516 -5.245 -34.441 1.00 64.09 369 GLU A C 1
ATOM 2843 O O . GLU A 1 370 ? 22.438 -6.058 -34.365 1.00 62.67 369 GLU A O 1
ATOM 2849 N N . HIS A 1 371 ? 20.308 -5.463 -33.933 1.00 65.30 370 HIS A N 1
ATOM 2850 C CA . HIS A 1 371 ? 20.011 -6.612 -33.089 1.00 65.51 370 HIS A CA 1
ATOM 2851 C C . HIS A 1 371 ? 18.664 -7.212 -33.483 1.00 62.56 370 HIS A C 1
ATOM 2852 O O . HIS A 1 371 ? 17.635 -6.542 -33.405 1.00 63.44 370 HIS A O 1
ATOM 2859 N N . LEU A 1 372 ? 18.672 -8.470 -33.914 1.00 59.89 371 LEU A N 1
ATOM 2860 C CA . LEU A 1 372 ? 17.438 -9.157 -34.284 1.00 61.48 371 LEU A CA 1
ATOM 2861 C C . LEU A 1 372 ? 17.339 -10.517 -33.602 1.00 64.54 371 LEU A C 1
ATOM 2862 O O . LEU A 1 372 ? 18.244 -11.342 -33.710 1.00 68.81 371 LEU A O 1
ATOM 2867 N N . ASN A 1 373 ? 16.233 -10.748 -32.903 1.00 63.87 372 ASN A N 1
ATOM 2868 C CA . ASN A 1 373 ? 16.027 -12.003 -32.188 1.00 62.01 372 ASN A CA 1
ATOM 2869 C C . ASN A 1 373 ? 14.879 -12.819 -32.782 1.00 63.58 372 ASN A C 1
ATOM 2870 O O . ASN A 1 373 ? 13.706 -12.483 -32.608 1.00 65.48 372 ASN A O 1
ATOM 2875 N N . LEU A 1 374 ? 15.229 -13.897 -33.476 1.00 62.16 373 LEU A N 1
ATOM 2876 C CA . LEU A 1 374 ? 14.242 -14.787 -34.075 1.00 60.26 373 LEU A CA 1
ATOM 2877 C C . LEU A 1 374 ? 14.299 -16.172 -33.444 1.00 58.89 373 LEU A C 1
ATOM 2878 O O . LEU A 1 374 ? 13.778 -17.139 -34.003 1.00 57.33 373 LEU A O 1
ATOM 2883 N N . GLY A 1 375 ? 14.940 -16.264 -32.282 1.00 57.16 374 GLY A N 1
ATOM 2884 C CA . GLY A 1 375 ? 15.058 -17.528 -31.578 1.00 58.18 374 GLY A CA 1
ATOM 2885 C C . GLY A 1 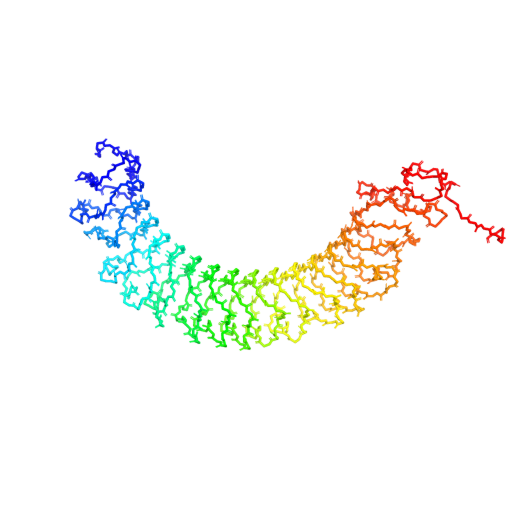375 ? 13.722 -17.980 -31.024 1.00 59.43 374 GLY A C 1
ATOM 2886 O O . GLY A 1 375 ? 12.786 -17.188 -30.911 1.00 56.90 374 GLY A O 1
ATOM 2887 N N . GLY A 1 376 ? 13.625 -19.257 -30.675 1.00 62.41 375 GLY A N 1
ATOM 2888 C CA . GLY A 1 376 ? 12.381 -19.797 -30.160 1.00 64.34 375 GLY A CA 1
ATOM 2889 C C . GLY A 1 376 ? 11.305 -19.830 -31.229 1.00 69.69 375 GLY A C 1
ATOM 2890 O O . GLY A 1 376 ? 10.113 -19.795 -30.921 1.00 70.81 375 GLY A O 1
ATOM 2891 N N . ASN A 1 377 ? 11.736 -19.879 -32.489 1.00 68.15 376 ASN A N 1
ATOM 2892 C CA . ASN A 1 377 ? 10.836 -20.041 -33.625 1.00 63.90 376 ASN A CA 1
ATOM 2893 C C . ASN A 1 377 ? 11.225 -21.262 -34.446 1.00 65.04 376 ASN A C 1
ATOM 2894 O O . ASN A 1 377 ? 12.401 -21.465 -34.743 1.00 70.02 376 ASN A O 1
ATOM 2899 N N . ALA A 1 378 ? 10.238 -22.073 -34.813 1.00 65.47 377 ALA A N 1
ATOM 2900 C CA . ALA A 1 378 ? 10.489 -23.257 -35.630 1.00 68.73 377 ALA A CA 1
ATOM 2901 C C . ALA A 1 378 ? 10.629 -22.892 -37.115 1.00 69.67 377 ALA A C 1
ATOM 2902 O O . ALA A 1 378 ? 9.829 -23.313 -37.954 1.00 68.10 377 ALA A O 1
ATOM 2904 N N . ILE A 1 379 ? 11.659 -22.109 -37.425 1.00 68.17 378 ILE A N 1
ATOM 2905 C CA . ILE A 1 379 ? 11.914 -21.644 -38.785 1.00 65.09 378 ILE A CA 1
ATOM 2906 C C . ILE A 1 379 ? 12.401 -22.776 -39.687 1.00 70.55 378 ILE A C 1
ATOM 2907 O O . ILE A 1 379 ? 13.363 -23.469 -39.357 1.00 70.67 378 ILE A O 1
ATOM 2912 N N . ARG A 1 380 ? 11.734 -22.954 -40.826 1.00 72.07 379 ARG A N 1
ATOM 2913 C CA . ARG A 1 380 ? 12.075 -24.024 -41.763 1.00 74.46 379 ARG A CA 1
ATOM 2914 C C . ARG A 1 380 ? 13.011 -23.557 -42.871 1.00 68.52 379 ARG A C 1
ATOM 2915 O O . ARG A 1 380 ? 13.845 -24.326 -43.356 1.00 64.39 379 ARG A O 1
ATOM 2923 N N . SER A 1 381 ? 12.860 -22.302 -43.281 1.00 64.13 380 SER A N 1
ATOM 2924 C CA . SER A 1 381 ? 13.610 -21.784 -44.417 1.00 62.07 380 SER A CA 1
ATOM 2925 C C . SER A 1 381 ? 13.761 -20.272 -44.356 1.00 61.09 380 SER A C 1
ATOM 2926 O O . SER A 1 381 ? 12.914 -19.573 -43.802 1.00 61.79 380 SER A O 1
ATOM 2929 N N . VAL A 1 382 ? 14.854 -19.777 -44.927 1.00 63.55 381 VAL A N 1
ATOM 2930 C CA . VAL A 1 382 ? 15.099 -18.346 -45.033 1.00 62.73 381 VAL A CA 1
ATOM 2931 C C . VAL A 1 382 ? 15.356 -17.972 -46.494 1.00 64.44 381 VAL A C 1
ATOM 2932 O O . VAL A 1 382 ? 16.211 -18.566 -47.154 1.00 64.18 381 VAL A O 1
ATOM 2936 N N . GLN A 1 383 ? 14.602 -17.001 -47.003 1.00 67.32 382 GLN A N 1
ATOM 2937 C CA . GLN A 1 383 ? 14.748 -16.575 -48.396 1.00 66.90 382 GLN A CA 1
ATOM 2938 C C . GLN A 1 383 ? 16.158 -16.042 -48.658 1.00 71.41 382 GLN A C 1
ATOM 2939 O O . GLN A 1 383 ? 16.774 -15.437 -47.777 1.00 69.80 382 GLN A O 1
ATOM 2945 N N . PHE A 1 384 ? 16.660 -16.285 -49.868 1.00 77.39 383 PHE A N 1
ATOM 2946 C CA . PHE A 1 384 ? 17.984 -15.831 -50.283 1.00 77.68 383 PHE A CA 1
ATOM 2947 C C . PHE A 1 384 ? 18.194 -14.350 -49.994 1.00 72.45 383 PHE A C 1
ATOM 2948 O O . PHE A 1 384 ? 17.425 -13.502 -50.454 1.00 68.34 383 PHE A O 1
ATOM 2956 N N . ASP A 1 385 ? 19.237 -14.058 -49.220 1.00 73.98 384 ASP A N 1
ATOM 2957 C CA . ASP A 1 385 ? 19.594 -12.692 -48.843 1.00 76.58 384 ASP A CA 1
ATOM 2958 C C . ASP A 1 385 ? 18.450 -11.959 -48.139 1.00 68.52 384 ASP A C 1
ATOM 2959 O O . ASP A 1 385 ? 18.193 -10.785 -48.413 1.00 63.72 384 ASP A O 1
ATOM 2964 N N . ALA A 1 386 ? 17.775 -12.652 -47.227 1.00 67.37 385 ALA A N 1
ATOM 2965 C CA . ALA A 1 386 ? 16.628 -12.085 -46.522 1.00 68.72 385 ALA A CA 1
ATOM 2966 C C . ALA A 1 386 ? 16.996 -10.841 -45.718 1.00 70.46 385 ALA A C 1
ATOM 2967 O O . ALA A 1 386 ? 16.162 -9.955 -45.518 1.00 72.31 385 ALA A O 1
ATOM 2969 N N . PHE A 1 387 ? 18.244 -10.774 -45.266 1.00 66.85 386 PHE A N 1
ATOM 2970 C CA . PHE A 1 387 ? 18.683 -9.674 -44.413 1.00 68.15 386 PHE A CA 1
ATOM 2971 C C . PHE A 1 387 ? 19.578 -8.685 -45.149 1.00 71.35 386 PHE A C 1
ATOM 2972 O O . PHE A 1 387 ? 20.423 -8.037 -44.529 1.00 72.81 386 PHE A O 1
ATOM 2980 N N . VAL A 1 388 ? 19.388 -8.562 -46.460 1.00 71.65 387 VAL A N 1
ATOM 2981 C CA . VAL A 1 388 ? 20.265 -7.741 -47.291 1.00 74.10 387 VAL A CA 1
ATOM 2982 C C . VAL A 1 388 ? 20.170 -6.252 -46.946 1.00 78.22 387 VAL A C 1
ATOM 2983 O O . VAL A 1 388 ? 21.152 -5.519 -47.057 1.00 80.40 387 VAL A O 1
ATOM 2987 N N . LYS A 1 389 ? 18.998 -5.807 -46.508 1.00 90.78 388 LYS A N 1
ATOM 2988 C CA . LYS A 1 389 ? 18.801 -4.397 -46.181 1.00 102.13 388 LYS A CA 1
ATOM 2989 C C . LYS A 1 389 ? 19.424 -4.006 -44.836 1.00 103.25 388 LYS A C 1
ATOM 2990 O O . LYS A 1 389 ? 19.639 -2.824 -44.561 1.00 105.89 388 LYS A O 1
ATOM 2996 N N . MET A 1 390 ? 19.722 -5.001 -44.007 1.00 94.17 389 MET A N 1
ATOM 2997 C CA . MET A 1 390 ? 20.299 -4.752 -42.689 1.00 88.91 389 MET A CA 1
ATOM 2998 C C . MET A 1 390 ? 21.820 -4.836 -42.705 1.00 86.29 389 MET A C 1
ATOM 2999 O O . MET A 1 390 ? 22.401 -5.818 -42.244 1.00 86.24 389 MET A O 1
ATOM 3004 N N . LYS A 1 391 ? 22.461 -3.796 -43.225 1.00 87.12 390 LYS A N 1
ATOM 3005 C CA . LYS A 1 391 ? 23.915 -3.758 -43.312 1.00 94.22 390 LYS A CA 1
ATOM 3006 C C . LYS A 1 3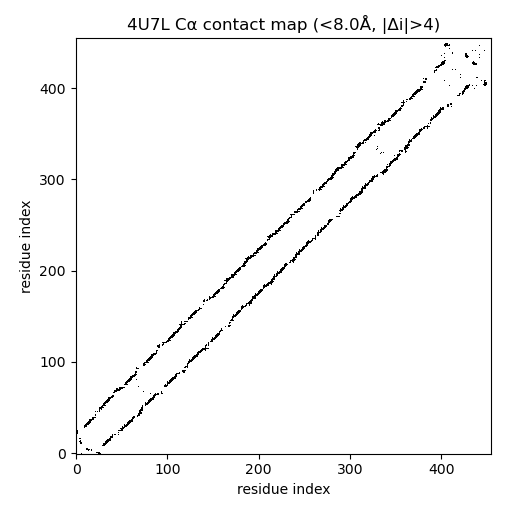91 ? 24.547 -3.529 -41.934 1.00 95.46 390 LYS A C 1
ATOM 3007 O O . LYS A 1 391 ? 25.725 -3.819 -41.721 1.00 98.53 390 LYS A O 1
ATOM 3013 N N . ASN A 1 392 ? 23.754 -3.023 -40.993 1.00 90.91 391 ASN A N 1
ATOM 3014 C CA . ASN A 1 392 ? 24.255 -2.739 -39.653 1.00 89.51 391 ASN A CA 1
ATOM 3015 C C . ASN A 1 392 ? 23.992 -3.865 -38.658 1.00 80.30 391 ASN A C 1
ATOM 3016 O O . ASN A 1 392 ? 24.327 -3.746 -37.480 1.00 78.53 391 ASN A O 1
ATOM 3021 N N . LEU A 1 393 ? 23.391 -4.951 -39.134 1.00 72.72 392 LEU A N 1
ATOM 3022 C CA . LEU A 1 393 ? 23.060 -6.082 -38.271 1.00 68.69 392 LEU A CA 1
ATOM 3023 C C . LEU A 1 393 ? 24.318 -6.759 -37.732 1.00 73.56 392 LEU A C 1
ATOM 3024 O O . LEU A 1 393 ? 25.133 -7.273 -38.497 1.00 79.03 392 LEU A O 1
ATOM 3029 N N . LYS A 1 394 ? 24.469 -6.755 -36.412 1.00 72.57 393 LYS A N 1
ATOM 3030 C CA . LYS A 1 394 ? 25.646 -7.339 -35.776 1.00 70.94 393 LYS A CA 1
ATOM 3031 C C . LYS A 1 394 ? 25.275 -8.484 -34.839 1.00 64.21 393 LYS A C 1
ATOM 3032 O O . LYS A 1 394 ? 26.142 -9.217 -34.370 1.00 66.33 393 LYS A O 1
ATOM 3038 N N . GLU A 1 395 ? 23.982 -8.649 -34.585 1.00 63.62 394 GLU A N 1
ATOM 3039 C CA . GLU A 1 395 ? 23.516 -9.695 -33.684 1.00 68.25 394 GLU A CA 1
ATOM 3040 C C . GLU A 1 395 ? 22.231 -10.332 -34.202 1.00 63.20 394 GLU A C 1
ATOM 3041 O O . GLU A 1 395 ? 21.225 -9.652 -34.394 1.00 63.30 394 GLU A O 1
ATOM 3047 N N . LEU A 1 396 ? 22.268 -11.643 -34.420 1.00 61.96 395 LEU A N 1
ATOM 3048 C CA . LEU A 1 396 ? 21.117 -12.364 -34.956 1.00 63.32 395 LEU A CA 1
ATOM 3049 C C . LEU A 1 396 ? 20.903 -13.699 -34.243 1.00 64.64 395 LEU A C 1
ATOM 3050 O O . LEU A 1 396 ? 21.705 -14.624 -34.386 1.00 68.75 395 LEU A O 1
ATOM 3055 N N . HIS A 1 397 ? 19.813 -13.794 -33.487 1.00 61.42 396 HIS A N 1
ATOM 3056 C CA . HIS A 1 397 ? 19.496 -15.007 -32.741 1.00 65.81 396 HIS A CA 1
ATOM 3057 C C . HIS A 1 397 ? 18.583 -15.933 -33.530 1.00 64.06 396 HIS A C 1
ATOM 3058 O O . HIS A 1 397 ? 17.488 -15.540 -33.927 1.00 63.03 396 HIS A O 1
ATOM 3065 N N . ILE A 1 398 ? 19.035 -17.163 -33.748 1.00 66.46 397 ILE A N 1
ATOM 3066 C CA . ILE A 1 398 ? 18.201 -18.197 -34.348 1.00 68.04 397 ILE A CA 1
ATOM 3067 C C . ILE A 1 398 ? 18.374 -19.499 -33.570 1.00 71.79 397 ILE A C 1
ATOM 3068 O O . ILE A 1 398 ? 19.495 -19.902 -33.264 1.00 79.49 397 ILE A O 1
ATOM 3073 N N . SER A 1 399 ? 17.262 -20.142 -33.232 1.00 69.93 398 SER A N 1
ATOM 3074 C CA . SER A 1 399 ? 17.307 -21.454 -32.598 1.00 72.68 398 SER A CA 1
ATOM 3075 C C . SER A 1 399 ? 16.172 -22.327 -33.126 1.00 73.97 398 SER A C 1
ATOM 3076 O O . SER A 1 399 ? 15.048 -22.289 -32.619 1.00 76.19 398 SER A O 1
ATOM 3079 N N . SER A 1 400 ? 16.481 -23.108 -34.155 1.00 68.12 399 SER A N 1
ATOM 3080 C CA . SER A 1 400 ? 15.501 -23.970 -34.801 1.00 64.51 399 SER A CA 1
ATOM 3081 C C . SER A 1 400 ? 16.104 -25.310 -35.196 1.00 70.04 399 SER A C 1
ATOM 3082 O O . SER A 1 400 ? 17.247 -25.383 -35.650 1.00 68.66 399 SER A O 1
ATOM 3085 N N . ASP A 1 401 ? 15.326 -26.371 -35.020 1.00 78.44 400 ASP A N 1
ATOM 3086 C CA . ASP A 1 401 ? 15.711 -27.688 -35.508 1.00 87.59 400 ASP A CA 1
ATOM 3087 C C . ASP A 1 401 ? 14.732 -28.132 -36.588 1.00 86.21 400 ASP A C 1
ATOM 3088 O O . ASP A 1 401 ? 14.505 -29.326 -36.785 1.00 87.18 400 ASP A O 1
ATOM 3093 N N . SER A 1 402 ? 14.161 -27.154 -37.286 1.00 83.74 401 SER A N 1
ATOM 3094 C CA . SER A 1 402 ? 13.093 -27.405 -38.247 1.00 81.79 401 SER A CA 1
ATOM 3095 C C . SER A 1 402 ? 13.500 -27.056 -39.679 1.00 81.17 401 SER A C 1
ATOM 3096 O O . SER A 1 402 ? 12.653 -26.987 -40.571 1.00 78.57 401 SER A O 1
ATOM 3099 N N . PHE A 1 403 ? 14.794 -26.846 -39.898 1.00 78.46 402 PHE A N 1
ATOM 3100 C CA . PHE A 1 403 ? 15.284 -26.369 -41.189 1.00 75.15 402 PHE A CA 1
ATOM 3101 C C . PHE A 1 403 ? 15.206 -27.399 -42.315 1.00 76.80 402 PHE A C 1
ATOM 3102 O O . PHE A 1 403 ? 15.565 -28.563 -42.139 1.00 79.90 402 PHE A O 1
ATOM 3110 N N . LEU A 1 404 ? 14.736 -26.947 -43.474 1.00 70.07 403 LEU A N 1
ATOM 3111 C CA . LEU A 1 404 ? 14.824 -27.729 -44.699 1.00 69.76 403 LEU A CA 1
ATOM 3112 C C . LEU A 1 404 ? 16.135 -27.366 -45.382 1.00 72.37 403 LEU A C 1
ATOM 3113 O O . LEU A 1 404 ? 16.288 -26.258 -45.896 1.00 70.02 403 LEU A O 1
ATOM 3118 N N . CYS A 1 405 ? 17.080 -28.298 -45.388 1.00 77.71 404 CYS A N 1
ATOM 3119 C CA . CYS A 1 405 ? 18.392 -28.030 -45.962 1.00 81.70 404 CYS A CA 1
ATOM 3120 C C . CYS A 1 405 ? 18.480 -28.456 -47.421 1.00 85.23 404 CYS A C 1
ATOM 3121 O O . CYS A 1 405 ? 19.172 -29.414 -47.759 1.00 90.89 404 CYS A O 1
ATOM 3124 N N . ASP A 1 406 ? 17.768 -27.734 -48.279 1.00 84.30 405 ASP A N 1
ATOM 3125 C CA . ASP A 1 406 ? 17.860 -27.935 -49.718 1.00 89.21 405 ASP A CA 1
ATOM 3126 C C . ASP A 1 406 ? 18.690 -26.808 -50.323 1.00 87.42 405 ASP A C 1
ATOM 3127 O O . ASP A 1 406 ? 19.424 -26.125 -49.606 1.00 85.90 405 ASP A O 1
ATOM 3132 N N . CYS A 1 407 ? 18.569 -26.604 -51.632 1.00 84.93 406 CYS A N 1
ATOM 3133 C CA . CYS A 1 407 ? 19.337 -25.561 -52.309 1.00 82.60 406 CYS A CA 1
ATOM 3134 C C . CYS A 1 407 ? 18.901 -24.158 -51.873 1.00 82.45 406 CYS A C 1
ATOM 3135 O O . CYS A 1 407 ? 19.637 -23.187 -52.054 1.00 82.62 406 CYS A O 1
ATOM 3138 N N . GLN A 1 408 ? 17.709 -24.059 -51.290 1.00 81.45 407 GLN A N 1
ATOM 3139 C CA . GLN A 1 408 ? 17.169 -22.771 -50.857 1.00 76.66 407 GLN A CA 1
ATOM 3140 C C . GLN A 1 408 ? 17.831 -22.249 -49.583 1.00 69.23 407 GLN A C 1
ATOM 3141 O O . GLN A 1 408 ? 17.772 -21.054 -49.291 1.00 64.21 407 GLN A O 1
ATOM 3147 N N . LEU A 1 409 ? 18.460 -23.143 -48.826 1.00 69.85 408 LEU A N 1
ATOM 3148 C CA . LEU A 1 409 ? 19.101 -22.760 -47.572 1.00 64.27 408 LEU A CA 1
ATOM 3149 C C . LEU A 1 409 ? 20.623 -22.682 -47.714 1.00 66.94 408 LEU A C 1
ATOM 3150 O O . LEU A 1 409 ? 21.318 -22.219 -46.810 1.00 71.99 408 LEU A O 1
ATOM 3155 N N . LYS A 1 410 ? 21.126 -23.132 -48.858 1.00 70.82 409 LYS A N 1
ATOM 3156 C CA . LYS A 1 410 ? 22.563 -23.204 -49.133 1.00 75.33 409 LYS A CA 1
ATOM 3157 C C . LYS A 1 410 ? 23.313 -21.893 -48.887 1.00 77.40 409 LYS A C 1
ATOM 3158 O O . LYS A 1 410 ? 24.470 -21.900 -48.472 1.00 82.77 409 LYS A O 1
ATOM 3164 N N . TRP A 1 411 ? 22.648 -20.772 -49.142 1.00 76.01 410 TRP A N 1
ATOM 3165 C CA . TRP A 1 411 ? 23.272 -19.458 -49.040 1.00 73.87 410 TRP A CA 1
ATOM 3166 C C . TRP A 1 411 ? 23.534 -19.027 -47.591 1.00 71.36 410 TRP A C 1
ATOM 3167 O O . TRP A 1 411 ? 24.428 -18.222 -47.327 1.00 63.92 410 TRP A O 1
ATOM 3178 N N . LEU A 1 412 ? 22.746 -19.558 -46.661 1.00 65.33 411 LEU A N 1
ATOM 3179 C CA . LEU A 1 412 ? 22.699 -19.019 -45.301 1.00 68.24 411 LEU A CA 1
ATOM 3180 C C . LEU A 1 412 ? 23.970 -19.231 -44.457 1.00 69.67 411 LEU A C 1
ATOM 3181 O O . LEU A 1 412 ? 24.460 -18.271 -43.863 1.00 73.49 411 LEU A O 1
ATOM 3186 N N . PRO A 1 413 ? 24.507 -20.469 -44.388 1.00 70.19 412 PRO A N 1
ATOM 3187 C CA . PRO A 1 413 ? 25.709 -20.607 -43.545 1.00 70.96 412 PRO A CA 1
ATOM 3188 C C . PRO A 1 413 ? 26.908 -19.741 -43.977 1.00 71.70 412 PRO A C 1
ATOM 3189 O O . PRO A 1 413 ? 27.477 -19.089 -43.104 1.00 71.75 412 PRO A O 1
ATOM 3193 N N . PRO A 1 414 ? 27.289 -19.724 -45.276 1.00 73.14 413 PRO A N 1
ATOM 3194 C CA . PRO A 1 414 ? 28.440 -18.864 -45.584 1.00 74.80 413 PRO A CA 1
ATOM 3195 C C . PRO A 1 414 ? 28.160 -17.370 -45.399 1.00 77.28 413 PRO A C 1
ATOM 3196 O O . PRO A 1 414 ? 29.090 -16.618 -45.110 1.00 80.25 413 PRO A O 1
ATOM 3200 N N . TRP A 1 415 ? 26.912 -16.942 -45.558 1.00 78.59 414 TRP A N 1
ATOM 3201 C CA . TRP A 1 415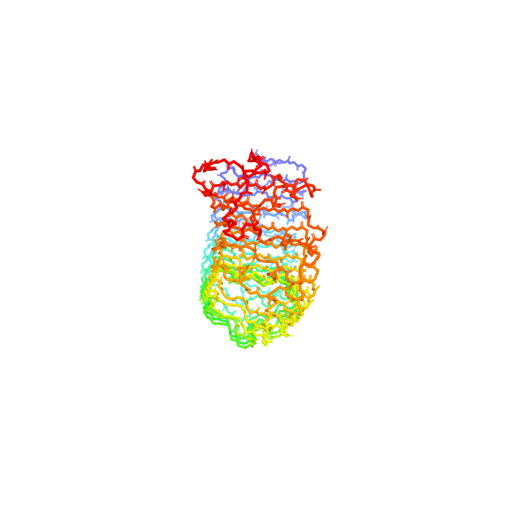 ? 26.587 -15.534 -45.356 1.00 78.08 414 TRP A CA 1
ATOM 3202 C C . TRP A 1 415 ? 26.713 -15.159 -43.884 1.00 76.09 414 TRP A C 1
ATOM 3203 O O . TRP A 1 415 ? 27.226 -14.091 -43.552 1.00 76.68 414 TRP A O 1
ATOM 3214 N N . LEU A 1 416 ? 26.239 -16.045 -43.012 1.00 75.28 415 LEU A N 1
ATOM 3215 C CA . LEU A 1 416 ? 26.275 -15.815 -41.571 1.00 74.21 415 LEU A CA 1
ATOM 3216 C C . LEU A 1 416 ? 27.706 -15.715 -41.053 1.00 75.13 415 LEU A C 1
ATOM 3217 O O . LEU A 1 416 ? 28.033 -14.812 -40.281 1.00 71.06 415 LEU A O 1
ATOM 3222 N N . ILE A 1 417 ? 28.551 -16.646 -41.486 1.00 79.73 416 ILE A N 1
ATOM 3223 C CA . ILE A 1 417 ? 29.948 -16.683 -41.071 1.00 84.82 416 ILE A CA 1
ATOM 3224 C C . ILE A 1 417 ? 30.687 -15.417 -41.500 1.00 87.80 416 ILE A C 1
ATOM 3225 O O . ILE A 1 417 ? 31.484 -14.864 -40.740 1.00 96.08 416 ILE A O 1
ATOM 3230 N N . GLY A 1 418 ? 30.404 -14.952 -42.713 1.00 82.09 417 GLY A N 1
ATOM 3231 C CA . GLY A 1 418 ? 31.049 -13.768 -43.252 1.00 82.43 417 GLY A CA 1
ATOM 3232 C C . GLY A 1 418 ? 30.633 -12.468 -42.584 1.00 85.34 417 GLY A C 1
ATOM 3233 O O . GLY A 1 418 ? 31.329 -11.457 -42.697 1.00 92.04 417 GLY A O 1
ATOM 3234 N N . ARG A 1 419 ? 29.497 -12.487 -41.890 1.00 83.83 418 ARG A N 1
ATOM 3235 C CA . ARG A 1 419 ? 28.988 -11.292 -41.219 1.00 84.94 418 ARG A CA 1
ATOM 3236 C C . ARG A 1 419 ? 29.142 -11.372 -39.697 1.00 82.89 418 ARG A C 1
ATOM 3237 O O . ARG A 1 419 ? 28.621 -10.519 -38.972 1.00 81.65 418 ARG A O 1
ATOM 3245 N N . MET A 1 420 ? 29.857 -12.395 -39.231 1.00 81.23 419 MET A N 1
ATOM 3246 C CA . MET A 1 420 ? 30.099 -12.621 -37.804 1.00 83.38 419 MET A CA 1
ATOM 3247 C C . MET A 1 420 ? 28.809 -12.871 -37.028 1.00 79.55 419 MET A C 1
ATOM 3248 O O . MET A 1 420 ? 28.697 -12.493 -35.860 1.00 81.39 419 MET A O 1
ATOM 3253 N N . LEU A 1 421 ? 27.845 -13.521 -37.675 1.00 74.94 420 LEU A N 1
ATOM 3254 C CA . LEU A 1 421 ? 26.524 -13.722 -37.085 1.00 69.83 420 LEU A CA 1
ATOM 3255 C C . LEU A 1 421 ? 26.248 -15.166 -36.666 1.00 79.32 420 LEU A C 1
ATOM 3256 O O . LEU A 1 421 ? 25.127 -15.490 -36.282 1.00 82.37 420 LEU A O 1
ATOM 3261 N N . GLN A 1 422 ? 27.256 -16.030 -36.733 1.00 77.90 421 GLN A N 1
ATOM 3262 C CA . GLN A 1 422 ? 27.046 -17.455 -36.474 1.00 81.53 421 GLN A CA 1
ATOM 3263 C C . GLN A 1 422 ? 27.081 -17.826 -34.987 1.00 87.95 421 GLN A C 1
ATOM 3264 O O . GLN A 1 422 ? 26.746 -18.953 -34.619 1.00 89.06 421 GLN A O 1
ATOM 3270 N N . ALA A 1 423 ? 27.479 -16.883 -34.139 1.00 90.37 422 ALA A N 1
ATOM 3271 C CA . ALA A 1 423 ? 27.662 -17.164 -32.715 1.00 96.30 422 ALA A CA 1
ATOM 3272 C C . ALA A 1 423 ? 26.339 -17.409 -31.989 1.00 96.64 422 ALA A C 1
ATOM 3273 O O . ALA A 1 423 ? 26.264 -18.243 -31.085 1.00 100.68 422 ALA A O 1
ATOM 3275 N N . PHE A 1 424 ? 25.299 -16.682 -32.383 1.00 89.02 423 PHE A N 1
ATOM 3276 C CA . PHE A 1 424 ? 24.002 -16.799 -31.729 1.00 81.47 423 PHE A CA 1
ATOM 3277 C C . PHE A 1 424 ? 22.998 -17.560 -32.586 1.00 73.76 423 PHE A C 1
ATOM 3278 O O . PHE A 1 424 ? 21.790 -17.353 -32.473 1.00 70.16 423 PHE A O 1
ATOM 3286 N N . VAL A 1 425 ? 23.501 -18.447 -33.439 1.00 71.85 424 VAL A N 1
ATOM 3287 C CA . VAL A 1 425 ? 22.637 -19.245 -34.296 1.00 69.99 424 VAL A CA 1
ATOM 3288 C C . VAL A 1 425 ? 22.770 -20.735 -34.010 1.00 72.87 424 VAL A C 1
ATOM 3289 O O . VAL A 1 425 ? 23.809 -21.340 -34.275 1.00 76.95 424 VAL A O 1
ATOM 3293 N N . THR A 1 426 ? 21.711 -21.319 -33.460 1.00 74.67 425 THR A N 1
ATOM 3294 C CA . THR A 1 426 ? 21.614 -22.766 -33.329 1.00 83.09 425 THR A CA 1
ATOM 3295 C C . THR A 1 426 ? 20.635 -23.277 -34.383 1.00 85.35 425 THR A C 1
ATOM 3296 O O . THR A 1 426 ? 19.421 -23.146 -34.229 1.00 85.72 425 THR A O 1
ATOM 3300 N N . ALA A 1 427 ? 21.168 -23.841 -35.463 1.00 84.59 426 ALA A N 1
ATOM 3301 C CA . ALA A 1 427 ? 20.347 -24.225 -36.609 1.00 79.33 426 ALA A CA 1
ATOM 3302 C C . ALA A 1 427 ? 20.543 -25.690 -36.988 1.00 79.47 426 ALA A C 1
ATOM 3303 O O . ALA A 1 427 ? 21.619 -26.084 -37.437 1.00 82.46 426 ALA A O 1
ATOM 3305 N N . THR A 1 428 ? 19.493 -26.487 -36.814 1.00 77.52 427 THR A N 1
ATOM 3306 C CA . THR A 1 428 ? 19.563 -27.923 -37.065 1.00 81.43 427 THR A CA 1
ATOM 3307 C C . THR A 1 428 ? 18.656 -28.314 -38.234 1.00 84.21 427 THR A C 1
ATOM 3308 O O . THR A 1 428 ? 17.617 -27.691 -38.458 1.00 83.27 427 THR A O 1
ATOM 3312 N N . CYS A 1 429 ? 19.051 -29.344 -38.976 1.00 82.47 428 CYS A N 1
ATOM 3313 C CA A CYS A 1 429 ? 18.292 -29.765 -40.146 0.40 78.68 428 CYS A CA 1
ATOM 3314 C CA B CYS A 1 429 ? 18.303 -29.785 -40.152 0.60 78.67 428 CYS A CA 1
ATOM 3315 C C . CYS A 1 429 ? 17.250 -30.830 -39.806 1.00 81.00 428 CYS A C 1
ATOM 3316 O O . CYS A 1 429 ? 17.555 -31.837 -39.166 1.00 83.29 428 CYS A O 1
ATOM 3321 N N . ALA A 1 430 ? 16.016 -30.593 -40.241 1.00 80.58 429 ALA A N 1
ATOM 3322 C CA . ALA A 1 430 ? 14.936 -31.556 -40.061 1.00 85.41 429 ALA A CA 1
ATOM 3323 C C . ALA A 1 430 ? 14.818 -32.450 -41.299 1.00 92.57 429 ALA A C 1
ATOM 3324 O O . ALA A 1 430 ? 14.734 -33.675 -41.189 1.00 98.23 429 ALA A O 1
ATOM 3326 N N . HIS A 1 431 ? 14.813 -31.824 -42.473 1.00 91.47 430 HIS A N 1
ATOM 3327 C CA . HIS A 1 431 ? 14.825 -32.536 -43.749 1.00 98.41 430 HIS A CA 1
ATOM 3328 C C . HIS A 1 431 ? 15.932 -31.953 -44.637 1.00 99.59 430 HIS A C 1
ATOM 3329 O O . HIS A 1 431 ? 16.298 -30.789 -44.469 1.00 98.39 430 HIS A O 1
ATOM 3336 N N . PRO A 1 432 ? 16.476 -32.745 -45.582 1.00 98.46 431 PRO A N 1
ATOM 3337 C CA . PRO A 1 432 ? 16.201 -34.145 -45.937 1.00 100.30 431 PRO A CA 1
ATOM 3338 C C . PRO A 1 432 ? 16.598 -35.119 -44.835 1.00 107.43 431 PRO A C 1
ATOM 3339 O O . PRO A 1 432 ? 17.280 -34.730 -43.888 1.00 106.59 431 PRO A O 1
ATOM 3343 N N . GLU A 1 433 ? 16.182 -36.374 -44.967 1.00 114.66 432 GLU A N 1
ATOM 3344 C CA . GLU A 1 433 ? 16.389 -37.353 -43.907 1.00 121.69 432 GLU A CA 1
ATOM 3345 C C . GLU A 1 433 ? 17.835 -37.836 -43.895 1.00 123.04 432 GLU A C 1
ATOM 3346 O O . GLU A 1 433 ? 18.287 -38.454 -42.931 1.00 125.74 432 GLU A O 1
ATOM 3352 N N . SER A 1 434 ? 18.558 -37.541 -44.970 1.00 121.52 433 SER A N 1
ATOM 3353 C CA . SER A 1 434 ? 19.976 -37.865 -45.059 1.00 121.75 433 SER A CA 1
ATOM 3354 C C . SER A 1 434 ? 20.816 -36.769 -44.410 1.00 119.68 433 SER A C 1
ATOM 3355 O O . SER A 1 434 ? 22.046 -36.813 -44.439 1.00 121.62 433 SER A O 1
ATOM 3358 N N . LEU A 1 435 ? 20.137 -35.788 -43.822 1.00 115.51 434 LEU A N 1
ATOM 3359 C CA . LEU A 1 435 ? 20.796 -34.633 -43.224 1.00 111.50 434 LEU A CA 1
ATOM 3360 C C . LEU A 1 435 ? 20.213 -34.287 -41.855 1.00 109.47 434 LEU A C 1
ATOM 3361 O O . LEU A 1 435 ? 20.579 -33.276 -41.258 1.00 109.51 434 LEU A O 1
ATOM 3366 N N . LYS A 1 436 ? 19.307 -35.128 -41.364 1.00 108.77 435 LYS A N 1
ATOM 3367 C CA . LYS A 1 436 ? 18.582 -34.845 -40.126 1.00 108.77 435 LYS A CA 1
ATOM 3368 C C . LYS A 1 436 ? 19.493 -34.791 -38.899 1.00 108.02 435 LYS A C 1
ATOM 3369 O O . LYS A 1 436 ? 20.364 -35.643 -38.718 1.00 108.59 435 LYS A O 1
ATOM 3375 N N . GLY A 1 437 ? 19.285 -33.781 -38.059 1.00 106.23 436 GLY A N 1
ATOM 3376 C CA . GLY A 1 437 ? 20.011 -33.667 -36.808 1.00 109.46 436 GLY A CA 1
ATOM 3377 C C . GLY A 1 437 ? 21.345 -32.952 -36.915 1.00 110.11 436 GLY A C 1
ATOM 3378 O O . GLY A 1 437 ? 21.902 -32.515 -35.908 1.00 113.81 436 GLY A O 1
ATOM 3379 N N . GLN A 1 438 ? 21.859 -32.830 -38.135 1.00 107.76 437 GLN A N 1
ATOM 3380 C CA . GLN A 1 438 ? 23.145 -32.180 -38.357 1.00 106.56 437 GLN A CA 1
ATOM 3381 C C . GLN A 1 438 ? 23.026 -30.663 -38.327 1.00 99.83 437 GLN A C 1
ATOM 3382 O O . GLN A 1 438 ? 21.992 -30.099 -38.694 1.00 93.00 437 GLN A O 1
ATOM 3388 N N . SER A 1 439 ? 24.098 -30.008 -37.893 1.00 98.32 438 SER A N 1
ATOM 3389 C CA . SER A 1 439 ? 24.141 -28.555 -37.869 1.00 90.82 438 SER A CA 1
ATOM 3390 C C . SER A 1 439 ? 24.190 -27.989 -39.281 1.00 85.11 438 SER A C 1
ATOM 3391 O O . SER A 1 439 ? 24.820 -28.558 -40.174 1.00 83.63 438 SER A O 1
ATOM 3394 N N . ILE A 1 440 ? 23.514 -26.860 -39.461 1.00 80.19 439 ILE A N 1
ATOM 3395 C CA . ILE A 1 440 ? 23.516 -26.115 -40.712 1.00 76.40 439 ILE A CA 1
ATOM 3396 C C . ILE A 1 440 ? 24.947 -25.796 -41.169 1.00 79.45 439 ILE A C 1
ATOM 3397 O O . ILE A 1 440 ? 25.220 -25.709 -42.370 1.00 77.02 439 ILE A O 1
ATOM 3402 N N . PHE A 1 441 ? 25.859 -25.661 -40.206 1.00 82.09 440 PHE A N 1
ATOM 3403 C CA . PHE A 1 441 ? 27.264 -25.376 -40.494 1.00 84.90 440 PHE A CA 1
ATOM 3404 C C . PHE A 1 441 ? 28.085 -26.643 -40.719 1.00 90.48 440 PHE A C 1
ATOM 3405 O O . PHE A 1 441 ? 29.193 -26.583 -41.252 1.00 92.42 440 PHE A O 1
ATOM 3413 N N . SER A 1 442 ? 27.551 -27.786 -40.300 1.00 94.18 441 SER A N 1
ATOM 3414 C CA . SER A 1 442 ? 28.259 -29.053 -40.463 1.00 100.20 441 SER A CA 1
ATOM 3415 C C . SER A 1 442 ? 28.074 -29.601 -41.872 1.00 101.52 441 SER A C 1
ATOM 3416 O O . SER A 1 442 ? 28.926 -30.325 -42.386 1.00 105.85 441 SER A O 1
ATOM 3419 N N . VAL A 1 443 ? 26.954 -29.247 -42.491 1.00 98.47 442 VAL A N 1
ATOM 3420 C CA . VAL A 1 443 ? 26.612 -29.761 -43.810 1.00 94.59 442 VAL A CA 1
ATOM 3421 C C . VAL A 1 443 ? 27.519 -29.195 -44.895 1.00 95.59 442 VAL A C 1
ATOM 3422 O O . VAL A 1 443 ? 27.679 -27.978 -44.998 1.00 91.26 442 VAL A O 1
ATOM 3426 N N . PRO A 1 444 ? 28.127 -30.086 -45.697 1.00 102.33 443 PRO A N 1
ATOM 3427 C CA . PRO A 1 444 ? 28.905 -29.724 -46.887 1.00 104.05 443 PRO A CA 1
ATOM 3428 C C . PRO A 1 444 ? 28.085 -28.871 -47.855 1.00 98.26 443 PRO A C 1
ATOM 3429 O O . PRO A 1 444 ? 26.889 -29.113 -48.001 1.00 89.71 443 PRO A O 1
ATOM 3433 N N . PRO A 1 445 ? 28.724 -27.883 -48.500 1.00 102.38 444 PRO A N 1
ATOM 3434 C CA . PRO A 1 445 ? 28.053 -26.894 -49.355 1.00 99.43 444 PRO A CA 1
ATOM 3435 C C . PRO A 1 445 ? 27.190 -27.500 -50.464 1.00 101.74 444 PRO A C 1
ATOM 3436 O O . PRO A 1 445 ? 26.062 -27.047 -50.662 1.00 98.40 444 PRO A O 1
ATOM 3440 N N . GLU A 1 446 ? 27.708 -28.504 -51.166 1.00 107.44 445 GLU A N 1
ATOM 3441 C CA . GLU A 1 446 ? 26.993 -29.100 -52.292 1.00 110.09 445 GLU A CA 1
ATOM 3442 C C . GLU A 1 446 ? 25.996 -30.178 -51.865 1.00 102.69 445 GLU A C 1
ATOM 3443 O O . GLU A 1 446 ? 25.327 -30.778 -52.710 1.00 104.54 445 GLU A O 1
ATOM 3449 N N . SER A 1 447 ? 25.896 -30.422 -50.561 1.00 94.66 446 SER A N 1
ATOM 3450 C CA . SER A 1 447 ? 24.905 -31.360 -50.037 1.00 88.37 446 SER A CA 1
ATOM 3451 C C . SER A 1 447 ? 23.527 -30.705 -49.946 1.00 83.06 446 SER A C 1
ATOM 3452 O O . SER A 1 447 ? 22.512 -31.386 -49.782 1.00 81.01 446 SER A O 1
ATOM 3455 N N . PHE A 1 448 ? 23.500 -29.379 -50.053 1.00 80.92 447 PHE A N 1
ATOM 3456 C CA . PHE A 1 448 ? 22.246 -28.632 -50.103 1.00 78.39 447 PHE A CA 1
ATOM 3457 C C . PHE A 1 448 ? 21.642 -28.682 -51.505 1.00 77.08 447 PHE A C 1
ATOM 3458 O O . PHE A 1 448 ? 22.072 -27.940 -52.389 1.00 74.79 447 PHE A O 1
ATOM 3466 N N . VAL A 1 449 ? 20.648 -29.540 -51.716 1.00 78.35 448 VAL A N 1
ATOM 3467 C CA . VAL A 1 449 ? 20.049 -29.664 -53.044 1.00 80.97 448 VAL A CA 1
ATOM 3468 C C . VAL A 1 449 ? 18.530 -29.796 -53.031 1.00 85.76 448 VAL A C 1
ATOM 3469 O O . VAL A 1 449 ? 17.947 -30.380 -52.114 1.00 86.38 448 VAL A O 1
ATOM 3473 N N . CYS A 1 450 ? 17.902 -29.243 -54.066 1.00 87.96 449 CYS A N 1
ATOM 3474 C CA . CYS A 1 450 ? 16.479 -29.432 -54.315 1.00 85.01 449 CYS A CA 1
ATOM 3475 C C . CYS A 1 450 ? 16.295 -30.441 -55.436 1.00 86.02 449 CYS A C 1
ATOM 3476 O O . CYS A 1 450 ? 17.266 -31.016 -55.932 1.00 80.02 449 CYS A O 1
ATOM 3479 N N . ASP A 1 451 ? 15.043 -30.651 -55.829 1.00 92.00 450 ASP A N 1
ATOM 3480 C CA . ASP A 1 451 ? 14.737 -31.349 -57.069 1.00 96.74 450 ASP A CA 1
ATOM 3481 C C . ASP A 1 451 ? 14.804 -30.358 -58.220 1.00 98.41 450 ASP A C 1
ATOM 3482 O O . ASP A 1 451 ? 14.064 -29.375 -58.243 1.00 102.00 450 ASP A O 1
ATOM 3487 N N . ASP A 1 452 ? 15.700 -30.605 -59.165 1.00 97.55 451 ASP A N 1
ATOM 3488 C CA . ASP A 1 452 ? 15.719 -29.825 -60.390 1.00 99.15 451 ASP A CA 1
ATOM 3489 C C . ASP A 1 452 ? 15.230 -30.737 -61.513 1.00 93.59 451 ASP A C 1
ATOM 3490 O O . ASP A 1 452 ? 16.016 -31.418 -62.168 1.00 92.46 451 ASP A O 1
ATOM 3495 N N . PHE A 1 453 ? 13.916 -30.764 -61.709 1.00 88.79 452 PHE A N 1
ATOM 3496 C CA . PHE A 1 453 ? 13.303 -31.730 -62.616 1.00 85.40 452 PHE A CA 1
ATOM 3497 C C . PHE A 1 453 ? 13.393 -31.294 -64.073 1.00 86.15 452 PHE A C 1
ATOM 3498 O O . PHE A 1 453 ? 13.128 -32.083 -64.980 1.00 89.25 452 PHE A O 1
ATOM 3506 N N . LEU A 1 454 ? 13.772 -30.041 -64.295 1.00 88.78 453 LEU A N 1
ATOM 3507 C CA . LEU A 1 454 ? 13.878 -29.511 -65.650 1.00 96.80 453 LEU A CA 1
ATOM 3508 C C . LEU A 1 454 ? 15.343 -29.285 -66.015 1.00 103.95 453 LEU A C 1
ATOM 3509 O O . LEU A 1 454 ? 15.684 -28.349 -66.741 1.00 101.44 453 LEU A O 1
ATOM 3514 N N . LYS A 1 455 ? 16.188 -30.175 -65.495 1.00 113.77 454 LYS A N 1
ATOM 3515 C CA . LYS A 1 455 ? 17.647 -30.185 -65.672 1.00 120.29 454 LYS A CA 1
ATOM 3516 C C . LYS A 1 455 ? 18.337 -28.816 -65.664 1.00 123.10 454 LYS A C 1
ATOM 3517 O O . LYS A 1 455 ? 19.426 -28.676 -66.225 1.00 126.39 454 LYS A O 1
ATOM 3523 N N . ALA A 1 456 ? 17.715 -27.837 -65.002 1.00 121.50 455 ALA A N 1
ATOM 3524 C CA . ALA A 1 456 ? 18.283 -26.500 -64.797 1.00 121.80 455 ALA A CA 1
ATOM 3525 C C . ALA A 1 456 ? 17.324 -25.607 -64.011 1.00 119.07 455 ALA A C 1
ATOM 3526 O O . ALA A 1 456 ? 16.139 -25.503 -64.340 1.00 118.50 455 ALA A O 1
#

Nearest PDB structures (foldseek):
  4u7l-assembly1_A  TM=1.002E+00  e=3.671E-78  Homo sapiens
  4z0c-assembly1_D  TM=5.550E-01  e=6.663E-17  Mus musculus
  8wvy-assembly1_A  TM=6.378E-01  e=3.442E-15  Homo sapiens
  4pq8-assembly1_A  TM=8.920E-01  e=2.080E-07  synthetic construct
  4z5w-assembly2_B  TM=5.684E-01  e=1.712E-09  Daucus carota

GO terms:
  GO:0005886 plasma membrane (C, EXP)
  GO:0005886 plasma membrane (C, TAS)
  GO:0005515 protein binding (F, IPI)

Sequence (455 aa):
CPSRCTCSGDSLDCGGRGLAALPGDLPSSTRSLNLSYNKLSEIDPAGFEDLPNLQEVYLNNNELTAVPSLGAASSHVVSLFLQHNKIRSVEGSQLKAYLSLEVLDLSLNNITEVRNTCFPHGPPIKELNLAGNRIGTLELGAFDGLSRSLLTLRLSKNRITQLPVRAFKLPRLTQLDLNRNRIRLIEGLTFQGLNSLEVLKLQRNNISKLTDGAFWGLSKMHVLHLEYNSLVEVNSGSLYGLTALHQLHLSNNSIARIHRKGWSFCQKLHELVLSFNNLTRLDEESLAELSSLSVLRLSHNSISHIAEGAFKGLRSLRVLDLDHNEISGTIEDTSGAFSGLDSLSKLTLFGNKIKSVAKRAFSGLEGLEHLNLGGNAIRSVQFDAFVKMKNLKELHISSDSFLCDCQLKWLPPWLIGRMLQAFVTATCCAHPESLKGQSIFSVPPESFVCDDFLKA

Solvent-accessible surface area: 19652 Å² total; per-residue (Å²): 99,5,118,155,9,74,52,80,80,54,41,2,58,0,13,54,59,38,28,71,76,47,36,48,84,24,40,56,66,8,85,14,2,44,1,9,137,10,130,0,63,138,22,92,56,82,27,1,122,91,7,83,72,1,80,34,0,70,0,16,34,6,68,2,71,45,3,12,37,0,28,59,2,2,39,83,0,38,11,0,46,0,38,97,8,104,0,161,65,10,36,9,93,66,0,91,52,0,103,40,0,62,40,1,18,0,10,98,8,58,0,59,79,2,117,63,104,12,1,34,113,20,3,49,0,86,54,0,27,0,19,18,9,109,0,31,73,41,51,110,16,3,4,48,24,3,19,157,19,0,45,21,0,66,0,12,122,10,110,5,62,117,10,62,70,143,9,9,123,0,44,121,0,43,38,0,11,0,20,106,10,124,0,162,61,1,76,17,52,0,0,51,4,0,66,32,0,73,35,0,54,0,31,92,15,70,0,64,115,12,38,95,7,0,0,97,20,0,54,105,0,63,22,0,39,2,30,97,15,42,2,87,48,11,67,17,21,0,5,117,13,0,76,17,0,54,63,1,29,1,15,53,13,49,0,36,129,24,64,99,146,2,6,42,52,0,97,112,0,94,34,0,15,0,9,97,12,80,0,66,136,1,69,109,58,7,0,16,47,0,34,54,0,20,21,0,85,0,8,71,13,46,0,58,88,2,19,108,0,0,0,93,16,0,155,40,0,117,36,0,20,0,26,77,6,76,0,28,23,6,0,42,88,36,49,4,0,0,26,32,1,90,42,0,22,86,0,10,0,78,15,7,108,0,98,34,5,7,59,107,1,0,35,13,0,80,26,0,77,31,0,25,0,2,33,3,59,0,121,37,2,77,135,36,0,2,76,66,0,168,77,0,153,53,1,42,3,51,7,99,16,0,72,0,20,53,108,0,85,29,0,11,87,52,0,103,64,56,155,4,68,79,106,13,91,4,31,1,12,76,42,119,93,17,126,54,74,42,0,69,74,10,73,86,136,42,5,93,51,111,83,170,151,193,114

CATH classification: 3.80.10.10 (+1 more: 3.80.10.10)

B-factor: mean 72.77, std 21.39, range [36.0, 208.07]

Secondary structure (DSSP, 8-state):
--SSSEEETTEEE-TTS--SS------TT--EEE--SS------GGG--S-TT--EEE--SS--SS----GGGGGG--EEE--SS------HHHHTT-TT--EEE--SS---EE-GGGS-SSS--SEEE-TTS---EE-TTTTGGGTTT--EEE--SS------TT----TT--EEE--SS---EE-TTTTTT-TT--EEE-TTS---EE-TTTTTT-TT--EEE--SS--S-B-GGGGTT-TT--EEE-TTS----B-SGGGGG-TT--EEE--SS---EE-TTTTTT-TT--EEE--SS---EE-TTTTTT-TT--EEE--SS---HHHHT---TTTT-TT--EEE-TTS---EE-GGGGTT-TT--EEE--S----EE-TTTTTT-TT--EEEEEEEEEE-STTTTTHHHHHHHTT--TTEEEEEEESTTSTT-BTTTS-GGG-----TT--

InterPro domains:
  IPR000372 Leucine-rich repeat N-terminal domain [SM00013] (40-72)
  IPR000483 Cysteine-rich flanking region, C-terminal [PF01463] (466-490)
  IPR000483 Cysteine-rich flanking region, C-terminal [SM00082] (440-490)
  IPR001611 Leucine-rich repeat [PF13855] (116-175)
  IPR001611 Leucine-rich repeat [PF13855] (189-247)
  IPR001611 Leucine-rich repeat [PF13855] (308-367)
  IPR001611 Leucine-rich repeat [PF13855] (383-440)
  IPR001611 Leucine-rich repeat [PS51450] (140-161)
  IPR001611 Leucine-rich repeat [PS51450] (212-233)
  IPR001611 Leucine-rich repeat [PS51450] (236-257)
  IPR001611 Leucine-rich repeat [PS51450] (332-353)
  IPR003591 Leucine-rich repeat, typical subtype [SM00369] (66-90)
  IPR003591 Leucine-rich repeat, typical subtype [SM00369] (91-113)
  IPR003591 Leucine-rich repeat, typical subtype [SM00369] (140-161)
  IPR003591 Leucine-rich repeat, typical subtype [SM00369] (166-185)
  IPR003591 Leucine-rich repeat, typical subtype [SM00369] (188-210)
  IPR003591 Leucine-rich repeat, typical subtype [SM00369] (211-233)
  IPR003591 Leucine-rich repeat, typical subtype [SM00369] (234-257)
  IPR003591 Leucine-rich repeat, typical subtype [SM00369] (258-281)
  IPR003591 Leucine-rich repeat, typical subtype [SM00369] (282-305)